Protein AF-A0A933KF31-F1 (afdb_monomer_lite)

Structure (mmCIF, N/CA/C/O backbone):
data_AF-A0A933KF31-F1
#
_entry.id   AF-A0A933KF31-F1
#
loop_
_atom_site.group_PDB
_atom_site.id
_atom_site.type_symbol
_atom_site.label_atom_id
_atom_site.label_alt_id
_atom_site.label_comp_id
_atom_site.label_asym_id
_atom_site.label_entity_id
_atom_site.label_seq_id
_atom_site.pdbx_PDB_ins_code
_atom_site.Cartn_x
_atom_site.Cartn_y
_atom_site.Cartn_z
_atom_site.occupancy
_atom_site.B_iso_or_equiv
_atom_site.auth_seq_id
_atom_site.auth_comp_id
_atom_site.auth_asym_id
_atom_site.auth_atom_id
_atom_site.pdbx_PDB_model_num
ATOM 1 N N . MET A 1 1 ? -56.344 -89.331 20.631 1.00 32.66 1 MET A N 1
ATOM 2 C CA . MET A 1 1 ? -55.084 -88.795 21.183 1.00 32.66 1 MET A CA 1
ATOM 3 C C . MET A 1 1 ? -54.847 -87.409 20.581 1.00 32.66 1 MET A C 1
ATOM 5 O O . MET A 1 1 ? -54.727 -87.327 19.370 1.00 32.66 1 MET A O 1
ATOM 9 N N . THR A 1 2 ? -54.914 -86.377 21.445 1.00 33.31 2 THR A N 1
ATOM 10 C CA . THR A 1 2 ? -54.300 -85.013 21.411 1.00 33.31 2 THR A CA 1
ATOM 11 C C . THR A 1 2 ? -54.434 -84.137 20.143 1.00 33.31 2 THR A C 1
ATOM 13 O O . THR A 1 2 ? -53.849 -84.466 19.122 1.00 33.31 2 THR A O 1
ATOM 16 N N . HIS A 1 3 ? -55.299 -83.097 20.154 1.00 34.50 3 HIS A N 1
ATOM 17 C CA . HIS A 1 3 ? -55.046 -81.639 20.419 1.00 34.50 3 HIS A CA 1
ATOM 18 C C . HIS A 1 3 ? -54.212 -80.931 19.322 1.00 34.50 3 HIS A C 1
ATOM 20 O O . HIS A 1 3 ? -53.233 -81.501 18.876 1.00 34.50 3 HIS A O 1
ATOM 26 N N . SER A 1 4 ? -54.412 -79.686 18.862 1.00 36.09 4 SER A N 1
ATOM 27 C CA . SER A 1 4 ? -55.329 -78.551 19.091 1.00 36.09 4 SER A CA 1
ATOM 28 C C . SER A 1 4 ? -55.032 -77.490 17.992 1.00 36.09 4 SER A C 1
ATOM 30 O O . SER A 1 4 ? -53.955 -77.496 17.404 1.00 36.09 4 SER A O 1
ATOM 32 N N . THR A 1 5 ? -55.971 -76.577 17.731 1.00 49.78 5 THR A N 1
ATOM 33 C CA . THR A 1 5 ? -56.002 -75.484 16.726 1.00 49.78 5 THR A CA 1
ATOM 34 C C . THR A 1 5 ? -55.217 -74.201 17.070 1.00 49.78 5 THR A C 1
ATOM 36 O O . THR A 1 5 ? -55.085 -73.905 18.254 1.00 49.78 5 THR A O 1
ATOM 39 N N . MET A 1 6 ? -54.873 -73.399 16.032 1.00 32.84 6 MET A N 1
ATOM 40 C CA . MET A 1 6 ? -54.702 -71.909 15.910 1.00 32.84 6 MET A CA 1
ATOM 41 C C . MET A 1 6 ? -53.454 -71.550 15.063 1.00 32.84 6 MET A C 1
ATOM 43 O O . MET A 1 6 ? -52.510 -72.322 15.056 1.00 32.84 6 MET A O 1
ATOM 47 N N . SER A 1 7 ? -53.276 -70.424 14.355 1.00 30.44 7 SER A N 1
ATOM 48 C CA . SER A 1 7 ? -54.041 -69.215 13.992 1.00 30.44 7 SER A CA 1
ATOM 49 C C . SER A 1 7 ? -53.245 -68.487 12.878 1.00 30.44 7 SER A C 1
ATOM 51 O O . SER A 1 7 ? -52.019 -68.546 12.849 1.00 30.44 7 SER A O 1
ATOM 53 N N . SER A 1 8 ? -53.938 -67.743 12.013 1.00 35.03 8 SER A N 1
ATOM 54 C CA . SER A 1 8 ? -53.440 -66.789 11.000 1.00 35.03 8 SER A CA 1
ATOM 55 C C . SER A 1 8 ? -52.528 -65.661 11.525 1.00 35.03 8 SER A C 1
ATOM 57 O O . SER A 1 8 ? -52.735 -65.231 12.662 1.00 35.03 8 SER A O 1
ATOM 59 N N . ARG A 1 9 ? -51.668 -65.077 10.657 1.00 34.66 9 ARG A N 1
ATOM 60 C CA . ARG A 1 9 ? -51.517 -63.610 10.422 1.00 34.66 9 ARG A CA 1
ATOM 61 C C . ARG A 1 9 ? -50.450 -63.269 9.360 1.00 34.66 9 ARG A C 1
ATOM 63 O O . ARG A 1 9 ? -49.297 -63.666 9.469 1.00 34.66 9 ARG A O 1
ATOM 70 N N . VAL A 1 10 ? -50.871 -62.481 8.368 1.00 34.31 10 VAL A N 1
ATOM 71 C CA . VAL A 1 10 ? -50.071 -61.817 7.323 1.00 34.31 10 VAL A CA 1
ATOM 72 C C . VAL A 1 10 ? -49.713 -60.408 7.814 1.00 34.31 10 VAL A C 1
ATOM 74 O O . VAL A 1 10 ? -50.577 -59.720 8.355 1.00 34.31 10 VAL A O 1
ATOM 77 N N . TRP A 1 11 ? -48.461 -59.982 7.640 1.00 30.84 11 TRP A N 1
ATOM 78 C CA . TRP A 1 11 ? -47.980 -58.645 8.006 1.00 30.84 11 TRP A CA 1
ATOM 79 C C . TRP A 1 11 ? -48.028 -57.686 6.804 1.00 30.84 11 TRP A C 1
ATOM 81 O O . TRP A 1 11 ? -47.382 -57.928 5.788 1.00 30.84 11 TRP A O 1
ATOM 91 N N . LEU A 1 12 ? -48.771 -56.585 6.954 1.00 28.06 12 LEU A N 1
ATOM 92 C CA . LEU A 1 12 ? -48.662 -55.351 6.165 1.00 28.06 12 LEU A CA 1
ATOM 93 C C . LEU A 1 12 ? -47.709 -54.380 6.895 1.00 28.06 12 LEU A C 1
ATOM 95 O O . LEU A 1 12 ? -47.795 -54.293 8.123 1.00 28.06 12 LEU A O 1
ATOM 99 N N . PRO A 1 13 ? -46.870 -53.591 6.199 1.00 38.72 13 PRO A N 1
ATOM 100 C CA . PRO A 1 13 ? -46.147 -52.493 6.824 1.00 38.72 13 PRO A CA 1
ATOM 101 C C . PRO A 1 13 ? -47.006 -51.219 6.879 1.00 38.72 13 PRO A C 1
ATOM 103 O O . PRO A 1 13 ? -47.621 -50.802 5.899 1.00 38.72 13 PRO A O 1
ATOM 106 N N . VAL A 1 14 ? -47.023 -50.611 8.064 1.00 32.97 14 VAL A N 1
ATOM 107 C CA . VAL A 1 14 ? -47.676 -49.343 8.405 1.00 32.97 14 VAL A CA 1
ATOM 108 C C . VAL A 1 14 ? -46.835 -48.167 7.897 1.00 32.97 14 VAL A C 1
ATOM 110 O O . VAL A 1 14 ? -45.657 -48.048 8.228 1.00 32.97 14 VAL A O 1
ATOM 113 N N . LEU A 1 15 ? -47.463 -47.275 7.125 1.00 33.25 15 LEU A N 1
ATOM 114 C CA . LEU A 1 15 ? -46.975 -45.930 6.812 1.00 33.25 15 LEU A CA 1
ATOM 115 C C . LEU A 1 15 ? -47.147 -45.032 8.044 1.00 33.25 15 LEU A C 1
ATOM 117 O O . LEU A 1 15 ? -48.270 -44.749 8.457 1.00 33.25 15 LEU A O 1
ATOM 121 N N . LEU A 1 16 ? -46.036 -44.567 8.613 1.00 30.77 16 LEU A N 1
ATOM 122 C CA . LEU A 1 16 ? -46.013 -43.562 9.673 1.00 30.77 16 LEU A CA 1
ATOM 123 C C . LEU A 1 16 ? -45.663 -42.201 9.061 1.00 30.77 16 LEU A C 1
ATOM 125 O O . LEU A 1 16 ? -44.527 -41.936 8.675 1.00 30.77 16 LEU A O 1
ATOM 129 N N . VAL A 1 17 ? -46.680 -41.347 8.964 1.00 36.91 17 VAL A N 1
ATOM 130 C CA . VAL A 1 17 ? -46.556 -39.915 8.686 1.00 36.91 17 VAL A CA 1
ATOM 131 C C . VAL A 1 17 ? -45.987 -39.255 9.940 1.00 36.91 17 VAL A C 1
ATOM 133 O O . VAL A 1 17 ? -46.606 -39.286 10.999 1.00 36.91 17 VAL A O 1
ATOM 136 N N . SER A 1 18 ? -44.797 -38.668 9.835 1.00 30.53 18 SER A N 1
ATOM 137 C CA . SER A 1 18 ? -44.238 -37.779 10.855 1.00 30.53 18 SER A CA 1
ATOM 138 C C . SER A 1 18 ? -43.860 -36.458 10.202 1.00 30.53 18 SER A C 1
ATOM 140 O O . SER A 1 18 ? -42.854 -36.322 9.512 1.00 30.53 18 SER A O 1
ATOM 142 N N . SER A 1 19 ? -44.737 -35.488 10.417 1.00 33.38 19 SER A N 1
ATOM 143 C CA . SER A 1 19 ? -44.567 -34.067 10.165 1.00 33.38 19 SER A CA 1
ATOM 144 C C . SER A 1 19 ? -43.459 -33.495 11.054 1.00 33.38 19 SER A C 1
ATOM 146 O O . SER A 1 19 ? -43.686 -33.220 12.231 1.00 33.38 19 SER A O 1
ATOM 148 N N . LEU A 1 20 ? -42.275 -33.277 10.480 1.00 29.83 20 LEU A N 1
ATOM 149 C CA . LEU A 1 20 ? -41.258 -32.381 11.026 1.00 29.83 20 LEU A CA 1
ATOM 150 C C . LEU A 1 20 ? -41.263 -31.088 10.209 1.00 29.83 20 LEU A C 1
ATOM 152 O O . LEU A 1 20 ? -40.699 -30.998 9.120 1.00 29.83 20 LEU A O 1
ATOM 156 N N . LEU A 1 21 ? -41.937 -30.089 10.774 1.00 30.41 21 LEU A N 1
ATOM 157 C CA . LEU A 1 21 ? -41.781 -28.679 10.448 1.00 30.41 21 LEU A CA 1
ATOM 158 C C . LEU A 1 21 ? -40.314 -28.295 10.676 1.00 30.41 21 LEU A C 1
ATOM 160 O O . LEU A 1 21 ? -39.899 -28.013 11.798 1.00 30.41 21 LEU A O 1
ATOM 164 N N . THR A 1 22 ? -39.517 -28.292 9.612 1.00 30.05 22 THR A N 1
ATOM 165 C CA . THR A 1 22 ? -38.278 -27.517 9.598 1.00 30.05 22 THR A CA 1
ATOM 166 C C . THR A 1 22 ? -38.647 -26.085 9.219 1.00 30.05 22 THR A C 1
ATOM 168 O O . THR A 1 22 ? -39.361 -25.886 8.233 1.00 30.05 22 THR A O 1
ATOM 171 N N . PRO A 1 23 ? -38.195 -25.058 9.957 1.00 31.05 23 PRO A N 1
ATOM 172 C CA . PRO A 1 23 ? -38.265 -23.706 9.448 1.00 31.05 23 PRO A CA 1
ATOM 173 C C . PRO A 1 23 ? -37.276 -23.642 8.284 1.00 31.05 23 PRO A C 1
ATOM 175 O O . PRO A 1 23 ? -36.069 -23.491 8.468 1.00 31.05 23 PRO A O 1
ATOM 178 N N . HIS A 1 24 ? -37.780 -23.793 7.062 1.00 29.30 24 HIS A N 1
ATOM 179 C CA . HIS A 1 24 ? -37.122 -23.252 5.883 1.00 29.30 24 HIS A CA 1
ATOM 180 C C . HIS A 1 24 ? -37.193 -21.731 5.997 1.00 29.30 24 HIS A C 1
ATOM 182 O O . HIS A 1 24 ? -38.010 -21.068 5.363 1.00 29.30 24 HIS A O 1
ATOM 188 N N . SER A 1 25 ? -36.331 -21.176 6.847 1.00 30.81 25 SER A N 1
ATOM 189 C CA . SER A 1 25 ? -35.887 -19.802 6.710 1.00 30.81 25 SER A CA 1
ATOM 190 C C . SER A 1 25 ? -35.207 -19.737 5.353 1.00 30.81 25 SER A C 1
ATOM 192 O O . SER A 1 25 ? -34.045 -20.111 5.200 1.00 30.81 25 SER A O 1
ATOM 194 N N . SER A 1 26 ? -35.972 -19.321 4.351 1.00 29.20 26 SER A N 1
ATOM 195 C CA . SER A 1 26 ? -35.491 -18.851 3.065 1.00 29.20 26 SER A CA 1
ATOM 196 C C . SER A 1 26 ? -34.571 -17.656 3.312 1.00 29.20 26 SER A C 1
ATOM 198 O O . SER A 1 26 ? -34.968 -16.496 3.216 1.00 29.20 26 SER A O 1
ATOM 200 N N . LEU A 1 27 ? -33.332 -17.961 3.689 1.00 32.53 27 LEU A N 1
ATOM 201 C CA . LEU A 1 27 ? -32.180 -17.086 3.622 1.00 32.53 27 LEU A CA 1
ATOM 202 C C . LEU A 1 27 ? -31.927 -16.853 2.131 1.00 32.53 27 LEU A C 1
ATOM 204 O O . LEU A 1 27 ? -31.138 -17.535 1.484 1.00 32.53 27 LEU A O 1
ATOM 208 N N . LEU A 1 28 ? -32.654 -15.893 1.569 1.00 31.38 28 LEU A N 1
ATOM 209 C CA . LEU A 1 28 ? -32.185 -15.151 0.413 1.00 31.38 28 LEU A CA 1
ATOM 210 C C . LEU A 1 28 ? -30.924 -14.419 0.887 1.00 31.38 28 LEU A C 1
ATOM 212 O O . LEU A 1 28 ? -31.014 -13.344 1.473 1.00 31.38 28 LEU A O 1
ATOM 216 N N . TRP A 1 29 ? -29.759 -15.052 0.733 1.00 33.44 29 TRP A N 1
ATOM 217 C CA . TRP A 1 29 ? -28.470 -14.411 0.980 1.00 33.44 29 TRP A CA 1
ATOM 218 C C . TRP A 1 29 ? -28.396 -13.183 0.070 1.00 33.44 29 TRP A C 1
ATOM 220 O O . TRP A 1 29 ? -28.375 -13.314 -1.157 1.00 33.44 29 TRP A O 1
ATOM 230 N N . SER A 1 30 ? -28.427 -11.986 0.659 1.00 41.25 30 SER A N 1
ATOM 231 C CA . SER A 1 30 ? -28.152 -10.768 -0.091 1.00 41.25 30 SER A CA 1
ATOM 232 C C . SER A 1 30 ? -26.686 -10.771 -0.511 1.00 41.25 30 SER A C 1
ATOM 234 O O . SER A 1 30 ? -25.821 -11.382 0.115 1.00 41.25 30 SER A O 1
ATOM 236 N N . ALA A 1 31 ? -26.433 -10.115 -1.636 1.00 59.66 31 ALA A N 1
ATOM 237 C CA . ALA A 1 31 ? -25.159 -10.073 -2.320 1.00 59.66 31 ALA A CA 1
ATOM 238 C C . ALA A 1 31 ? -24.103 -9.210 -1.601 1.00 59.66 31 ALA A C 1
ATOM 240 O O . ALA A 1 31 ? -23.653 -8.205 -2.140 1.00 59.66 31 ALA A O 1
ATOM 241 N N . GLU A 1 32 ? -23.766 -9.551 -0.363 1.00 75.00 32 GLU A N 1
ATOM 242 C CA . GLU A 1 32 ? -22.950 -8.732 0.531 1.00 75.00 32 GLU A CA 1
ATOM 243 C C . GLU A 1 32 ? -21.658 -9.457 0.915 1.00 75.00 32 GLU A C 1
ATOM 245 O O . GLU A 1 32 ? -21.665 -10.652 1.211 1.00 75.00 32 GLU A O 1
ATOM 250 N N . THR A 1 33 ? -20.540 -8.728 0.914 1.00 88.75 33 THR A N 1
ATOM 251 C CA . THR A 1 33 ? -19.266 -9.227 1.446 1.00 88.75 33 THR A CA 1
ATOM 252 C C . THR A 1 33 ? -19.403 -9.371 2.959 1.00 88.75 33 THR A C 1
ATOM 254 O O . THR A 1 33 ? -19.795 -8.414 3.622 1.00 88.75 33 THR A O 1
ATOM 257 N N . ALA A 1 34 ? -19.121 -10.548 3.516 1.00 94.12 34 ALA A N 1
ATOM 258 C CA . ALA A 1 34 ? -19.353 -10.846 4.928 1.00 94.12 34 ALA A CA 1
ATOM 259 C C . ALA A 1 34 ? -18.387 -11.910 5.459 1.00 94.12 34 ALA A C 1
ATOM 261 O O . ALA A 1 34 ? -17.824 -12.685 4.685 1.00 94.12 34 ALA A O 1
ATOM 262 N N . GLY A 1 35 ? -18.268 -11.973 6.783 1.00 95.38 35 GLY A N 1
ATOM 263 C CA . GLY A 1 35 ? -17.452 -12.949 7.501 1.00 95.38 35 GLY A CA 1
ATOM 264 C C . GLY A 1 35 ? -17.823 -13.022 8.982 1.00 95.38 35 GLY A C 1
ATOM 265 O O . GLY A 1 35 ? -18.758 -12.360 9.452 1.00 95.38 35 GLY A O 1
ATOM 266 N N . VAL A 1 36 ? -17.116 -13.863 9.733 1.00 98.06 36 VAL A N 1
ATOM 267 C CA . VAL A 1 36 ? -17.284 -14.019 11.182 1.00 98.06 36 VAL A CA 1
ATOM 268 C C . VAL A 1 36 ? -15.919 -14.098 11.849 1.00 98.06 36 VAL A C 1
ATOM 270 O O . VAL A 1 36 ? -15.309 -15.163 11.910 1.00 98.06 36 VAL A O 1
ATOM 273 N N . TYR A 1 37 ? -15.493 -12.988 12.447 1.00 98.50 37 TYR A N 1
ATOM 274 C CA . TYR A 1 37 ? -14.296 -12.975 13.277 1.00 98.50 37 TYR A CA 1
ATOM 275 C C . TYR A 1 37 ? -14.547 -13.747 14.577 1.00 98.50 37 TYR A C 1
ATOM 277 O O . TYR A 1 37 ? -15.594 -13.590 15.212 1.00 98.50 37 TYR A O 1
ATOM 285 N N . VAL A 1 38 ? -13.596 -14.594 14.962 1.00 98.19 38 VAL A N 1
ATOM 286 C CA . VAL A 1 38 ? -13.597 -15.314 16.236 1.00 98.19 38 VAL A CA 1
ATOM 287 C C . VAL A 1 38 ? -12.412 -14.810 17.043 1.00 98.19 38 VAL A C 1
ATOM 289 O O . VAL A 1 38 ? -11.277 -14.955 16.598 1.00 98.19 38 VAL A O 1
ATOM 292 N N . ASP A 1 39 ? -12.678 -14.184 18.188 1.00 97.12 39 ASP A N 1
ATOM 293 C CA . ASP A 1 39 ? -11.617 -13.628 19.030 1.00 97.12 39 ASP A CA 1
ATOM 294 C C . ASP A 1 39 ? -10.885 -14.715 19.838 1.00 97.12 39 ASP A C 1
ATOM 296 O O . ASP A 1 39 ? -11.289 -15.881 19.866 1.00 97.12 39 ASP A O 1
ATOM 300 N N . GLY A 1 40 ? -9.814 -14.333 20.538 1.00 91.94 40 GLY A N 1
ATOM 301 C CA . GLY A 1 40 ? -9.032 -15.245 21.378 1.00 91.94 40 GLY A CA 1
ATOM 302 C C . GLY A 1 40 ? -9.811 -15.915 22.522 1.00 91.94 40 GLY A C 1
ATOM 303 O O . GLY A 1 40 ? -9.318 -16.884 23.094 1.00 91.94 40 GLY A O 1
ATOM 304 N N . SER A 1 41 ? -11.021 -15.442 22.851 1.00 94.62 41 SER A N 1
ATOM 305 C CA . SER A 1 41 ? -11.926 -16.081 23.820 1.00 94.62 41 SER A CA 1
ATOM 306 C C . SER A 1 41 ? -12.921 -17.055 23.173 1.00 94.62 41 SER A C 1
ATOM 308 O O . SER A 1 41 ? -13.666 -17.738 23.877 1.00 94.62 41 SER A O 1
ATOM 310 N N . GLY A 1 42 ? -12.945 -17.134 21.840 1.00 96.62 42 GLY A N 1
ATOM 311 C CA . GLY A 1 42 ? -13.913 -17.906 21.063 1.00 96.62 42 GLY A CA 1
ATOM 312 C C . GLY A 1 42 ? -15.225 -17.164 20.788 1.00 96.62 42 GLY A C 1
ATOM 313 O O . GLY A 1 42 ? -16.144 -17.746 20.198 1.00 96.62 42 GLY A O 1
ATOM 314 N N . ALA A 1 43 ? -15.350 -15.894 21.190 1.00 97.69 43 ALA A N 1
ATOM 315 C CA . ALA A 1 43 ? -16.545 -15.110 20.913 1.00 97.69 43 ALA A CA 1
ATOM 316 C C . ALA A 1 43 ? -16.631 -14.789 19.418 1.00 97.69 43 ALA A C 1
ATOM 318 O O . ALA A 1 43 ? -15.630 -14.561 18.745 1.00 97.69 43 ALA A O 1
ATOM 319 N N . ARG A 1 44 ? -17.856 -14.771 18.885 1.00 98.38 44 ARG A N 1
ATOM 320 C CA . ARG A 1 44 ? -18.115 -14.601 17.449 1.00 98.38 44 ARG A CA 1
ATOM 321 C C . ARG A 1 44 ? -18.568 -13.178 17.138 1.00 98.38 44 ARG A C 1
ATOM 323 O O . ARG A 1 44 ? -19.441 -12.620 17.803 1.00 98.38 44 ARG A O 1
ATOM 330 N N . HIS A 1 45 ? -18.003 -12.607 16.086 1.00 98.25 45 HIS A N 1
ATOM 331 C CA . HIS A 1 45 ? -18.207 -11.235 15.641 1.00 98.25 45 HIS A CA 1
ATOM 332 C C . HIS A 1 45 ? -18.583 -11.250 14.155 1.00 98.25 45 HIS A C 1
ATOM 334 O O . HIS A 1 45 ? -17.716 -11.086 13.296 1.00 98.25 45 HIS A O 1
ATOM 340 N N . PRO A 1 46 ? -19.864 -11.490 13.821 1.00 98.06 46 PRO A N 1
ATOM 341 C CA . PRO A 1 46 ? -20.297 -11.425 12.435 1.00 98.06 46 PRO A CA 1
ATOM 342 C C . PRO A 1 46 ? -20.149 -9.998 11.908 1.00 98.06 46 PRO A C 1
ATOM 344 O O . PRO A 1 46 ? -20.532 -9.036 12.584 1.00 98.06 46 PRO A O 1
ATOM 347 N N . TRP A 1 47 ? -19.644 -9.869 10.690 1.00 97.62 47 TRP A N 1
ATOM 348 C CA . TRP A 1 47 ? -19.540 -8.602 9.983 1.00 97.62 47 TRP A CA 1
ATOM 349 C C . TRP A 1 47 ? -20.037 -8.749 8.548 1.00 97.62 47 TRP A C 1
ATOM 351 O O . TRP A 1 47 ? -20.030 -9.837 7.975 1.00 97.62 47 TRP A O 1
ATOM 361 N N . ARG A 1 48 ? -20.511 -7.646 7.974 1.00 95.50 48 ARG A N 1
ATOM 362 C CA . ARG A 1 48 ? -20.942 -7.577 6.573 1.00 95.50 48 ARG A CA 1
ATOM 363 C C . ARG A 1 48 ? -20.782 -6.170 6.035 1.00 95.50 48 ARG A C 1
ATOM 365 O O . ARG A 1 48 ? -20.887 -5.216 6.798 1.00 95.50 48 ARG A O 1
ATOM 372 N N . ILE A 1 49 ? -20.596 -6.032 4.737 1.00 92.75 49 ILE A N 1
ATOM 373 C CA . ILE A 1 49 ? -20.565 -4.751 4.049 1.00 92.75 49 ILE A CA 1
ATOM 374 C C . ILE A 1 49 ? -21.826 -4.655 3.200 1.00 92.75 49 ILE A C 1
ATOM 376 O O . ILE A 1 49 ? -22.078 -5.494 2.333 1.00 92.75 49 ILE A O 1
ATOM 380 N N . ASP A 1 50 ? -22.645 -3.643 3.462 1.00 89.00 50 ASP A N 1
ATOM 381 C CA . ASP A 1 50 ? -23.874 -3.457 2.699 1.00 89.00 50 ASP A CA 1
ATOM 382 C C . ASP A 1 50 ? -23.614 -2.757 1.364 1.00 89.00 50 ASP A C 1
ATOM 384 O O . ASP A 1 50 ? -22.519 -2.278 1.066 1.00 89.00 50 ASP A O 1
ATOM 388 N N . SER A 1 51 ? -24.656 -2.671 0.540 1.00 85.19 51 SER A N 1
ATOM 389 C CA . SER A 1 51 ? -24.536 -2.045 -0.775 1.00 85.19 51 SER A CA 1
ATOM 390 C C . SER A 1 51 ? -24.086 -0.578 -0.736 1.00 85.19 51 SER A C 1
ATOM 392 O O . SER A 1 51 ? -23.629 -0.098 -1.769 1.00 85.19 51 SER A O 1
ATOM 394 N N . ASN A 1 52 ? -24.227 0.136 0.390 1.00 84.88 52 ASN A N 1
ATOM 395 C CA . ASN A 1 52 ? -23.831 1.538 0.587 1.00 84.88 52 ASN A CA 1
ATOM 396 C C . ASN A 1 52 ? -22.372 1.693 1.030 1.00 84.88 52 ASN A C 1
ATOM 398 O O . ASN A 1 52 ? -22.012 2.757 1.546 1.00 84.88 52 ASN A O 1
ATOM 402 N N . ASP A 1 53 ? -21.566 0.653 0.825 1.00 89.75 53 ASP A N 1
ATOM 403 C CA . ASP A 1 53 ? -20.149 0.579 1.171 1.00 89.75 53 ASP A CA 1
ATOM 404 C C . ASP A 1 53 ? -19.908 0.658 2.689 1.00 89.75 53 ASP A C 1
ATOM 406 O O . ASP A 1 53 ? -18.814 0.992 3.139 1.00 89.75 53 ASP A O 1
ATOM 410 N N . MET A 1 54 ? -20.943 0.409 3.500 1.00 90.81 54 MET A N 1
ATOM 411 C CA . MET A 1 54 ? -20.889 0.530 4.955 1.00 90.81 54 MET A CA 1
ATOM 412 C C . MET A 1 54 ? -20.532 -0.812 5.583 1.00 90.81 54 MET A C 1
ATOM 414 O O . MET A 1 54 ? -21.239 -1.797 5.362 1.00 90.81 54 MET A O 1
ATOM 418 N N . LEU A 1 55 ? -19.501 -0.839 6.429 1.00 94.62 55 LEU A N 1
ATOM 419 C CA . LEU A 1 55 ? -19.229 -1.986 7.289 1.00 94.62 55 LEU A CA 1
ATOM 420 C C . LEU A 1 55 ? -20.274 -2.042 8.409 1.00 94.62 55 LEU A C 1
ATOM 422 O O . LEU A 1 55 ? -20.551 -1.049 9.076 1.00 94.62 55 LEU A O 1
ATOM 426 N N . HIS A 1 56 ? -20.849 -3.216 8.638 1.00 94.69 56 HIS A N 1
ATOM 427 C CA . HIS A 1 56 ? -21.674 -3.524 9.797 1.00 94.69 56 HIS A CA 1
ATOM 428 C C . HIS A 1 56 ? -20.937 -4.540 10.655 1.00 94.69 56 HIS A C 1
ATOM 430 O O . HIS A 1 56 ? -20.595 -5.621 10.179 1.00 94.69 56 HIS A O 1
ATOM 436 N N . TRP A 1 57 ? -20.747 -4.216 11.926 1.00 96.81 57 TRP A N 1
ATOM 437 C CA . TRP A 1 57 ? -20.131 -5.073 12.926 1.00 96.81 57 TRP A CA 1
ATOM 438 C C . TRP A 1 57 ? -21.190 -5.522 13.928 1.00 96.81 57 TRP A C 1
ATOM 440 O O . TRP A 1 57 ? -21.888 -4.696 14.519 1.00 96.81 57 TRP A O 1
ATOM 450 N N . ARG A 1 58 ? -21.372 -6.837 14.094 1.00 96.62 58 ARG A N 1
ATOM 451 C CA . ARG A 1 58 ? -22.430 -7.424 14.940 1.00 96.62 58 ARG A CA 1
ATOM 452 C C . ARG A 1 58 ? -23.827 -6.852 14.627 1.00 96.62 58 ARG A C 1
ATOM 454 O O . ARG A 1 58 ? -24.636 -6.604 15.516 1.00 96.62 58 ARG A O 1
ATOM 461 N N . GLY A 1 59 ? -24.095 -6.611 13.340 1.00 93.38 59 GLY A N 1
ATOM 462 C CA . GLY A 1 59 ? -25.362 -6.063 12.834 1.00 93.38 59 GLY A CA 1
ATOM 463 C C . GLY A 1 59 ? -25.526 -4.538 12.949 1.00 93.38 59 GLY A C 1
ATOM 464 O O . GLY A 1 59 ? -26.498 -3.990 12.414 1.00 93.38 59 GLY A O 1
ATOM 465 N N . GLN A 1 60 ? -24.586 -3.839 13.590 1.00 92.50 60 GLN A N 1
ATOM 466 C CA . GLN A 1 60 ? -24.608 -2.382 13.735 1.00 92.50 60 GLN A CA 1
ATOM 467 C C . GLN A 1 60 ? -23.676 -1.711 12.726 1.00 92.50 60 GLN A C 1
ATOM 469 O O . GLN A 1 60 ? -22.608 -2.256 12.471 1.00 92.50 60 GLN A O 1
ATOM 474 N N . PRO A 1 61 ? -24.024 -0.542 12.156 1.00 92.12 61 PRO A N 1
ATOM 475 C CA . PRO A 1 61 ? -23.108 0.204 11.303 1.00 92.12 61 PRO A CA 1
ATOM 476 C C . PRO A 1 61 ? -21.859 0.567 12.090 1.00 92.12 61 PRO A C 1
ATOM 478 O O . PRO A 1 61 ? -21.950 1.067 13.211 1.00 92.12 61 PRO A O 1
ATOM 481 N N . PHE A 1 62 ? -20.709 0.345 11.480 1.00 94.19 62 PHE A N 1
ATOM 482 C CA . PHE A 1 62 ? -19.418 0.719 12.013 1.00 94.19 62 PHE A CA 1
ATOM 483 C C . PHE A 1 62 ? -18.896 1.917 11.219 1.00 94.19 62 PHE A C 1
ATOM 485 O O . PHE A 1 62 ? -18.455 1.780 10.080 1.00 94.19 62 PHE A O 1
ATOM 492 N N . VAL A 1 63 ? -18.993 3.103 11.823 1.00 93.62 63 VAL A N 1
ATOM 493 C CA . VAL A 1 63 ? -18.507 4.372 11.259 1.00 93.62 63 VAL A CA 1
ATOM 494 C C . VAL A 1 63 ? -17.431 4.908 12.198 1.00 93.62 63 VAL A C 1
ATOM 496 O O . VAL A 1 63 ? -17.746 5.700 13.090 1.00 93.62 63 VAL A O 1
ATOM 499 N N . PRO A 1 64 ? -16.179 4.439 12.072 1.00 96.31 64 PRO A N 1
ATOM 500 C CA . PRO A 1 64 ? -15.126 4.865 12.974 1.00 96.31 64 PRO A CA 1
ATOM 501 C C . PRO A 1 64 ? -14.864 6.361 12.811 1.00 96.31 64 PRO A C 1
ATOM 503 O O . PRO A 1 64 ? -14.927 6.899 11.708 1.00 96.31 64 PRO A O 1
ATOM 506 N N . VAL A 1 65 ? -14.549 7.022 13.917 1.00 97.62 65 VAL A N 1
ATOM 507 C CA . VAL A 1 65 ? -13.988 8.375 13.944 1.00 97.62 65 VAL A CA 1
ATOM 508 C C . VAL A 1 65 ? -12.837 8.335 14.934 1.00 97.62 65 VAL A C 1
ATOM 510 O O . VAL A 1 65 ? -13.044 8.078 16.119 1.00 97.62 65 VAL A O 1
ATOM 513 N N . GLY A 1 66 ? -11.624 8.493 14.432 1.00 97.94 66 GLY A N 1
ATOM 514 C CA . GLY A 1 66 ? -10.407 8.229 15.182 1.00 97.94 66 GLY A CA 1
ATOM 515 C C . GLY A 1 66 ? -9.177 8.628 14.390 1.00 97.94 66 GLY A C 1
ATOM 516 O O . GLY A 1 66 ? -9.236 9.550 13.581 1.00 97.94 66 GLY A O 1
ATOM 517 N N . GLY A 1 67 ? -8.065 7.924 14.572 1.00 97.69 67 GLY A N 1
ATOM 518 C CA . GLY A 1 67 ? -6.882 8.176 13.754 1.00 97.69 67 GLY A CA 1
ATOM 519 C C . GLY A 1 67 ? -5.817 7.105 13.838 1.00 97.69 67 GLY A C 1
ATOM 520 O O . GLY A 1 67 ? -5.965 6.108 14.546 1.00 97.69 67 GLY A O 1
ATOM 521 N N . MET A 1 68 ? -4.747 7.333 13.087 1.00 98.12 68 MET A N 1
ATOM 522 C CA . MET A 1 68 ? -3.544 6.514 13.149 1.00 98.12 68 MET A CA 1
ATOM 523 C C . MET A 1 68 ? -2.852 6.695 14.500 1.00 98.12 68 MET A C 1
ATOM 525 O O . MET A 1 68 ? -2.677 7.829 14.959 1.00 98.12 68 MET A O 1
ATOM 529 N N . PHE A 1 69 ? -2.428 5.594 15.114 1.00 98.56 69 PHE A N 1
ATOM 530 C CA . PHE A 1 69 ? -1.624 5.610 16.330 1.00 98.56 69 PHE A CA 1
ATOM 531 C C . PHE A 1 69 ? -0.370 4.751 16.159 1.00 98.56 69 PHE A C 1
ATOM 533 O O . PHE A 1 69 ? -0.457 3.532 16.003 1.00 98.56 69 PHE A O 1
ATOM 540 N N . CYS A 1 70 ? 0.800 5.380 16.239 1.00 98.56 70 CYS A N 1
ATOM 541 C CA . CYS A 1 70 ? 2.080 4.686 16.265 1.00 98.56 70 CYS A CA 1
ATOM 542 C C . CYS A 1 70 ? 2.551 4.525 17.716 1.00 98.56 70 CYS A C 1
ATOM 544 O O . CYS A 1 70 ? 2.877 5.505 18.388 1.00 98.56 70 CYS A O 1
ATOM 546 N N . PHE A 1 71 ? 2.608 3.285 18.207 1.00 98.56 71 PHE A N 1
ATOM 547 C CA . PHE A 1 71 ? 3.277 2.988 19.477 1.00 98.56 71 PHE A CA 1
ATOM 548 C C . PHE A 1 71 ? 4.780 3.200 19.299 1.00 98.56 71 PHE A C 1
ATOM 550 O O . PHE A 1 71 ? 5.390 2.564 18.430 1.00 98.56 71 PHE A O 1
ATOM 557 N N . ARG A 1 72 ? 5.394 4.054 20.124 1.00 98.06 72 ARG A N 1
ATOM 558 C CA . ARG A 1 72 ? 6.851 4.223 20.100 1.00 98.06 72 ARG A CA 1
ATOM 559 C C . ARG A 1 72 ? 7.529 2.975 20.647 1.00 98.06 72 ARG A C 1
ATOM 561 O O . ARG A 1 72 ? 8.536 2.560 20.085 1.00 98.06 72 ARG A O 1
ATOM 568 N N . TYR A 1 73 ? 6.929 2.325 21.650 1.00 98.44 73 TYR A N 1
ATOM 569 C CA . TYR A 1 73 ? 7.380 1.024 22.145 1.00 98.44 73 TYR A CA 1
ATOM 570 C C . TYR A 1 73 ? 7.484 0.006 21.013 1.00 98.44 73 TYR A C 1
ATOM 572 O O . TYR A 1 73 ? 8.520 -0.623 20.873 1.00 98.44 73 TYR A O 1
ATOM 580 N N . LEU A 1 74 ? 6.445 -0.118 20.180 1.00 97.69 74 LEU A N 1
ATOM 581 C CA . LEU A 1 74 ? 6.448 -1.053 19.056 1.00 97.69 74 LEU A CA 1
ATOM 582 C C . LEU A 1 74 ? 7.459 -0.643 17.984 1.00 97.69 74 LEU A C 1
ATOM 584 O O . LEU A 1 74 ? 8.229 -1.478 17.537 1.00 97.69 74 LEU A O 1
ATOM 588 N N . SER A 1 75 ? 7.460 0.629 17.580 1.00 95.81 75 SER A N 1
ATOM 589 C CA . SER A 1 75 ? 8.228 1.114 16.423 1.00 95.81 75 SER A CA 1
ATOM 590 C C . SER A 1 75 ? 9.739 1.163 16.671 1.00 95.81 75 SER A C 1
ATOM 592 O O . SER A 1 75 ? 10.524 1.082 15.728 1.00 95.81 75 SER A O 1
ATOM 594 N N . GLU A 1 76 ? 10.151 1.303 17.928 1.00 96.19 76 GLU A N 1
ATOM 595 C CA . GLU A 1 76 ? 11.547 1.474 18.343 1.00 96.19 76 GLU A CA 1
ATOM 596 C C . GLU A 1 76 ? 11.962 0.432 19.395 1.00 96.19 76 GLU A C 1
ATOM 598 O O . GLU A 1 76 ? 12.878 0.676 20.180 1.00 96.19 76 GLU A O 1
ATOM 603 N N . PHE A 1 77 ? 11.276 -0.716 19.453 1.00 97.62 77 PHE A N 1
ATOM 604 C CA . PHE A 1 77 ? 11.619 -1.773 20.402 1.00 97.62 77 PHE A CA 1
ATOM 605 C C . PHE A 1 77 ? 13.044 -2.276 20.165 1.00 97.62 77 PHE A C 1
ATOM 607 O O . PHE A 1 77 ? 13.375 -2.720 19.062 1.00 97.62 77 PHE A O 1
ATOM 614 N N . GLU A 1 78 ? 13.851 -2.297 21.222 1.00 97.44 78 GLU A N 1
ATOM 615 C CA . GLU A 1 78 ? 15.210 -2.836 21.189 1.00 97.44 78 GLU A CA 1
ATOM 616 C C . GLU A 1 78 ? 15.425 -3.783 22.375 1.00 97.44 78 GLU A C 1
ATOM 618 O O . GLU A 1 78 ? 15.380 -3.365 23.529 1.00 97.44 78 GLU A O 1
ATOM 623 N N . GLU A 1 79 ? 15.670 -5.072 22.115 1.00 96.38 79 GLU A N 1
ATOM 624 C CA . GLU A 1 79 ? 15.685 -6.136 23.142 1.00 96.38 79 GLU A CA 1
ATOM 625 C C . GLU A 1 79 ? 16.668 -5.862 24.294 1.00 96.38 79 GLU A C 1
ATOM 627 O O . GLU A 1 79 ? 16.421 -6.227 25.441 1.00 96.38 79 GLU A O 1
ATOM 632 N N . ARG A 1 80 ? 17.780 -5.185 23.994 1.00 97.50 80 ARG A N 1
ATOM 633 C CA . ARG A 1 80 ? 18.843 -4.877 24.963 1.00 97.50 80 ARG A CA 1
ATOM 634 C C . ARG A 1 80 ? 18.619 -3.571 25.733 1.00 97.50 80 ARG A C 1
ATOM 636 O O . ARG A 1 80 ? 19.361 -3.303 26.673 1.00 97.50 80 ARG A O 1
ATOM 643 N N . ASP A 1 81 ? 17.627 -2.773 25.351 1.00 97.94 81 ASP A N 1
ATOM 644 C CA . ASP A 1 81 ? 17.327 -1.457 25.923 1.00 97.94 81 ASP A CA 1
ATOM 645 C C . ASP A 1 81 ? 16.065 -1.518 26.796 1.00 97.94 81 ASP A C 1
ATOM 647 O O . ASP A 1 81 ? 15.035 -0.913 26.499 1.00 97.94 81 ASP A O 1
ATOM 651 N N . VAL A 1 82 ? 16.123 -2.301 27.878 1.00 97.62 82 VAL A N 1
ATOM 652 C CA . VAL A 1 82 ? 14.981 -2.461 28.797 1.00 97.62 82 VAL A CA 1
ATOM 653 C C . VAL A 1 82 ? 14.500 -1.109 29.356 1.00 97.62 82 VAL A C 1
ATOM 655 O O . VAL A 1 82 ? 13.306 -0.833 29.224 1.00 97.62 82 VAL A O 1
ATOM 658 N N . PRO A 1 83 ? 15.370 -0.220 29.887 1.00 98.25 83 PRO A N 1
ATOM 659 C CA . PRO A 1 83 ? 14.920 1.071 30.412 1.00 98.25 83 PRO A CA 1
ATOM 660 C C . PRO A 1 83 ? 14.317 1.982 29.336 1.00 98.25 83 PRO A C 1
ATOM 662 O O . PRO A 1 83 ? 13.319 2.659 29.589 1.00 98.25 83 PRO A O 1
ATOM 665 N N . GLY A 1 84 ? 14.885 2.000 28.123 1.00 98.38 84 GLY A N 1
ATOM 666 C CA . GLY A 1 84 ? 14.328 2.777 27.019 1.00 98.38 84 GLY A CA 1
ATOM 667 C C . GLY A 1 84 ? 12.975 2.240 26.563 1.00 98.38 84 GLY A C 1
ATOM 668 O O . GLY A 1 84 ? 12.055 3.026 26.345 1.00 98.38 84 GLY A O 1
ATOM 669 N N . ASN A 1 85 ? 12.794 0.918 26.511 1.00 98.50 85 ASN A N 1
ATOM 670 C CA . ASN A 1 85 ? 11.498 0.307 26.213 1.00 98.50 85 ASN A CA 1
ATOM 671 C C . ASN A 1 85 ? 10.439 0.671 27.266 1.00 98.50 85 ASN A C 1
ATOM 673 O O . ASN A 1 85 ? 9.326 1.044 26.898 1.00 98.50 85 ASN A O 1
ATOM 677 N N . GLU A 1 86 ? 10.773 0.634 28.558 1.00 98.50 86 GLU A N 1
ATOM 678 C CA . GLU A 1 86 ? 9.859 1.060 29.630 1.00 98.50 86 GLU A CA 1
ATOM 679 C C . GLU A 1 86 ? 9.473 2.541 29.506 1.00 98.50 86 GLU A C 1
ATOM 681 O O . GLU A 1 86 ? 8.300 2.895 29.654 1.00 98.50 86 GLU A O 1
ATOM 686 N N . ALA A 1 87 ? 10.433 3.412 29.183 1.00 98.44 87 ALA A N 1
ATOM 687 C CA . ALA A 1 87 ? 10.175 4.834 28.972 1.00 98.44 87 ALA A CA 1
ATOM 688 C C . ALA A 1 87 ? 9.268 5.084 27.755 1.00 98.44 87 ALA A C 1
ATOM 690 O O . ALA A 1 87 ? 8.306 5.851 27.855 1.00 98.44 87 ALA A O 1
ATOM 691 N N . ARG A 1 88 ? 9.532 4.406 26.626 1.00 98.31 88 ARG A N 1
ATOM 692 C CA . ARG A 1 88 ? 8.675 4.453 25.428 1.00 98.31 88 ARG A CA 1
ATOM 693 C C . ARG A 1 88 ? 7.258 3.993 25.763 1.00 98.31 88 ARG A C 1
ATOM 695 O O . ARG A 1 88 ? 6.305 4.695 25.436 1.00 98.31 88 ARG A O 1
ATOM 702 N N . TRP A 1 89 ? 7.125 2.871 26.471 1.00 98.69 89 TRP A N 1
ATOM 703 C CA . TRP A 1 89 ? 5.831 2.331 26.883 1.00 98.69 89 TRP A CA 1
ATOM 704 C C . TRP A 1 89 ? 5.054 3.298 27.775 1.00 98.69 89 TRP A C 1
ATOM 706 O O . TRP A 1 89 ? 3.889 3.585 27.509 1.00 98.69 89 TRP A O 1
ATOM 716 N N . LYS A 1 90 ? 5.699 3.874 28.794 1.00 98.69 90 LYS A N 1
ATOM 717 C CA . LYS A 1 90 ? 5.067 4.875 29.660 1.00 98.69 90 LYS A CA 1
ATOM 718 C C . LYS A 1 90 ? 4.556 6.076 28.856 1.00 98.69 90 LYS A C 1
ATOM 720 O O . LYS A 1 90 ? 3.422 6.502 29.066 1.00 98.69 90 LYS A O 1
ATOM 725 N N . GLY A 1 91 ? 5.356 6.580 27.916 1.00 98.38 91 GLY A N 1
ATOM 726 C CA . GLY A 1 91 ? 4.938 7.655 27.014 1.00 98.38 91 GLY A CA 1
ATOM 727 C C . GLY A 1 91 ? 3.740 7.263 26.140 1.00 98.38 91 GLY A C 1
ATOM 728 O O . GLY A 1 91 ? 2.804 8.049 25.994 1.00 98.38 91 GLY A O 1
ATOM 729 N N . ASP A 1 92 ? 3.723 6.035 25.611 1.00 98.69 92 ASP A N 1
ATOM 730 C CA . ASP A 1 92 ? 2.584 5.500 24.853 1.00 98.69 92 ASP A CA 1
ATOM 731 C C . ASP A 1 92 ? 1.299 5.490 25.706 1.00 98.69 92 ASP A C 1
ATOM 733 O O . ASP A 1 92 ? 0.249 5.955 25.249 1.00 98.69 92 ASP A O 1
ATOM 737 N N . LEU A 1 93 ? 1.381 5.029 26.961 1.00 98.69 93 LEU A N 1
ATOM 738 C CA . LEU A 1 93 ? 0.246 4.981 27.890 1.00 98.69 93 LEU A CA 1
ATOM 739 C C . LEU A 1 93 ? -0.300 6.366 28.244 1.00 98.69 93 LEU A C 1
ATOM 741 O O . LEU A 1 93 ? -1.517 6.547 28.297 1.00 98.69 93 LEU A O 1
ATOM 745 N N . GLU A 1 94 ? 0.574 7.349 28.466 1.00 98.56 94 GLU A N 1
ATOM 746 C CA . GLU A 1 94 ? 0.171 8.728 28.766 1.00 98.56 94 GLU A CA 1
ATOM 747 C C . GLU A 1 94 ? -0.620 9.363 27.616 1.00 98.56 94 GLU A C 1
ATOM 749 O O . GLU A 1 94 ? -1.541 10.152 27.849 1.00 98.56 94 GLU A O 1
ATOM 754 N N . ILE A 1 95 ? -0.293 9.015 26.370 1.00 98.44 95 ILE A N 1
ATOM 755 C CA . ILE A 1 95 ? -1.010 9.507 25.193 1.00 98.44 95 ILE A CA 1
ATOM 756 C C . ILE A 1 95 ? -2.323 8.741 25.007 1.00 98.44 95 ILE A C 1
ATOM 758 O O . ILE A 1 95 ? -3.360 9.377 24.796 1.00 98.44 95 ILE A O 1
ATOM 762 N N . LEU A 1 96 ? -2.323 7.410 25.149 1.00 98.56 96 LEU A N 1
ATOM 763 C CA . LEU A 1 96 ? -3.557 6.613 25.112 1.00 98.56 96 LEU A CA 1
ATOM 764 C C . LEU A 1 96 ? -4.565 7.072 26.169 1.00 98.56 96 LEU A C 1
ATOM 766 O O . LEU A 1 96 ? -5.747 7.192 25.861 1.00 98.56 96 LEU A O 1
ATOM 770 N N . ASP A 1 97 ? -4.100 7.411 27.373 1.00 98.56 97 ASP A N 1
ATOM 771 C CA . ASP A 1 97 ? -4.903 8.020 28.436 1.00 98.56 97 ASP A CA 1
ATOM 772 C C . ASP A 1 97 ? -5.620 9.294 27.965 1.00 98.56 97 ASP A C 1
ATOM 774 O O . ASP A 1 97 ? -6.798 9.492 28.265 1.00 98.56 97 ASP A O 1
ATOM 778 N N . ARG A 1 98 ? -4.930 10.179 27.233 1.00 98.44 98 ARG A N 1
ATOM 779 C CA . ARG A 1 98 ? -5.524 11.426 26.713 1.00 98.44 98 ARG A CA 1
ATOM 780 C C . ARG A 1 98 ? -6.577 11.137 25.647 1.00 98.44 98 ARG A C 1
ATOM 782 O O . ARG A 1 98 ? -7.667 11.706 25.708 1.00 98.44 98 ARG A O 1
ATOM 789 N N . VAL A 1 99 ? -6.266 10.243 24.708 1.00 98.50 99 VAL A N 1
ATOM 790 C CA . VAL A 1 99 ? -7.179 9.817 23.632 1.00 98.50 99 VAL A CA 1
ATOM 791 C C . VAL A 1 99 ? -8.447 9.188 24.221 1.00 98.50 99 VAL A C 1
ATOM 793 O O . VAL A 1 99 ? -9.563 9.575 23.868 1.00 98.50 99 VAL A O 1
ATOM 796 N N . GLU A 1 100 ? -8.283 8.279 25.181 1.00 98.25 100 GLU A N 1
ATOM 797 C CA . GLU A 1 100 ? -9.377 7.623 25.895 1.00 98.25 100 GLU A CA 1
ATOM 798 C C . GLU A 1 100 ? -10.235 8.621 26.685 1.00 98.25 100 GLU A C 1
ATOM 800 O O . GLU A 1 100 ? -11.463 8.592 26.570 1.00 98.25 100 GLU A O 1
ATOM 805 N N . ARG A 1 101 ? -9.618 9.527 27.460 1.00 98.25 101 ARG A N 1
ATOM 806 C CA . ARG A 1 101 ? -10.344 10.545 28.247 1.00 98.25 101 ARG A CA 1
ATOM 807 C C . ARG A 1 101 ? -11.136 11.509 27.369 1.00 98.25 101 ARG A C 1
ATOM 809 O O . ARG A 1 101 ? -12.189 11.974 27.795 1.00 98.25 101 ARG A O 1
ATOM 816 N N . ALA A 1 102 ? -10.672 11.782 26.150 1.00 98.25 102 ALA A N 1
ATOM 817 C CA . ALA A 1 102 ? -11.433 12.564 25.179 1.00 98.25 102 ALA A CA 1
ATOM 818 C C . ALA A 1 102 ? -12.686 11.824 24.666 1.00 98.25 102 ALA A C 1
ATOM 820 O O . ALA A 1 102 ? -13.605 12.459 24.149 1.00 98.25 102 ALA A O 1
ATOM 821 N N . GLY A 1 103 ? -12.763 10.499 24.839 1.00 97.81 103 GLY A N 1
ATOM 822 C CA . GLY A 1 103 ? -13.870 9.654 24.385 1.00 97.81 103 GLY A CA 1
ATOM 823 C C . GLY A 1 103 ? -13.654 9.029 23.004 1.00 97.81 103 GLY A C 1
ATOM 824 O O . GLY A 1 103 ? -14.607 8.514 22.414 1.00 97.81 103 GLY A O 1
ATOM 825 N N . ILE A 1 104 ? -12.426 9.069 22.483 1.00 98.44 104 ILE A N 1
ATOM 826 C CA . ILE A 1 104 ? -12.059 8.441 21.212 1.00 98.44 104 ILE A CA 1
ATOM 827 C C . ILE A 1 104 ? -11.788 6.958 21.474 1.00 98.44 104 ILE A C 1
ATOM 829 O O . ILE A 1 104 ? -11.028 6.609 22.377 1.00 98.44 104 ILE A O 1
ATOM 833 N N . ARG A 1 105 ? -12.423 6.081 20.690 1.00 97.62 105 ARG A N 1
ATOM 834 C CA . ARG A 1 105 ? -12.300 4.615 20.826 1.00 97.62 105 ARG A CA 1
ATOM 835 C C . ARG A 1 105 ? -11.846 3.909 19.559 1.00 97.62 105 ARG A C 1
ATOM 837 O O . ARG A 1 105 ? -11.530 2.729 19.627 1.00 97.62 105 ARG A O 1
ATOM 844 N N . HIS A 1 106 ? -11.790 4.615 18.436 1.00 98.44 106 HIS A N 1
ATOM 845 C CA . HIS A 1 106 ? -11.384 4.044 17.161 1.00 98.44 106 HIS A CA 1
ATOM 846 C C . HIS A 1 106 ? -9.954 4.469 16.840 1.00 98.44 106 HIS A C 1
ATOM 848 O O . HIS A 1 106 ? -9.628 5.654 16.912 1.00 98.44 106 HIS A O 1
ATOM 854 N N . LEU A 1 107 ? -9.106 3.522 16.458 1.00 98.50 107 LEU A N 1
ATOM 855 C CA . LEU A 1 107 ? -7.781 3.812 15.909 1.00 98.50 107 LEU A CA 1
ATOM 856 C C . LEU A 1 107 ? -7.338 2.695 14.965 1.00 98.50 107 LEU A C 1
ATOM 858 O O . LEU A 1 107 ? -8.004 1.670 14.847 1.00 98.50 107 LEU A O 1
ATOM 862 N N . TYR A 1 108 ? -6.216 2.869 14.289 1.00 98.56 108 TYR A N 1
ATOM 863 C CA . TYR A 1 108 ? -5.452 1.723 13.809 1.00 98.56 108 TYR A CA 1
ATOM 864 C C . TYR A 1 108 ? -4.000 1.877 14.223 1.00 98.56 108 TYR A C 1
ATOM 866 O O . TYR A 1 108 ? -3.495 2.994 14.364 1.00 98.56 108 TYR A O 1
ATOM 874 N N . VAL A 1 109 ? -3.353 0.741 14.451 1.00 98.50 109 VAL A N 1
ATOM 875 C CA . VAL A 1 109 ? -1.943 0.694 14.821 1.00 98.50 109 VAL A CA 1
ATOM 876 C C . VAL A 1 109 ? -1.105 0.710 13.556 1.00 98.50 109 VAL A C 1
ATOM 878 O O . VAL A 1 109 ? -1.252 -0.188 12.730 1.00 98.50 109 VAL A O 1
ATOM 881 N N . ASN A 1 110 ? -0.222 1.699 13.432 1.00 97.69 110 ASN A N 1
ATOM 882 C CA . ASN A 1 110 ? 0.822 1.714 12.413 1.00 97.69 110 ASN A CA 1
ATOM 883 C C . ASN A 1 110 ? 2.181 1.439 13.089 1.00 97.69 110 ASN A C 1
ATOM 885 O O . ASN A 1 110 ? 2.564 2.175 14.003 1.00 97.69 110 ASN A O 1
ATOM 889 N N . PRO A 1 111 ? 2.901 0.371 12.700 1.00 95.69 111 PRO A N 1
ATOM 890 C CA . PRO A 1 111 ? 4.179 0.008 13.314 1.00 95.69 111 PRO A CA 1
ATOM 891 C C . PRO A 1 111 ? 5.370 0.853 12.833 1.00 95.69 111 PRO A C 1
ATOM 893 O O . PRO A 1 111 ? 6.470 0.681 13.362 1.00 95.69 111 PRO A O 1
ATOM 896 N N . VAL A 1 112 ? 5.178 1.713 11.821 1.00 93.00 112 VAL A N 1
ATOM 897 C CA . VAL A 1 112 ? 6.158 2.528 11.065 1.00 93.00 112 VAL A CA 1
ATOM 898 C C . VAL A 1 112 ? 7.206 1.714 10.308 1.00 93.00 112 VAL A C 1
ATOM 900 O O . VAL A 1 112 ? 7.554 2.008 9.168 1.00 93.00 112 VAL A O 1
ATOM 903 N N . ASN A 1 113 ? 7.698 0.662 10.939 1.00 91.88 113 ASN A N 1
ATOM 904 C CA . ASN A 1 113 ? 8.566 -0.350 10.387 1.00 91.88 113 ASN A CA 1
ATOM 905 C C . ASN A 1 113 ? 7.750 -1.563 9.921 1.00 91.88 113 ASN A C 1
ATOM 907 O O . ASN A 1 113 ? 6.640 -1.772 10.406 1.00 91.88 113 ASN A O 1
ATOM 911 N N . PRO A 1 114 ? 8.328 -2.425 9.066 1.00 92.75 114 PRO A N 1
ATOM 912 C CA . PRO A 1 114 ? 7.690 -3.676 8.668 1.00 92.75 114 PRO A CA 1
ATOM 913 C C . PRO A 1 114 ? 7.177 -4.476 9.873 1.00 92.75 114 PRO A C 1
ATOM 915 O O . PRO A 1 114 ? 7.958 -4.736 10.789 1.00 92.75 114 PRO A O 1
ATOM 918 N N . ALA A 1 115 ? 5.902 -4.883 9.885 1.00 94.88 115 ALA A N 1
ATOM 919 C CA . ALA A 1 115 ? 5.277 -5.518 11.053 1.00 94.88 115 ALA A CA 1
ATOM 920 C C . ALA A 1 115 ? 6.059 -6.716 11.613 1.00 94.88 115 ALA A C 1
ATOM 922 O O . ALA A 1 115 ? 6.133 -6.896 12.830 1.00 94.88 115 ALA A O 1
ATOM 923 N N . THR A 1 116 ? 6.682 -7.516 10.748 1.00 95.62 116 THR A N 1
ATOM 924 C CA . THR A 1 116 ? 7.470 -8.699 11.137 1.00 95.62 116 THR A CA 1
ATOM 925 C C . THR A 1 116 ? 8.898 -8.390 11.573 1.00 95.62 116 THR A C 1
ATOM 927 O O . THR A 1 116 ? 9.638 -9.315 11.903 1.00 95.62 116 THR A O 1
ATOM 930 N N . ARG A 1 117 ? 9.289 -7.109 11.636 1.00 94.81 117 ARG A N 1
ATOM 931 C CA . ARG A 1 117 ? 10.503 -6.682 12.348 1.00 94.81 117 ARG A CA 1
ATOM 932 C C . ARG A 1 117 ? 10.431 -7.069 13.827 1.00 94.81 117 ARG A C 1
ATOM 934 O O . ARG A 1 117 ? 11.459 -7.390 14.414 1.00 94.81 117 ARG A O 1
ATOM 941 N N . PHE A 1 118 ? 9.236 -7.042 14.415 1.00 93.81 118 PHE A N 1
ATOM 942 C CA . PHE A 1 118 ? 9.027 -7.274 15.840 1.00 93.81 118 PHE A CA 1
ATOM 943 C C . PHE A 1 118 ? 8.364 -8.628 16.090 1.00 93.81 118 PHE A C 1
ATOM 945 O O . PHE A 1 118 ? 7.535 -9.092 15.307 1.00 93.81 118 PHE A O 1
ATOM 952 N N . GLY A 1 119 ? 8.728 -9.271 17.200 1.00 96.56 119 GLY A N 1
ATOM 953 C CA . GLY A 1 119 ? 8.116 -10.527 17.623 1.00 96.56 119 GLY A CA 1
ATOM 954 C C . GLY A 1 119 ? 6.677 -10.346 18.114 1.00 96.56 119 GLY A C 1
ATOM 955 O O . GLY A 1 119 ? 6.270 -9.260 18.527 1.00 96.56 119 GLY A O 1
ATOM 956 N N . ALA A 1 120 ? 5.915 -11.444 18.136 1.00 98.19 120 ALA A N 1
ATOM 957 C CA . ALA A 1 120 ? 4.525 -11.438 18.594 1.00 98.19 120 ALA A CA 1
ATOM 958 C C . ALA A 1 120 ? 4.363 -10.945 20.044 1.00 98.19 120 ALA A C 1
ATOM 960 O O . ALA A 1 120 ? 3.345 -10.348 20.366 1.00 98.19 120 ALA A O 1
ATOM 961 N N . SER A 1 121 ? 5.358 -11.147 20.917 1.00 98.12 121 SER A N 1
ATOM 962 C CA . SER A 1 121 ? 5.330 -10.648 22.300 1.00 98.12 121 SER A CA 1
ATOM 963 C C . SER A 1 121 ? 5.267 -9.120 22.381 1.00 98.12 121 SER A C 1
ATOM 965 O O . SER A 1 121 ? 4.492 -8.596 23.176 1.00 98.12 121 SER A O 1
ATOM 967 N N . VAL A 1 122 ? 6.026 -8.416 21.535 1.00 98.44 122 VAL A N 1
ATOM 968 C CA . VAL A 1 122 ? 6.051 -6.944 21.474 1.00 98.44 122 VAL A CA 1
ATOM 969 C C . VAL A 1 122 ? 4.697 -6.419 20.999 1.00 98.44 122 VAL A C 1
ATOM 971 O O . VAL A 1 122 ? 4.114 -5.540 21.625 1.00 98.44 122 VAL A O 1
ATOM 974 N N . TRP A 1 123 ? 4.153 -7.020 19.937 1.00 98.56 123 TRP A N 1
ATOM 975 C CA . TRP A 1 123 ? 2.809 -6.707 19.450 1.00 98.56 123 TRP A CA 1
ATOM 976 C C . TRP A 1 123 ? 1.734 -6.970 20.505 1.00 98.56 123 TRP A C 1
ATOM 978 O O . TRP A 1 123 ? 0.909 -6.098 20.767 1.00 98.56 123 TRP A O 1
ATOM 988 N N . ASN A 1 124 ? 1.757 -8.146 21.136 1.00 98.56 124 ASN A N 1
ATOM 989 C CA . ASN A 1 124 ? 0.779 -8.529 22.152 1.00 98.56 124 ASN A CA 1
ATOM 990 C C . ASN A 1 124 ? 0.768 -7.553 23.327 1.00 98.56 124 ASN A C 1
ATOM 992 O O . ASN A 1 124 ? -0.310 -7.253 23.820 1.00 98.56 124 ASN A O 1
ATOM 996 N N . HIS A 1 125 ? 1.918 -7.001 23.722 1.00 98.38 125 HIS A N 1
ATOM 997 C CA . HIS A 1 125 ? 1.967 -5.992 24.778 1.00 98.38 125 HIS A CA 1
ATOM 998 C C . HIS A 1 125 ? 1.125 -4.748 24.438 1.00 98.38 125 HIS A C 1
ATOM 1000 O O . HIS A 1 125 ? 0.333 -4.285 25.257 1.00 98.38 125 HIS A O 1
ATOM 1006 N N . CYS A 1 126 ? 1.220 -4.257 23.198 1.00 98.62 126 CYS A N 1
ATOM 1007 C CA . CYS A 1 126 ? 0.412 -3.132 22.724 1.00 98.62 126 CYS A CA 1
ATOM 1008 C C . CYS A 1 126 ? -1.068 -3.507 22.549 1.00 98.62 126 CYS A C 1
ATOM 1010 O O . CYS A 1 126 ? -1.950 -2.752 22.957 1.00 98.62 126 CYS A O 1
ATOM 1012 N N . LEU A 1 127 ? -1.354 -4.663 21.940 1.00 98.62 127 LEU A N 1
ATOM 1013 C CA . LEU A 1 127 ? -2.728 -5.092 21.656 1.00 98.62 127 LEU A CA 1
ATOM 1014 C C . LEU A 1 127 ? -3.509 -5.395 22.941 1.00 98.62 127 LEU A C 1
ATOM 1016 O O . LEU A 1 127 ? -4.651 -4.963 23.066 1.00 98.62 127 LEU A O 1
ATOM 1020 N N . GLU A 1 128 ? -2.895 -6.064 23.920 1.00 98.50 128 GLU A N 1
ATOM 1021 C CA . GLU A 1 128 ? -3.508 -6.341 25.226 1.00 98.50 128 GLU A CA 1
ATOM 1022 C C . GLU A 1 128 ? -3.930 -5.042 25.931 1.00 98.50 128 GLU A C 1
ATOM 1024 O O . GLU A 1 128 ? -5.005 -4.981 26.529 1.00 98.50 128 GLU A O 1
ATOM 1029 N N . GLU A 1 129 ? -3.141 -3.973 25.807 1.00 98.69 129 GLU A N 1
ATOM 1030 C CA . GLU A 1 129 ? -3.483 -2.668 26.373 1.00 98.69 129 GLU A CA 1
ATOM 1031 C C . GLU A 1 129 ? -4.655 -1.993 25.646 1.00 98.69 129 GLU A C 1
ATOM 1033 O O . GLU A 1 129 ? -5.533 -1.410 26.292 1.00 98.69 129 GLU A O 1
ATOM 1038 N N . LEU A 1 130 ? -4.718 -2.104 24.314 1.00 98.75 130 LEU A N 1
ATOM 1039 C CA . LEU A 1 130 ? -5.871 -1.632 23.542 1.00 98.75 130 LEU A CA 1
ATOM 1040 C C . LEU A 1 130 ? -7.152 -2.371 23.948 1.00 98.75 130 LEU A C 1
ATOM 1042 O O . LEU A 1 130 ? -8.185 -1.731 24.163 1.00 98.75 130 LEU A O 1
ATOM 1046 N N . GLU A 1 131 ? -7.080 -3.692 24.120 1.00 98.31 131 GLU A N 1
ATOM 1047 C CA . GLU A 1 131 ? -8.202 -4.518 24.582 1.00 98.31 131 GLU A CA 1
ATOM 1048 C C . GLU A 1 131 ? -8.629 -4.150 26.007 1.00 98.31 131 GLU A C 1
ATOM 1050 O O . GLU A 1 131 ? -9.818 -3.941 26.272 1.00 98.31 131 GLU A O 1
ATOM 1055 N N . ARG A 1 132 ? -7.669 -3.983 26.928 1.00 98.31 132 ARG A N 1
ATOM 1056 C CA . ARG A 1 132 ? -7.924 -3.576 28.320 1.00 98.31 132 ARG A CA 1
ATOM 1057 C C . ARG A 1 132 ? -8.689 -2.253 28.391 1.00 98.31 132 ARG A C 1
ATOM 1059 O O . ARG A 1 132 ? -9.587 -2.096 29.221 1.00 98.31 132 ARG A O 1
ATOM 1066 N N . ARG A 1 133 ? -8.353 -1.315 27.505 1.00 98.31 133 ARG A N 1
ATOM 1067 C CA . ARG A 1 133 ? -8.992 0.005 27.375 1.00 98.31 133 ARG A CA 1
ATOM 1068 C C . ARG A 1 133 ? -10.207 0.015 26.447 1.00 98.31 133 ARG A C 1
ATOM 1070 O O . ARG A 1 133 ? -10.824 1.064 26.268 1.00 98.31 133 ARG A O 1
ATOM 1077 N N . ARG A 1 134 ? -10.588 -1.136 25.885 1.00 98.06 134 ARG A N 1
ATOM 1078 C CA . ARG A 1 134 ? -11.743 -1.303 24.987 1.00 98.06 134 ARG A CA 1
ATOM 1079 C C . ARG A 1 134 ? -11.675 -0.411 23.744 1.00 98.06 134 ARG A C 1
ATOM 1081 O O . ARG A 1 134 ? -12.690 0.154 23.331 1.00 98.06 134 ARG A O 1
ATOM 1088 N N . PHE A 1 135 ? -10.487 -0.252 23.170 1.00 98.69 135 PHE A N 1
ATOM 1089 C CA . PHE A 1 135 ? -10.358 0.331 21.839 1.00 98.69 135 PHE A CA 1
ATOM 1090 C C . PHE A 1 135 ? -10.883 -0.641 20.780 1.00 98.69 135 PHE A C 1
ATOM 1092 O O . PHE A 1 135 ? -10.731 -1.856 20.888 1.00 98.69 135 PHE A O 1
ATOM 1099 N N . GLU A 1 136 ? -11.474 -0.084 19.732 1.00 98.62 136 GLU A N 1
ATOM 1100 C CA . GLU A 1 136 ? -11.791 -0.791 18.501 1.00 98.62 136 GLU A CA 1
ATOM 1101 C C . GLU A 1 136 ? -10.735 -0.412 17.465 1.00 98.62 136 GLU A C 1
ATOM 1103 O O . GLU A 1 136 ? -10.603 0.763 17.109 1.00 98.62 136 GLU A O 1
ATOM 1108 N N . TYR A 1 137 ? -9.951 -1.385 17.009 1.00 98.75 137 TYR A N 1
ATOM 1109 C CA . TYR A 1 137 ? -8.726 -1.096 16.275 1.00 98.75 137 TYR A CA 1
ATOM 1110 C C . TYR A 1 137 ? -8.562 -1.889 14.983 1.00 98.75 137 TYR A C 1
ATOM 1112 O O . TYR A 1 137 ? -9.020 -3.024 14.848 1.00 98.75 137 TYR A O 1
ATOM 1120 N N . GLY A 1 138 ? -7.880 -1.270 14.023 1.00 98.56 138 GLY A N 1
ATOM 1121 C CA . GLY A 1 138 ? -7.239 -1.965 12.911 1.00 98.56 138 GLY A CA 1
ATOM 1122 C C . GLY A 1 138 ? -5.753 -2.205 13.173 1.00 98.56 138 GLY A C 1
ATOM 1123 O O . GLY A 1 138 ? -5.148 -1.537 14.016 1.00 98.56 138 GLY A O 1
ATOM 1124 N N . ILE A 1 139 ? -5.159 -3.133 12.428 1.00 98.25 139 ILE A N 1
ATOM 1125 C CA . ILE A 1 139 ? -3.706 -3.349 12.402 1.00 98.25 139 ILE A CA 1
ATOM 1126 C C . ILE A 1 139 ? -3.211 -3.061 10.989 1.00 98.25 139 ILE A C 1
ATOM 1128 O O . ILE A 1 139 ? -3.631 -3.732 10.046 1.00 98.25 139 ILE A O 1
ATOM 1132 N N . GLU A 1 140 ? -2.320 -2.086 10.844 1.00 97.69 140 GLU A N 1
ATOM 1133 C CA . GLU A 1 140 ? -1.559 -1.889 9.615 1.00 97.69 140 GLU A CA 1
ATOM 1134 C C . GLU A 1 140 ? -0.305 -2.765 9.637 1.00 97.69 140 GLU A C 1
ATOM 1136 O O . GLU A 1 140 ? 0.405 -2.813 10.645 1.00 97.69 140 GLU A O 1
ATOM 1141 N N . LEU A 1 141 ? -0.040 -3.485 8.544 1.00 95.19 141 LEU A N 1
ATOM 1142 C CA . LEU A 1 141 ? 1.118 -4.379 8.469 1.00 95.19 141 LEU A CA 1
ATOM 1143 C C . LEU A 1 141 ? 2.344 -3.692 7.860 1.00 95.19 141 LEU A C 1
ATOM 1145 O O . LEU A 1 141 ? 3.439 -3.848 8.401 1.00 95.19 141 LEU A O 1
ATOM 1149 N N . THR A 1 142 ? 2.167 -2.938 6.767 1.00 90.50 142 THR A N 1
ATOM 1150 C CA . THR A 1 142 ? 3.228 -2.155 6.094 1.00 90.50 142 THR A CA 1
ATOM 1151 C C . THR A 1 142 ? 4.572 -2.901 5.973 1.00 90.50 142 THR A C 1
ATOM 1153 O O . THR A 1 142 ? 5.660 -2.417 6.277 1.00 90.50 142 THR A O 1
ATOM 1156 N N . ASP A 1 143 ? 4.499 -4.155 5.544 1.00 91.56 143 ASP A N 1
ATOM 1157 C CA . ASP A 1 143 ? 5.621 -5.069 5.376 1.00 91.56 143 ASP A CA 1
ATOM 1158 C C . ASP A 1 143 ? 5.702 -5.536 3.910 1.00 91.56 143 ASP A C 1
ATOM 1160 O O . ASP A 1 143 ? 5.169 -4.935 2.979 1.00 91.56 143 ASP A O 1
ATOM 1164 N N . GLY A 1 144 ? 6.440 -6.595 3.647 1.00 91.56 144 GLY A N 1
ATOM 1165 C CA . GLY A 1 144 ? 6.555 -7.181 2.331 1.00 91.56 144 GLY A CA 1
ATOM 1166 C C . GLY A 1 144 ? 7.819 -8.013 2.224 1.00 91.56 144 GLY A C 1
ATOM 1167 O O . GLY A 1 144 ? 8.577 -8.145 3.191 1.00 91.56 144 GLY A O 1
ATOM 1168 N N . PRO A 1 145 ? 8.073 -8.564 1.032 1.00 91.75 145 PRO A N 1
ATOM 1169 C CA . PRO A 1 145 ? 9.353 -9.160 0.685 1.00 91.75 145 PRO A CA 1
ATOM 1170 C C . PRO A 1 145 ? 10.562 -8.379 1.223 1.00 91.75 145 PRO A C 1
ATOM 1172 O O . PRO A 1 145 ? 10.610 -7.149 1.167 1.00 91.75 145 PRO A O 1
ATOM 1175 N N . GLU A 1 146 ? 11.562 -9.092 1.747 1.00 86.00 146 GLU A N 1
ATOM 1176 C CA . GLU A 1 146 ? 12.783 -8.461 2.273 1.00 86.00 146 GLU A CA 1
ATOM 1177 C C . GLU A 1 146 ? 13.586 -7.729 1.196 1.00 86.00 146 GLU A C 1
ATOM 1179 O O . GLU A 1 146 ? 14.259 -6.735 1.472 1.00 86.00 146 GLU A O 1
ATOM 1184 N N . ARG A 1 147 ? 13.512 -8.226 -0.038 1.00 82.12 147 ARG A N 1
ATOM 1185 C CA . ARG A 1 147 ? 14.185 -7.632 -1.185 1.00 82.12 147 ARG A CA 1
ATOM 1186 C C . ARG A 1 147 ? 13.258 -6.627 -1.852 1.00 82.12 147 ARG A C 1
ATOM 1188 O O . ARG A 1 147 ? 12.087 -6.912 -2.098 1.00 82.12 147 ARG A O 1
ATOM 1195 N N . GLY A 1 148 ? 13.806 -5.455 -2.158 1.00 82.19 148 GLY A N 1
ATOM 1196 C CA . GLY A 1 148 ? 13.153 -4.540 -3.082 1.00 82.19 148 GLY A CA 1
ATOM 1197 C C . GLY A 1 148 ? 13.173 -5.091 -4.512 1.00 82.19 148 GLY A C 1
ATOM 1198 O O . GLY A 1 148 ? 13.728 -6.159 -4.778 1.00 82.19 148 GLY A O 1
ATOM 1199 N N . MET A 1 149 ? 12.527 -4.382 -5.432 1.00 86.94 149 MET A N 1
ATOM 1200 C CA . MET A 1 149 ? 12.300 -4.888 -6.783 1.00 86.94 149 MET A CA 1
ATOM 1201 C C . MET A 1 149 ? 13.537 -4.738 -7.679 1.00 86.94 149 MET A C 1
ATOM 1203 O O . MET A 1 149 ? 14.039 -3.634 -7.868 1.00 86.94 149 MET A O 1
ATOM 1207 N N . ASP A 1 150 ? 13.995 -5.846 -8.264 1.00 90.25 150 ASP A N 1
ATOM 1208 C CA . ASP A 1 150 ? 15.000 -5.880 -9.334 1.00 90.25 150 ASP A CA 1
ATOM 1209 C C . ASP A 1 150 ? 14.304 -5.892 -10.700 1.00 90.25 150 ASP A C 1
ATOM 1211 O O . ASP A 1 150 ? 13.403 -6.703 -10.943 1.00 90.25 150 ASP A O 1
ATOM 1215 N N . GLY A 1 151 ? 14.700 -5.003 -11.607 1.00 92.19 151 GLY A N 1
ATOM 1216 C CA . GLY A 1 151 ? 14.048 -4.905 -12.905 1.00 92.19 151 GLY A CA 1
ATOM 1217 C C . GLY A 1 151 ? 14.681 -3.943 -13.899 1.00 92.19 151 GLY A C 1
ATOM 1218 O O . GLY A 1 151 ? 15.587 -3.174 -13.589 1.00 92.19 151 GLY A O 1
ATOM 1219 N N . TYR A 1 152 ? 14.177 -3.998 -15.131 1.00 92.56 152 TYR A N 1
ATOM 1220 C CA . TYR A 1 152 ? 14.588 -3.150 -16.248 1.00 92.56 152 TYR A CA 1
ATOM 1221 C C . TYR A 1 152 ? 13.689 -1.918 -16.360 1.00 92.56 152 TYR A C 1
ATOM 1223 O O . TYR A 1 152 ? 12.464 -2.049 -16.397 1.00 92.56 152 TYR A O 1
ATOM 1231 N N . LEU A 1 153 ? 14.267 -0.722 -16.481 1.00 89.19 153 LEU A N 1
ATOM 1232 C CA . LEU A 1 153 ? 13.494 0.512 -16.661 1.00 89.19 153 LEU A CA 1
ATOM 1233 C C . LEU A 1 153 ? 13.225 0.773 -18.144 1.00 89.19 153 LEU A C 1
ATOM 1235 O O . LEU A 1 153 ? 14.123 1.124 -18.908 1.00 89.19 153 LEU A O 1
ATOM 1239 N N . LEU A 1 154 ? 11.963 0.642 -18.553 1.00 84.69 154 LEU A N 1
ATOM 1240 C CA . LEU A 1 154 ? 11.539 0.755 -19.956 1.00 84.69 154 LEU A CA 1
ATOM 1241 C C . LEU A 1 154 ? 11.281 2.207 -20.414 1.00 84.69 154 LEU A C 1
ATOM 1243 O O . LEU A 1 154 ? 10.796 2.443 -21.522 1.00 84.69 154 LEU A O 1
ATOM 1247 N N . GLY A 1 155 ? 11.580 3.187 -19.562 1.00 74.12 155 GLY A N 1
ATOM 1248 C CA . GLY A 1 155 ? 11.348 4.619 -19.769 1.00 74.12 155 GLY A CA 1
ATOM 1249 C C . GLY A 1 155 ? 10.975 5.309 -18.454 1.00 74.12 155 GLY A C 1
ATOM 1250 O O . GLY A 1 155 ? 11.194 4.736 -17.390 1.00 74.12 155 GLY A O 1
ATOM 1251 N N . GLY A 1 156 ? 10.406 6.515 -18.525 1.00 64.06 156 GLY A N 1
ATOM 1252 C CA . GLY A 1 156 ? 9.834 7.211 -17.363 1.00 64.06 156 GLY A CA 1
ATOM 1253 C C . GLY A 1 156 ? 10.436 8.582 -17.061 1.00 64.06 156 GLY A C 1
ATOM 1254 O O . GLY A 1 156 ? 11.388 9.016 -17.703 1.00 64.06 156 GLY A O 1
ATOM 1255 N N . VAL A 1 157 ? 9.823 9.268 -16.096 1.00 58.62 157 VAL A N 1
ATOM 1256 C CA . VAL A 1 157 ? 10.366 10.468 -15.437 1.00 58.62 157 VAL A CA 1
ATOM 1257 C C . VAL A 1 157 ? 11.407 10.056 -14.392 1.00 58.62 157 VAL A C 1
ATOM 1259 O O . VAL A 1 157 ? 11.370 8.929 -13.902 1.00 58.62 157 VAL A O 1
ATOM 1262 N N . GLY A 1 158 ? 12.343 10.947 -14.069 1.00 65.75 158 GLY A N 1
ATOM 1263 C CA . GLY A 1 158 ? 13.304 10.722 -12.989 1.00 65.75 158 GLY A CA 1
ATOM 1264 C C . GLY A 1 158 ? 14.586 9.980 -13.362 1.00 65.75 158 GLY A C 1
ATOM 1265 O O . GLY A 1 158 ? 15.391 9.706 -12.477 1.00 65.75 158 GLY A O 1
ATOM 1266 N N . TRP A 1 159 ? 14.830 9.672 -14.643 1.00 77.62 159 TRP A N 1
ATOM 1267 C CA . TRP A 1 159 ? 16.166 9.270 -15.088 1.00 77.62 159 TRP A CA 1
ATOM 1268 C C . TRP A 1 159 ? 16.473 9.661 -16.536 1.00 77.62 159 TRP A C 1
ATOM 1270 O O . TRP A 1 159 ? 15.580 9.876 -17.356 1.00 77.62 159 TRP A O 1
ATOM 1280 N N . GLY A 1 160 ? 17.760 9.759 -16.856 1.00 81.31 160 GLY A N 1
ATOM 1281 C CA . GLY A 1 160 ? 18.237 10.127 -18.185 1.00 81.31 160 GLY A CA 1
ATOM 1282 C C . GLY A 1 160 ? 19.639 9.609 -18.459 1.00 81.31 160 GLY A C 1
ATOM 1283 O O . GLY A 1 160 ? 20.329 9.123 -17.561 1.00 81.31 160 GLY A O 1
ATOM 1284 N N . TRP A 1 161 ? 20.059 9.702 -19.720 1.00 84.56 161 TRP A N 1
ATOM 1285 C CA . TRP A 1 161 ? 21.411 9.336 -20.117 1.00 84.56 161 TRP A CA 1
ATOM 1286 C C . TRP A 1 161 ? 21.982 10.274 -21.176 1.00 84.56 161 TRP A C 1
ATOM 1288 O O . TRP A 1 161 ? 21.265 10.819 -22.015 1.00 84.56 161 TRP A O 1
ATOM 1298 N N . SER A 1 162 ? 23.304 10.411 -21.169 1.00 85.12 162 SER A N 1
ATOM 1299 C CA . SER A 1 162 ? 24.060 11.114 -22.204 1.00 85.12 162 SER A CA 1
ATOM 1300 C C . SER A 1 162 ? 25.339 10.356 -22.525 1.00 85.12 162 SER A C 1
ATOM 1302 O O . SER A 1 162 ? 26.021 9.889 -21.612 1.00 85.12 162 SER A O 1
ATOM 1304 N N . VAL A 1 163 ? 25.687 10.266 -23.807 1.00 84.94 163 VAL A N 1
ATOM 1305 C CA . VAL A 1 163 ? 26.968 9.702 -24.245 1.00 84.94 163 VAL A CA 1
ATOM 1306 C C . VAL A 1 163 ? 27.971 10.837 -24.410 1.00 84.94 163 VAL A C 1
ATOM 1308 O O . VAL A 1 163 ? 27.682 11.819 -25.091 1.00 84.94 163 VAL A O 1
ATOM 1311 N N . ALA A 1 164 ? 29.146 10.697 -23.803 1.00 82.25 164 ALA A N 1
ATOM 1312 C CA . ALA A 1 164 ? 30.247 11.642 -23.926 1.00 82.25 164 ALA A CA 1
ATOM 1313 C C . ALA A 1 164 ? 31.490 10.949 -24.497 1.00 82.25 164 ALA A C 1
ATOM 1315 O O . ALA A 1 164 ? 31.712 9.756 -24.290 1.00 82.25 164 ALA A O 1
ATOM 1316 N N . ARG A 1 165 ? 32.323 11.717 -25.201 1.00 79.00 165 ARG A N 1
ATOM 1317 C CA . ARG A 1 165 ? 33.712 11.358 -25.507 1.00 79.00 165 ARG A CA 1
ATOM 1318 C C . ARG A 1 165 ? 34.595 12.405 -24.851 1.00 79.00 165 ARG A C 1
ATOM 1320 O O . ARG A 1 165 ? 34.352 13.596 -25.037 1.00 79.00 165 ARG A O 1
ATOM 1327 N N . ALA A 1 166 ? 35.574 11.979 -24.058 1.00 65.88 166 ALA A N 1
ATOM 1328 C CA . ALA A 1 166 ? 36.560 12.916 -23.532 1.00 65.88 166 ALA A CA 1
ATOM 1329 C C . ALA A 1 166 ? 37.370 13.487 -24.708 1.00 65.88 166 ALA A C 1
ATOM 1331 O O . ALA A 1 166 ? 37.732 12.742 -25.620 1.00 65.88 166 ALA A O 1
ATOM 1332 N N . GLY A 1 167 ? 37.620 14.800 -24.713 1.00 51.69 167 GLY A N 1
ATOM 1333 C CA . GLY A 1 167 ? 38.402 15.448 -25.769 1.00 51.69 167 GLY A CA 1
ATOM 1334 C C . GLY A 1 167 ? 39.760 14.759 -25.932 1.00 51.69 167 GLY A C 1
ATOM 1335 O O . GLY A 1 167 ? 40.501 14.635 -24.964 1.00 51.69 167 GLY A O 1
ATOM 1336 N N . GLY A 1 168 ? 40.046 14.254 -27.136 1.00 58.66 168 GLY A N 1
ATOM 1337 C CA . GLY A 1 168 ? 41.277 13.514 -27.445 1.00 58.66 168 GLY A CA 1
ATOM 1338 C C . GLY A 1 168 ? 41.263 12.008 -27.133 1.00 58.66 168 GLY A C 1
ATOM 1339 O O . GLY A 1 168 ? 42.228 11.330 -27.467 1.00 58.66 168 GLY A O 1
ATOM 1340 N N . SER A 1 169 ? 40.190 11.455 -26.551 1.00 65.38 169 SER A N 1
ATOM 1341 C CA . SER A 1 169 ? 40.067 10.016 -26.264 1.00 65.38 169 SER A CA 1
ATOM 1342 C C . SER A 1 169 ? 39.130 9.300 -27.242 1.00 65.38 169 SER A C 1
ATOM 1344 O O . SER A 1 169 ? 38.046 9.789 -27.567 1.00 65.38 169 SER A O 1
ATOM 1346 N N . THR A 1 170 ? 39.514 8.096 -27.675 1.00 66.19 170 THR A N 1
ATOM 1347 C CA . THR A 1 170 ? 38.638 7.173 -28.420 1.00 66.19 170 THR A CA 1
ATOM 1348 C C . THR A 1 170 ? 37.624 6.466 -27.514 1.00 66.19 170 THR A C 1
ATOM 1350 O O . THR A 1 170 ? 36.652 5.894 -28.013 1.00 66.19 170 THR A O 1
ATOM 1353 N N . ALA A 1 171 ? 37.809 6.522 -26.191 1.00 77.50 171 ALA A N 1
ATOM 1354 C CA . ALA A 1 171 ? 36.904 5.914 -25.227 1.00 77.50 171 ALA A CA 1
ATOM 1355 C C . ALA A 1 171 ? 35.659 6.791 -25.028 1.00 77.50 171 ALA A C 1
ATOM 1357 O O . ALA A 1 171 ? 35.734 7.936 -24.572 1.00 77.50 171 ALA A O 1
ATOM 1358 N N . ALA A 1 172 ? 34.493 6.239 -25.364 1.00 86.25 172 ALA A N 1
ATOM 1359 C CA . ALA A 1 172 ? 33.214 6.849 -25.030 1.00 86.25 172 ALA A CA 1
ATOM 1360 C C . ALA A 1 172 ? 32.762 6.408 -23.634 1.00 86.25 172 ALA A C 1
ATOM 1362 O O . ALA A 1 172 ? 33.103 5.320 -23.172 1.00 86.25 172 ALA A O 1
ATOM 1363 N N . SER A 1 173 ? 31.952 7.230 -22.981 1.00 88.69 173 SER A N 1
ATOM 1364 C CA . SER A 1 173 ? 31.279 6.892 -21.732 1.00 88.69 173 SER A CA 1
ATOM 1365 C C . SER A 1 173 ? 29.800 7.239 -21.807 1.00 88.69 173 SER A C 1
ATOM 1367 O O . SER A 1 173 ? 29.377 8.105 -22.576 1.00 88.69 173 SER A O 1
ATOM 1369 N N . VAL A 1 174 ? 29.000 6.544 -21.008 1.00 89.06 174 VAL A N 1
ATOM 1370 C CA . VAL A 1 174 ? 27.606 6.895 -20.752 1.00 89.06 174 VAL A CA 1
ATOM 1371 C C . VAL A 1 174 ? 27.506 7.447 -19.343 1.00 89.06 174 VAL A C 1
ATOM 1373 O O . VAL A 1 174 ? 28.010 6.851 -18.392 1.00 89.06 174 VAL A O 1
ATOM 1376 N N . ARG A 1 175 ? 26.860 8.601 -19.222 1.00 89.12 175 ARG A N 1
ATOM 1377 C CA . ARG A 1 175 ? 26.430 9.168 -17.951 1.00 89.12 175 ARG A CA 1
ATOM 1378 C C . ARG A 1 175 ? 24.954 8.852 -17.771 1.00 89.12 175 ARG A C 1
ATOM 1380 O O . ARG A 1 175 ? 24.174 9.194 -18.653 1.00 89.12 175 ARG A O 1
ATOM 1387 N N . LEU A 1 176 ? 24.598 8.235 -16.653 1.00 87.44 176 LEU A N 1
ATOM 1388 C CA . LEU A 1 176 ? 23.228 8.042 -16.186 1.00 87.44 176 LEU A CA 1
ATOM 1389 C C . LEU A 1 176 ? 22.954 9.042 -15.069 1.00 87.44 176 LEU A C 1
ATOM 1391 O O . LEU A 1 176 ? 23.821 9.246 -14.218 1.00 87.44 176 LEU A O 1
ATOM 1395 N N . THR A 1 177 ? 21.768 9.632 -15.050 1.00 85.75 177 THR A N 1
ATOM 1396 C CA . THR A 1 177 ? 21.324 10.554 -13.996 1.00 85.75 177 THR A CA 1
ATOM 1397 C C . THR A 1 177 ? 19.977 10.117 -13.451 1.00 85.75 177 THR A C 1
ATOM 1399 O O . THR A 1 177 ? 19.127 9.714 -14.241 1.00 85.75 177 THR A O 1
ATOM 1402 N N . TRP A 1 178 ? 19.785 10.245 -12.139 1.00 83.94 178 TRP A N 1
ATOM 1403 C CA . TRP A 1 178 ? 18.579 9.849 -11.413 1.00 83.94 178 TRP A CA 1
ATOM 1404 C C . TRP A 1 178 ? 18.064 11.009 -10.565 1.00 83.94 178 TRP A C 1
ATOM 1406 O O . TRP A 1 178 ? 18.853 11.746 -9.971 1.00 83.94 178 TRP A O 1
ATOM 1416 N N . GLU A 1 179 ? 16.749 11.126 -10.462 1.00 79.38 179 GLU A N 1
ATOM 1417 C CA . GLU A 1 179 ? 16.094 11.921 -9.429 1.00 79.38 179 GLU A CA 1
ATOM 1418 C C . GLU A 1 179 ? 15.918 11.049 -8.179 1.00 79.38 179 GLU A C 1
ATOM 1420 O O . GLU A 1 179 ? 15.633 9.854 -8.275 1.00 79.38 179 GLU A O 1
ATOM 1425 N N . MET A 1 180 ? 16.140 11.631 -6.998 1.00 72.50 180 MET A N 1
ATOM 1426 C CA . MET A 1 180 ? 15.875 10.934 -5.740 1.00 72.50 180 MET A CA 1
ATOM 1427 C C . MET A 1 180 ? 14.367 10.793 -5.545 1.00 72.50 180 MET A C 1
ATOM 1429 O O . MET A 1 180 ? 13.634 11.771 -5.683 1.00 72.50 180 MET A O 1
ATOM 1433 N N . GLU A 1 181 ? 13.923 9.601 -5.163 1.00 67.38 181 GLU A N 1
ATOM 1434 C CA . GLU A 1 181 ? 12.526 9.324 -4.833 1.00 67.38 181 GLU A CA 1
ATOM 1435 C C . GLU A 1 181 ? 12.465 8.921 -3.356 1.00 67.38 181 GLU A C 1
ATOM 1437 O O . GLU A 1 181 ? 13.209 8.039 -2.928 1.00 67.38 181 GLU A O 1
ATOM 1442 N N . PHE A 1 182 ? 11.653 9.622 -2.556 1.00 66.31 182 PHE A N 1
ATOM 1443 C CA . PHE A 1 182 ? 11.529 9.401 -1.104 1.00 66.31 182 PHE A CA 1
ATOM 1444 C C . PHE A 1 182 ? 12.878 9.341 -0.356 1.00 66.31 182 PHE A C 1
ATOM 1446 O O . PHE A 1 182 ? 13.093 8.514 0.526 1.00 66.31 182 PHE A O 1
ATOM 1453 N N . GLY A 1 183 ? 13.826 10.203 -0.742 1.00 67.94 183 GLY A N 1
ATOM 1454 C CA . GLY A 1 183 ? 15.157 10.267 -0.124 1.00 67.94 183 GLY A CA 1
ATOM 1455 C C . GLY A 1 183 ? 16.061 9.068 -0.430 1.00 67.94 183 GLY A C 1
ATOM 1456 O O . GLY A 1 183 ? 17.108 8.9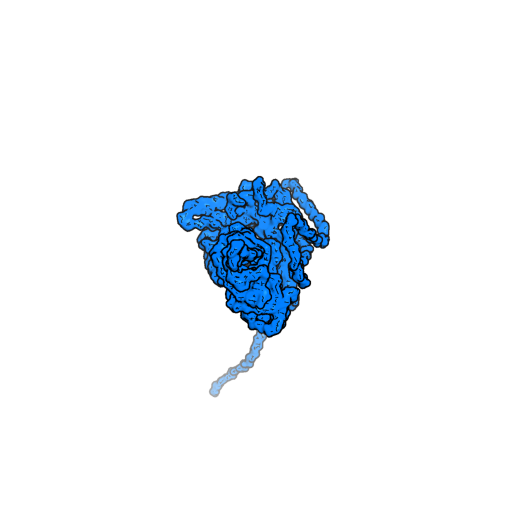10 0.197 1.00 67.94 183 GLY A O 1
ATOM 1457 N N . GLN A 1 184 ? 15.689 8.220 -1.388 1.00 75.06 184 GLN A N 1
ATOM 1458 C CA . GLN A 1 184 ? 16.433 7.021 -1.736 1.00 75.06 184 GLN A CA 1
ATOM 1459 C C . GLN A 1 184 ? 16.761 6.973 -3.238 1.00 75.06 184 GLN A C 1
ATOM 1461 O O . GLN A 1 184 ? 16.082 7.552 -4.085 1.00 75.06 184 GLN A O 1
ATOM 1466 N N . LEU A 1 185 ? 17.851 6.274 -3.566 1.00 82.81 185 LEU A N 1
ATOM 1467 C CA . LEU A 1 185 ? 18.333 6.074 -4.933 1.00 82.81 185 LEU A CA 1
ATOM 1468 C C . LEU A 1 185 ? 18.323 4.584 -5.288 1.00 82.81 185 LEU A C 1
ATOM 1470 O O . LEU A 1 185 ? 18.697 3.758 -4.442 1.00 82.81 185 LEU A O 1
ATOM 1474 N N . PRO A 1 186 ? 17.972 4.228 -6.538 1.00 85.50 186 PRO A N 1
ATOM 1475 C CA . PRO A 1 186 ? 18.128 2.864 -7.012 1.00 85.50 186 PRO A CA 1
ATOM 1476 C C . PRO A 1 186 ? 19.611 2.480 -7.070 1.00 85.50 186 PRO A C 1
ATOM 1478 O O . PRO A 1 186 ? 20.496 3.323 -7.248 1.00 85.50 186 PRO A O 1
ATOM 1481 N N . ARG A 1 187 ? 19.891 1.180 -6.958 1.00 88.50 187 ARG A N 1
ATOM 1482 C CA . ARG A 1 187 ? 21.212 0.627 -7.276 1.00 88.50 187 ARG A CA 1
ATOM 1483 C C . ARG A 1 187 ? 21.201 0.153 -8.722 1.00 88.50 187 ARG A C 1
ATOM 1485 O O . ARG A 1 187 ? 20.512 -0.811 -9.033 1.00 88.50 187 ARG A O 1
ATOM 1492 N N . ALA A 1 188 ? 21.952 0.807 -9.602 1.00 88.69 188 ALA A N 1
ATOM 1493 C CA . ALA A 1 188 ? 22.067 0.354 -10.985 1.00 88.69 188 ALA A CA 1
ATOM 1494 C C . ALA A 1 188 ? 23.112 -0.766 -11.091 1.00 88.69 188 ALA A C 1
ATOM 1496 O O . ALA A 1 188 ? 24.218 -0.633 -10.571 1.00 88.69 188 ALA A O 1
ATOM 1497 N N . ILE A 1 189 ? 22.752 -1.866 -11.751 1.00 90.25 189 ILE A N 1
ATOM 1498 C CA . ILE A 1 189 ? 23.576 -3.085 -11.811 1.00 90.25 189 ILE A CA 1
ATOM 1499 C C . ILE A 1 189 ? 24.220 -3.232 -13.190 1.00 90.25 189 ILE A C 1
ATOM 1501 O O . ILE A 1 189 ? 25.418 -3.483 -13.323 1.00 90.25 189 ILE A O 1
ATOM 1505 N N . GLU A 1 190 ? 23.415 -3.068 -14.237 1.00 92.94 190 GLU A N 1
ATOM 1506 C CA . GLU A 1 190 ? 23.829 -3.254 -15.625 1.00 92.94 190 GLU A CA 1
ATOM 1507 C C . GLU A 1 190 ? 23.081 -2.294 -16.554 1.00 92.94 190 GLU A C 1
ATOM 1509 O O . GLU A 1 190 ? 21.981 -1.823 -16.254 1.00 92.94 190 GLU A O 1
ATOM 1514 N N . LEU A 1 191 ? 23.675 -2.032 -17.717 1.00 93.00 191 LEU A N 1
ATOM 1515 C CA . LEU A 1 191 ? 23.015 -1.410 -18.857 1.00 93.00 191 LEU A CA 1
ATOM 1516 C C . LEU A 1 191 ? 22.905 -2.408 -19.996 1.00 93.00 191 LEU A C 1
ATOM 1518 O O . LEU A 1 191 ? 23.914 -2.924 -20.477 1.00 93.00 191 LEU A O 1
ATOM 1522 N N . LEU A 1 192 ? 21.694 -2.600 -20.502 1.00 95.31 192 LEU A N 1
ATOM 1523 C CA . LEU A 1 192 ? 21.489 -3.230 -21.795 1.00 95.31 192 LEU A CA 1
ATOM 1524 C C . LEU A 1 192 ? 21.568 -2.156 -22.882 1.00 95.31 192 LEU A C 1
ATOM 1526 O O . LEU A 1 192 ? 20.721 -1.264 -22.942 1.00 95.31 192 LEU A O 1
ATOM 1530 N N . ALA A 1 193 ? 22.597 -2.227 -23.723 1.00 95.31 193 ALA A N 1
ATOM 1531 C CA . ALA A 1 193 ? 22.792 -1.322 -24.847 1.00 95.31 193 ALA A CA 1
ATOM 1532 C C . ALA A 1 193 ? 22.283 -1.965 -26.140 1.00 95.31 193 ALA A C 1
ATOM 1534 O O . ALA A 1 193 ? 22.590 -3.124 -26.412 1.00 95.31 193 ALA A O 1
ATOM 1535 N N . VAL A 1 194 ? 21.539 -1.201 -26.943 1.00 95.00 194 VAL A N 1
ATOM 1536 C CA . VAL A 1 194 ? 21.027 -1.611 -28.258 1.00 95.00 194 VAL A CA 1
ATOM 1537 C C . VAL A 1 194 ? 21.385 -0.551 -29.294 1.00 95.00 194 VAL A C 1
ATOM 1539 O O . VAL A 1 194 ? 21.006 0.618 -29.164 1.00 95.00 194 VAL A O 1
ATOM 1542 N N . THR A 1 195 ? 22.132 -0.947 -30.316 1.00 93.88 195 THR A N 1
ATOM 1543 C CA . THR A 1 195 ? 22.592 -0.075 -31.398 1.00 93.88 195 THR A CA 1
ATOM 1544 C C . THR A 1 195 ? 21.563 -0.009 -32.538 1.00 93.88 195 THR A C 1
ATOM 1546 O O . THR A 1 195 ? 20.668 -0.854 -32.631 1.00 93.88 195 THR A O 1
ATOM 1549 N N . PRO A 1 196 ? 21.646 0.992 -33.436 1.00 90.50 196 PRO A N 1
ATOM 1550 C CA . PRO A 1 196 ? 20.671 1.161 -34.520 1.00 90.50 196 PRO A CA 1
ATOM 1551 C C . PRO A 1 196 ? 20.653 0.010 -35.529 1.00 90.50 196 PRO A C 1
ATOM 1553 O O . PRO A 1 196 ? 19.602 -0.287 -36.090 1.00 90.50 196 PRO A O 1
ATOM 1556 N N . ASP A 1 197 ? 21.804 -0.623 -35.746 1.00 90.69 197 ASP A N 1
ATOM 1557 C CA . ASP A 1 197 ? 22.009 -1.791 -36.608 1.00 90.69 197 ASP A CA 1
ATOM 1558 C C . ASP A 1 197 ? 21.532 -3.104 -35.965 1.00 90.69 197 ASP A C 1
ATOM 1560 O O . ASP A 1 197 ? 21.569 -4.150 -36.605 1.00 90.69 197 ASP A O 1
ATOM 1564 N N . GLY A 1 198 ? 21.023 -3.060 -34.728 1.00 91.62 198 GLY A N 1
ATOM 1565 C CA . GLY A 1 198 ? 20.437 -4.221 -34.058 1.00 91.62 198 GLY A CA 1
ATOM 1566 C C . GLY A 1 198 ? 21.446 -5.095 -33.316 1.00 91.62 198 GLY A C 1
ATOM 1567 O O . GLY A 1 198 ? 21.117 -6.224 -32.960 1.00 91.62 198 GLY A O 1
ATOM 1568 N N . ARG A 1 199 ? 22.649 -4.586 -33.035 1.00 95.12 199 ARG A N 1
ATOM 1569 C CA . ARG A 1 199 ? 23.560 -5.216 -32.078 1.00 95.12 199 ARG A CA 1
ATOM 1570 C C . ARG A 1 199 ? 23.123 -4.855 -30.660 1.00 95.12 199 ARG A C 1
ATOM 1572 O O . ARG A 1 199 ? 22.829 -3.698 -30.366 1.00 95.12 199 ARG A O 1
ATOM 1579 N N . ALA A 1 200 ? 23.114 -5.836 -29.766 1.00 96.62 200 ALA A N 1
ATOM 1580 C CA . ALA A 1 200 ? 22.861 -5.608 -28.352 1.00 96.62 200 ALA A CA 1
ATOM 1581 C C . ALA A 1 200 ? 23.921 -6.272 -27.473 1.00 96.62 200 ALA A C 1
ATOM 1583 O O . ALA A 1 200 ? 24.633 -7.181 -27.900 1.00 96.62 200 ALA A O 1
ATOM 1584 N N . GLY A 1 201 ? 24.034 -5.798 -26.238 1.00 95.88 201 GLY A N 1
ATOM 1585 C CA . GLY A 1 201 ? 24.944 -6.363 -25.252 1.00 95.88 201 GLY A CA 1
ATOM 1586 C C . GLY A 1 201 ? 24.820 -5.678 -23.900 1.00 95.88 201 GLY A C 1
ATOM 1587 O O . GLY A 1 201 ? 24.266 -4.582 -23.789 1.00 95.88 201 GLY A O 1
ATOM 1588 N N . ARG A 1 202 ? 25.336 -6.342 -22.868 1.00 95.25 202 ARG A N 1
ATOM 1589 C CA . ARG A 1 202 ? 25.299 -5.850 -21.489 1.00 95.25 202 ARG A CA 1
ATOM 1590 C C . ARG A 1 202 ? 26.593 -5.119 -21.151 1.00 95.25 202 ARG A C 1
ATOM 1592 O O . ARG A 1 202 ? 27.669 -5.503 -21.605 1.00 95.25 202 ARG A O 1
ATOM 1599 N N . ILE A 1 203 ? 26.471 -4.069 -20.355 1.00 92.88 203 ILE A N 1
ATOM 1600 C CA . ILE A 1 203 ? 27.576 -3.269 -19.835 1.00 92.88 203 ILE A CA 1
ATOM 1601 C C . ILE A 1 203 ? 27.421 -3.256 -18.319 1.00 92.88 203 ILE A C 1
ATOM 1603 O O . ILE A 1 203 ? 26.426 -2.746 -17.803 1.00 92.88 203 ILE A O 1
ATOM 1607 N N . SER A 1 204 ? 28.387 -3.835 -17.611 1.00 90.00 204 SER A N 1
ATOM 1608 C CA . SER A 1 204 ? 28.388 -3.847 -16.149 1.00 90.00 204 SER A CA 1
ATOM 1609 C C . SER A 1 204 ? 28.567 -2.432 -15.611 1.00 90.00 204 SER A C 1
ATOM 1611 O O . SER A 1 204 ? 29.421 -1.681 -16.089 1.00 90.00 204 SER A O 1
ATOM 1613 N N . LEU A 1 205 ? 27.775 -2.076 -14.605 1.00 87.62 205 LEU A N 1
ATOM 1614 C CA . LEU A 1 205 ? 27.931 -0.824 -13.880 1.00 87.62 205 LEU A CA 1
ATOM 1615 C C . LEU A 1 205 ? 28.664 -1.071 -12.558 1.00 87.62 205 LEU A C 1
ATOM 1617 O O . LEU A 1 205 ? 28.582 -2.168 -11.999 1.00 87.62 205 LEU A O 1
ATOM 1621 N N . PRO A 1 206 ? 29.362 -0.058 -12.016 1.00 76.69 206 PRO A N 1
ATOM 1622 C CA . PRO A 1 206 ? 29.723 -0.082 -10.609 1.00 76.69 206 PRO A CA 1
ATOM 1623 C C . PRO A 1 206 ? 28.413 -0.165 -9.818 1.00 76.69 206 PRO A C 1
ATOM 1625 O O . PRO A 1 206 ? 27.572 0.721 -9.934 1.00 76.69 206 PRO A O 1
ATOM 1628 N N . SER A 1 207 ? 28.216 -1.260 -9.080 1.00 75.88 207 SER A N 1
ATOM 1629 C CA . SER A 1 207 ? 26.983 -1.579 -8.345 1.00 75.88 207 SER A CA 1
ATOM 1630 C C . SER A 1 207 ? 26.792 -0.652 -7.130 1.00 75.88 207 SER A C 1
ATOM 1632 O O . SER A 1 207 ? 26.789 -1.090 -5.976 1.00 75.88 207 SER A O 1
ATOM 1634 N N . THR A 1 208 ? 26.662 0.649 -7.382 1.00 78.00 208 THR A N 1
ATOM 1635 C CA . THR A 1 208 ? 26.601 1.727 -6.394 1.00 78.00 208 THR A CA 1
ATOM 1636 C C . THR A 1 208 ? 25.275 2.482 -6.487 1.00 78.00 208 THR A C 1
ATOM 1638 O O . THR A 1 208 ? 24.582 2.466 -7.508 1.00 78.00 208 THR A O 1
ATOM 1641 N N . ARG A 1 209 ? 24.893 3.138 -5.385 1.00 81.94 209 ARG A N 1
ATOM 1642 C CA . ARG A 1 209 ? 23.765 4.075 -5.345 1.00 81.94 209 ARG A CA 1
ATOM 1643 C C . ARG A 1 209 ? 24.317 5.483 -5.504 1.00 81.94 209 ARG A C 1
ATOM 1645 O O . ARG A 1 209 ? 24.960 5.993 -4.592 1.00 81.94 209 ARG A O 1
ATOM 1652 N N . ALA A 1 210 ? 24.097 6.093 -6.660 1.00 80.31 210 ALA A N 1
ATOM 1653 C CA . ALA A 1 210 ? 24.531 7.458 -6.923 1.00 80.31 210 ALA A CA 1
ATOM 1654 C C . ALA A 1 210 ? 23.542 8.148 -7.855 1.00 80.31 210 ALA A C 1
ATOM 1656 O O . ALA A 1 210 ? 23.085 7.541 -8.819 1.00 80.31 210 ALA A O 1
ATOM 1657 N N . ALA A 1 211 ? 23.263 9.429 -7.601 1.00 81.19 211 ALA A N 1
ATOM 1658 C CA . ALA A 1 211 ? 22.403 10.243 -8.459 1.00 81.19 211 ALA A CA 1
ATOM 1659 C C . ALA A 1 211 ? 22.994 10.420 -9.866 1.00 81.19 211 ALA A C 1
ATOM 1661 O O . ALA A 1 211 ? 22.275 10.703 -10.818 1.00 81.19 211 ALA A O 1
ATOM 1662 N N . THR A 1 212 ? 24.307 10.240 -10.020 1.00 84.94 212 THR A N 1
ATOM 1663 C CA . THR A 1 212 ? 24.981 10.204 -11.317 1.00 84.94 212 THR A CA 1
ATOM 1664 C C . THR A 1 212 ? 25.960 9.040 -11.367 1.00 84.94 212 THR A C 1
ATOM 1666 O O . THR A 1 212 ? 26.795 8.892 -10.478 1.00 84.94 212 THR A O 1
ATOM 1669 N N . LEU A 1 213 ? 25.882 8.240 -12.428 1.00 85.19 213 LEU A N 1
ATOM 1670 C CA . LEU A 1 213 ? 26.806 7.140 -12.706 1.00 85.19 213 LEU A CA 1
ATOM 1671 C C . LEU A 1 213 ? 27.470 7.361 -14.058 1.00 85.19 213 LEU A C 1
ATOM 1673 O O . LEU A 1 213 ? 26.817 7.789 -15.006 1.00 85.19 213 LEU A O 1
ATOM 1677 N N . VAL A 1 214 ? 28.761 7.053 -14.156 1.00 87.19 214 VAL A N 1
ATOM 1678 C CA . VAL A 1 214 ? 29.506 7.099 -15.417 1.00 87.19 214 VAL A CA 1
ATOM 1679 C C . VAL A 1 214 ? 30.118 5.730 -15.663 1.00 87.19 214 VAL A C 1
ATOM 1681 O O . VAL A 1 214 ? 30.814 5.201 -14.800 1.00 87.19 214 VAL A O 1
ATOM 1684 N N . ALA A 1 215 ? 29.867 5.167 -16.840 1.00 88.00 215 ALA A N 1
ATOM 1685 C CA . ALA A 1 215 ? 30.435 3.892 -17.259 1.00 88.00 215 ALA A CA 1
ATOM 1686 C C . ALA A 1 215 ? 31.111 4.024 -18.623 1.00 88.00 215 ALA A C 1
ATOM 1688 O O . ALA A 1 215 ? 30.604 4.708 -19.516 1.00 88.00 215 ALA A O 1
ATOM 1689 N N . GLY A 1 216 ? 32.259 3.366 -18.784 1.00 89.19 216 GLY A N 1
ATOM 1690 C CA . GLY A 1 216 ? 32.927 3.253 -20.078 1.00 89.19 216 GLY A CA 1
ATOM 1691 C C . GLY A 1 216 ? 32.074 2.445 -21.054 1.00 89.19 216 GLY A C 1
ATOM 1692 O O . GLY A 1 216 ? 31.497 1.421 -20.689 1.00 89.19 216 GLY A O 1
ATOM 1693 N N . LEU A 1 217 ? 31.985 2.909 -22.298 1.00 91.25 217 LEU A N 1
ATOM 1694 C CA . LEU A 1 217 ? 31.287 2.208 -23.365 1.00 91.25 217 LEU A CA 1
ATOM 1695 C C . LEU A 1 217 ? 32.287 1.427 -24.219 1.00 91.25 217 LEU A C 1
ATOM 1697 O O . LEU A 1 217 ? 33.288 1.998 -24.663 1.00 91.25 217 LEU A O 1
ATOM 1701 N N . PRO A 1 218 ? 32.002 0.156 -24.541 1.00 91.38 218 PRO A N 1
ATOM 1702 C CA . PRO A 1 218 ? 32.748 -0.532 -25.580 1.00 91.38 218 PRO A CA 1
ATOM 1703 C C . PRO A 1 218 ? 32.519 0.156 -26.934 1.00 91.38 218 PRO A C 1
ATOM 1705 O O . PRO A 1 218 ? 31.464 0.751 -27.173 1.00 91.38 218 PRO A O 1
ATOM 1708 N N . ALA A 1 219 ? 33.484 0.030 -27.850 1.00 89.94 219 ALA A N 1
ATOM 1709 C CA . ALA A 1 219 ? 33.462 0.719 -29.145 1.00 89.94 219 ALA A CA 1
ATOM 1710 C C . ALA A 1 219 ? 32.157 0.499 -29.933 1.00 89.94 219 ALA A C 1
ATOM 1712 O O . ALA A 1 219 ? 31.637 1.425 -30.548 1.00 89.94 219 ALA A O 1
ATOM 1713 N N . TRP A 1 220 ? 31.581 -0.705 -29.854 1.00 90.44 220 TRP A N 1
ATOM 1714 C CA . TRP A 1 220 ? 30.326 -1.036 -30.528 1.00 90.44 220 TRP A CA 1
ATOM 1715 C C . TRP A 1 220 ? 29.103 -0.311 -29.945 1.00 90.44 220 TRP A C 1
ATOM 1717 O O . TRP A 1 220 ? 28.158 -0.040 -30.674 1.00 90.44 220 TRP A O 1
ATOM 1727 N N . ALA A 1 221 ? 29.112 0.029 -28.652 1.00 90.69 221 ALA A N 1
ATOM 1728 C CA . ALA A 1 221 ? 28.010 0.725 -27.985 1.00 90.69 221 ALA A CA 1
ATOM 1729 C C . ALA A 1 221 ? 28.156 2.255 -28.043 1.00 90.69 221 ALA A C 1
ATOM 1731 O O . ALA A 1 221 ? 27.193 2.975 -27.775 1.00 90.69 221 ALA A O 1
ATOM 1732 N N . ALA A 1 222 ? 29.331 2.760 -28.435 1.00 89.06 222 ALA A N 1
ATOM 1733 C CA . ALA A 1 222 ? 29.687 4.180 -28.503 1.00 89.06 222 ALA A CA 1
ATOM 1734 C C . ALA A 1 222 ? 29.002 4.967 -29.643 1.00 89.06 222 ALA A C 1
ATOM 1736 O O . ALA A 1 222 ? 29.461 6.052 -30.018 1.00 89.06 222 ALA A O 1
ATOM 1737 N N . HIS A 1 223 ? 27.927 4.426 -30.220 1.00 87.75 223 HIS A N 1
ATOM 1738 C CA . HIS A 1 223 ? 27.149 5.077 -31.264 1.00 87.75 223 HIS A CA 1
ATOM 1739 C C . HIS A 1 223 ? 26.189 6.126 -30.653 1.00 87.75 223 HIS A C 1
ATOM 1741 O O . HIS A 1 223 ? 25.473 5.812 -29.701 1.00 87.75 223 HIS A O 1
ATOM 1747 N N . PRO A 1 224 ? 26.080 7.354 -31.205 1.00 85.81 224 PRO A N 1
ATOM 1748 C CA . PRO A 1 224 ? 25.227 8.415 -30.638 1.00 85.81 224 PRO A CA 1
ATOM 1749 C C . PRO A 1 224 ? 23.745 8.043 -30.529 1.00 85.81 224 PRO A C 1
ATOM 1751 O O . PRO A 1 224 ? 22.999 8.576 -29.712 1.00 85.81 224 PRO A O 1
ATOM 1754 N N . GLN A 1 225 ? 23.304 7.123 -31.384 1.00 88.12 225 GLN A N 1
ATOM 1755 C CA . GLN A 1 225 ? 21.925 6.655 -31.407 1.00 88.12 225 GLN A CA 1
ATOM 1756 C C . GLN A 1 225 ? 21.695 5.317 -30.678 1.00 88.12 225 GLN A C 1
ATOM 1758 O O . GLN A 1 225 ? 20.599 4.757 -30.811 1.00 88.12 225 GLN A O 1
ATOM 1763 N N . THR A 1 226 ? 22.691 4.805 -29.943 1.00 91.19 226 THR A N 1
ATOM 1764 C CA . THR A 1 226 ? 22.506 3.673 -29.022 1.00 91.19 226 THR A CA 1
ATOM 1765 C C . THR A 1 226 ? 21.415 4.015 -28.006 1.00 91.19 226 THR A C 1
ATOM 1767 O O . THR A 1 226 ? 21.245 5.171 -27.592 1.00 91.19 226 THR A O 1
ATOM 1770 N N . ARG A 1 227 ? 20.619 3.016 -27.639 1.00 92.12 227 ARG A N 1
ATOM 1771 C CA . ARG A 1 227 ? 19.631 3.101 -26.562 1.00 92.12 227 ARG A CA 1
ATOM 1772 C C . ARG A 1 227 ? 20.078 2.230 -25.408 1.00 92.12 227 ARG A C 1
ATOM 1774 O O . ARG A 1 227 ? 20.654 1.171 -25.630 1.00 92.12 227 ARG A O 1
ATOM 1781 N N . PHE A 1 228 ? 19.809 2.703 -24.201 1.00 92.19 228 PHE A N 1
ATOM 1782 C CA . PHE A 1 228 ? 20.196 2.031 -22.974 1.00 92.19 228 PHE A CA 1
ATOM 1783 C C . PHE A 1 228 ? 18.945 1.730 -22.161 1.00 92.19 228 PHE A C 1
ATOM 1785 O O . PHE A 1 228 ? 18.062 2.579 -22.045 1.00 92.19 228 PHE A O 1
ATOM 1792 N N . ILE A 1 229 ? 18.881 0.519 -21.625 1.00 93.31 229 ILE A N 1
ATOM 1793 C CA . ILE A 1 229 ? 17.848 0.070 -20.698 1.00 93.31 229 ILE A CA 1
ATOM 1794 C C . ILE A 1 229 ? 18.588 -0.346 -19.424 1.00 93.31 229 ILE A C 1
ATOM 1796 O O . ILE A 1 229 ? 19.273 -1.374 -19.437 1.00 93.31 229 ILE A O 1
ATOM 1800 N N . PRO A 1 230 ? 18.542 0.457 -18.351 1.00 92.56 230 PRO A N 1
ATOM 1801 C CA . PRO A 1 230 ? 19.200 0.097 -17.109 1.00 92.56 230 PRO A CA 1
ATOM 1802 C C . PRO A 1 230 ? 18.414 -1.001 -16.394 1.00 92.56 230 PRO A C 1
ATOM 1804 O O . PRO A 1 230 ? 17.182 -0.958 -16.343 1.00 92.56 230 PRO A O 1
ATOM 1807 N N . ARG A 1 231 ? 19.139 -1.954 -15.807 1.00 93.19 231 ARG A N 1
ATOM 1808 C CA . ARG A 1 231 ? 18.615 -2.827 -14.758 1.00 93.19 231 ARG A CA 1
ATOM 1809 C C . ARG A 1 231 ? 19.011 -2.263 -13.409 1.00 93.19 231 ARG A C 1
ATOM 1811 O O . ARG A 1 231 ? 20.187 -1.955 -13.177 1.00 93.19 231 ARG A O 1
ATOM 1818 N N . VAL A 1 232 ? 18.031 -2.130 -12.537 1.00 90.50 232 VAL A N 1
ATOM 1819 C CA . VAL A 1 232 ? 18.199 -1.525 -11.226 1.00 90.50 232 VAL A CA 1
ATOM 1820 C C . VAL A 1 232 ? 17.568 -2.393 -10.153 1.00 90.50 232 VAL A C 1
ATOM 1822 O O . VAL A 1 232 ? 16.574 -3.070 -10.395 1.00 90.50 232 VAL A O 1
ATOM 1825 N N . GLU A 1 233 ? 18.111 -2.294 -8.948 1.00 89.62 233 GLU A N 1
ATOM 1826 C CA . GLU A 1 233 ? 17.438 -2.706 -7.725 1.00 89.62 233 GLU A CA 1
ATOM 1827 C C . GLU A 1 233 ? 16.859 -1.474 -7.034 1.00 89.62 233 GLU A C 1
ATOM 1829 O O . GLU A 1 233 ? 17.595 -0.600 -6.551 1.00 89.62 233 GLU A O 1
ATOM 1834 N N . ALA A 1 234 ? 15.531 -1.414 -6.979 1.00 84.44 234 ALA A N 1
ATOM 1835 C CA . ALA A 1 234 ? 14.814 -0.505 -6.105 1.00 84.44 234 ALA A CA 1
ATOM 1836 C C . ALA A 1 234 ? 14.990 -0.970 -4.643 1.00 84.44 234 ALA A C 1
ATOM 1838 O O . ALA A 1 234 ? 14.879 -2.165 -4.367 1.00 84.44 234 ALA A O 1
ATOM 1839 N N . P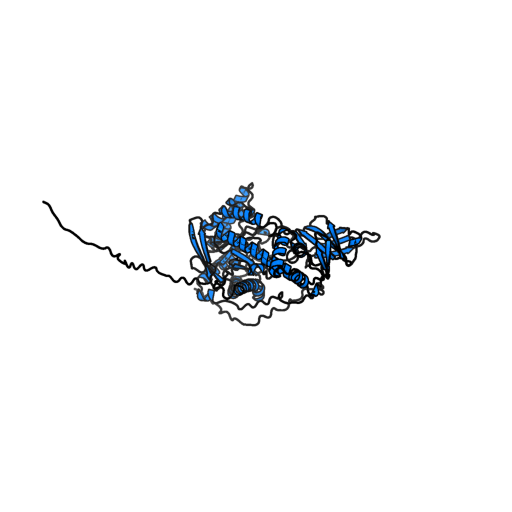RO A 1 235 ? 15.296 -0.070 -3.695 1.00 77.31 235 PRO A N 1
ATOM 1840 C CA . PRO A 1 235 ? 15.375 -0.402 -2.272 1.00 77.31 235 PRO A CA 1
ATOM 1841 C C . PRO A 1 235 ? 14.075 -0.994 -1.702 1.00 77.31 235 PRO A C 1
ATOM 1843 O O . PRO A 1 235 ? 12.985 -0.762 -2.219 1.00 77.31 235 PRO A O 1
ATOM 1846 N N . LYS A 1 236 ? 14.181 -1.724 -0.582 1.00 74.94 236 LYS A N 1
ATOM 1847 C CA . LYS A 1 236 ? 13.011 -2.116 0.221 1.00 74.94 236 LYS A CA 1
ATOM 1848 C C . LYS A 1 236 ? 12.289 -0.853 0.708 1.00 74.94 236 LYS A C 1
ATOM 1850 O O . LYS A 1 236 ? 12.948 0.087 1.143 1.00 74.94 236 LYS A O 1
ATOM 1855 N N . GLY A 1 237 ? 10.959 -0.849 0.643 1.00 66.25 237 GLY A N 1
ATOM 1856 C CA . GLY A 1 237 ? 10.138 0.320 0.974 1.00 66.25 237 GLY A CA 1
ATOM 1857 C C . GLY A 1 237 ? 9.848 1.233 -0.220 1.00 66.25 237 GLY A C 1
ATOM 1858 O O . GLY A 1 237 ? 9.015 2.123 -0.100 1.00 66.25 237 GLY A O 1
ATOM 1859 N N . PHE A 1 238 ? 10.448 0.986 -1.393 1.00 60.50 238 PHE A N 1
ATOM 1860 C CA . PHE A 1 238 ? 9.913 1.538 -2.636 1.00 60.50 238 PHE A CA 1
ATOM 1861 C C . PHE A 1 238 ? 8.617 0.816 -2.987 1.00 60.50 238 PHE A C 1
ATOM 1863 O O . PHE A 1 238 ? 8.678 -0.278 -3.550 1.00 60.50 238 PHE A O 1
ATOM 1870 N N . ASN A 1 239 ? 7.475 1.472 -2.767 1.00 74.88 239 ASN A N 1
ATOM 1871 C CA . ASN A 1 239 ? 6.241 1.189 -3.501 1.00 74.88 239 ASN A CA 1
ATOM 1872 C C . ASN A 1 239 ? 5.892 -0.325 -3.533 1.00 74.88 239 ASN A C 1
ATOM 1874 O O . ASN A 1 239 ? 5.932 -0.996 -2.505 1.00 74.88 239 ASN A O 1
ATOM 1878 N N . VAL A 1 240 ? 5.527 -0.877 -4.699 1.00 78.56 240 VAL A N 1
ATOM 1879 C CA . VAL A 1 240 ? 5.245 -2.312 -4.876 1.00 78.56 240 VAL A CA 1
ATOM 1880 C C . VAL A 1 240 ? 6.542 -3.137 -4.752 1.00 78.56 240 VAL A C 1
ATOM 1882 O O . VAL A 1 240 ? 7.445 -2.957 -5.576 1.00 78.56 240 VAL A O 1
ATOM 1885 N N . PRO A 1 241 ? 6.636 -4.074 -3.786 1.00 84.12 241 PRO A N 1
ATOM 1886 C CA . PRO A 1 241 ? 7.820 -4.914 -3.595 1.00 84.12 241 PRO A CA 1
ATOM 1887 C C . PRO A 1 241 ? 7.924 -6.023 -4.659 1.00 84.12 241 PRO A C 1
ATOM 1889 O O . PRO A 1 241 ? 7.006 -6.230 -5.455 1.00 84.12 241 PRO A O 1
ATOM 1892 N N . ASP A 1 242 ? 9.026 -6.786 -4.662 1.00 87.75 242 ASP A N 1
ATOM 1893 C CA . ASP A 1 242 ? 9.155 -7.967 -5.530 1.00 87.75 242 ASP A CA 1
ATOM 1894 C C . ASP A 1 242 ? 8.263 -9.120 -5.050 1.00 87.75 242 ASP A C 1
ATOM 1896 O O . ASP A 1 242 ? 8.687 -10.040 -4.343 1.00 87.75 242 ASP A O 1
ATOM 1900 N N . LEU A 1 243 ? 6.995 -9.069 -5.446 1.00 91.50 243 LEU A N 1
ATOM 1901 C CA . LEU A 1 243 ? 6.021 -10.107 -5.130 1.00 91.50 243 LEU A CA 1
ATOM 1902 C C . LEU A 1 243 ? 6.297 -11.419 -5.876 1.00 91.50 243 LEU A C 1
ATOM 1904 O O . LEU A 1 243 ? 5.867 -12.470 -5.419 1.00 91.50 243 LEU A O 1
ATOM 1908 N N . TRP A 1 244 ? 7.031 -11.407 -6.986 1.00 93.12 244 TRP A N 1
ATOM 1909 C CA . TRP A 1 244 ? 7.273 -12.628 -7.758 1.00 93.12 244 TRP A CA 1
ATOM 1910 C C . TRP A 1 244 ? 8.394 -13.464 -7.148 1.00 93.12 244 TRP A C 1
ATOM 1912 O O . TRP A 1 244 ? 8.210 -14.663 -6.951 1.00 93.12 244 TRP A O 1
ATOM 1922 N N . GLY A 1 245 ? 9.517 -12.836 -6.790 1.00 89.94 245 GLY A N 1
ATOM 1923 C CA . GLY A 1 245 ? 10.633 -13.526 -6.139 1.00 89.94 245 GLY A CA 1
ATOM 1924 C C . GLY A 1 245 ? 10.462 -13.704 -4.626 1.00 89.94 245 GLY A C 1
ATOM 1925 O O . GLY A 1 245 ? 11.015 -14.635 -4.041 1.00 89.94 245 GLY A O 1
ATOM 1926 N N . GLY A 1 246 ? 9.704 -12.822 -3.963 1.00 91.56 246 GLY A N 1
ATOM 1927 C CA . GLY A 1 246 ? 9.701 -12.725 -2.500 1.00 91.56 246 GLY A CA 1
ATOM 1928 C C . GLY A 1 246 ? 8.416 -13.135 -1.780 1.00 91.56 246 GLY A C 1
ATOM 1929 O O . GLY A 1 246 ? 8.437 -13.295 -0.560 1.00 91.56 246 GLY A O 1
ATOM 1930 N N . TYR A 1 247 ? 7.296 -13.334 -2.485 1.00 94.12 247 TYR A N 1
ATOM 1931 C CA . TYR A 1 247 ? 5.994 -13.556 -1.837 1.00 94.12 247 TYR A CA 1
ATOM 1932 C C . TYR A 1 247 ? 5.976 -14.770 -0.904 1.00 94.12 247 TYR A C 1
ATOM 1934 O O . TYR A 1 247 ? 5.443 -14.688 0.197 1.00 94.12 247 TYR A O 1
ATOM 1942 N N . GLY A 1 248 ? 6.547 -15.904 -1.322 1.00 94.88 248 GLY A N 1
ATOM 1943 C CA . GLY A 1 248 ? 6.467 -17.140 -0.537 1.00 94.88 248 GLY A CA 1
ATOM 1944 C C . GLY A 1 248 ? 7.213 -17.064 0.799 1.00 94.88 248 GLY A C 1
ATOM 1945 O O . GLY A 1 248 ? 6.761 -17.639 1.787 1.00 94.88 248 GLY A O 1
ATOM 1946 N N . GLU A 1 249 ? 8.350 -16.366 0.838 1.00 94.94 249 GLU A N 1
ATOM 1947 C CA . GLU A 1 249 ? 9.063 -16.064 2.086 1.00 94.94 249 GLU A CA 1
ATOM 1948 C C . GLU A 1 249 ? 8.219 -15.146 2.965 1.00 94.94 249 GLU A C 1
ATOM 1950 O O . GLU A 1 249 ? 7.918 -15.509 4.105 1.00 94.94 249 GLU A O 1
ATOM 1955 N N . TYR A 1 250 ? 7.767 -14.029 2.394 1.00 95.56 250 TYR A N 1
ATOM 1956 C CA . TYR A 1 250 ? 6.986 -13.029 3.101 1.00 95.56 250 TYR A CA 1
ATOM 1957 C C . TYR A 1 250 ? 5.708 -13.610 3.720 1.00 95.56 250 TYR A C 1
ATOM 1959 O O . TYR A 1 250 ? 5.467 -13.429 4.910 1.00 95.56 250 TYR A O 1
ATOM 1967 N N . GLU A 1 251 ? 4.932 -14.382 2.952 1.00 96.50 251 GLU A N 1
ATOM 1968 C CA . GLU A 1 251 ? 3.712 -15.056 3.415 1.00 96.50 251 GLU A CA 1
ATOM 1969 C C . GLU A 1 251 ? 3.997 -15.916 4.656 1.00 96.50 251 GLU A C 1
ATOM 1971 O O . GLU A 1 251 ? 3.254 -15.860 5.635 1.00 96.50 251 GLU A O 1
ATOM 1976 N N . ARG A 1 252 ? 5.097 -16.681 4.669 1.00 96.69 252 ARG A N 1
ATOM 1977 C CA . ARG A 1 252 ? 5.466 -17.511 5.829 1.00 96.69 252 ARG A CA 1
ATOM 1978 C C . ARG A 1 252 ? 5.920 -16.680 7.025 1.00 96.69 252 ARG A C 1
ATOM 1980 O O . ARG A 1 252 ? 5.559 -17.022 8.151 1.00 96.69 252 ARG A O 1
ATOM 1987 N N . ARG A 1 253 ? 6.728 -15.638 6.808 1.00 96.75 253 ARG A N 1
ATOM 1988 C CA . ARG A 1 253 ? 7.218 -14.750 7.875 1.00 96.75 253 ARG A CA 1
ATOM 1989 C C . ARG A 1 253 ? 6.056 -14.003 8.530 1.00 96.75 253 ARG A C 1
ATOM 1991 O O . ARG A 1 253 ? 5.940 -14.027 9.754 1.00 96.75 253 ARG A O 1
ATOM 1998 N N . LEU A 1 254 ? 5.154 -13.446 7.723 1.00 97.56 254 LEU A N 1
ATOM 1999 C CA . LEU A 1 254 ? 3.963 -12.753 8.201 1.00 97.56 254 LEU A CA 1
ATOM 2000 C C . LEU A 1 254 ? 3.031 -13.690 8.968 1.00 97.56 254 LEU A C 1
ATOM 2002 O O . LEU A 1 254 ? 2.662 -13.389 10.097 1.00 97.56 254 LEU A O 1
ATOM 2006 N N . LEU A 1 255 ? 2.680 -14.849 8.405 1.00 97.00 255 LEU A N 1
ATOM 2007 C CA . LEU A 1 255 ? 1.770 -15.773 9.088 1.00 97.00 255 LEU A CA 1
ATOM 2008 C C . LEU A 1 255 ? 2.364 -16.325 10.385 1.00 97.00 255 LEU A C 1
ATOM 2010 O O . LEU A 1 255 ? 1.624 -16.530 11.341 1.00 97.00 255 LEU A O 1
ATOM 2014 N N . ARG A 1 256 ? 3.689 -16.505 10.458 1.00 97.25 256 ARG A N 1
ATOM 2015 C CA . ARG A 1 256 ? 4.365 -16.862 11.711 1.00 97.25 256 ARG A CA 1
ATOM 2016 C C . ARG A 1 256 ? 4.148 -15.795 12.781 1.00 97.25 256 ARG A C 1
ATOM 2018 O O . ARG A 1 256 ? 3.765 -16.156 13.889 1.00 97.25 256 ARG A O 1
ATOM 2025 N N . LEU A 1 257 ? 4.362 -14.517 12.456 1.00 97.75 257 LEU A N 1
ATOM 2026 C CA . LEU A 1 257 ? 4.070 -13.417 13.380 1.00 97.75 257 LEU A CA 1
ATOM 2027 C C . LEU A 1 257 ? 2.600 -13.456 13.810 1.00 97.75 257 LEU A C 1
ATOM 2029 O O . LEU A 1 257 ? 2.307 -13.522 15.001 1.00 97.75 257 LEU A O 1
ATOM 2033 N N . LEU A 1 258 ? 1.693 -13.429 12.832 1.00 97.00 258 LEU A N 1
ATOM 2034 C CA . LEU A 1 258 ? 0.266 -13.244 13.073 1.00 97.00 258 LEU A CA 1
ATOM 2035 C C . LEU A 1 258 ? -0.361 -14.409 13.846 1.00 97.00 258 LEU A C 1
ATOM 2037 O O . LEU A 1 258 ? -1.217 -14.179 14.692 1.00 97.00 258 LEU A O 1
ATOM 2041 N N . SER A 1 259 ? 0.116 -15.638 13.630 1.00 94.69 259 SER A N 1
ATOM 2042 C CA . SER A 1 259 ? -0.318 -16.812 14.403 1.00 94.69 259 SER A CA 1
ATOM 2043 C C . SER A 1 259 ? 0.042 -16.744 15.893 1.00 94.69 259 SER A C 1
ATOM 2045 O O . SER A 1 259 ? -0.560 -17.448 16.697 1.00 94.69 259 SER A O 1
ATOM 2047 N N . GLY A 1 260 ? 1.016 -15.909 16.271 1.00 96.56 260 GLY A N 1
ATOM 2048 C CA . GLY A 1 260 ? 1.391 -15.672 17.665 1.00 96.56 260 GLY A CA 1
ATOM 2049 C C . GLY A 1 260 ? 0.646 -14.509 18.325 1.00 96.56 260 GLY A C 1
ATOM 2050 O O . GLY A 1 260 ? 0.867 -14.252 19.514 1.00 96.56 260 GLY A O 1
ATOM 2051 N N . LEU A 1 261 ? -0.192 -13.777 17.582 1.00 97.69 261 LEU A N 1
ATOM 2052 C CA . LEU A 1 261 ? -0.919 -12.634 18.124 1.00 97.69 261 LEU A CA 1
ATOM 2053 C C . LEU A 1 261 ? -2.152 -13.078 18.914 1.00 97.69 261 LEU A C 1
ATOM 2055 O O . LEU A 1 261 ? -2.932 -13.923 18.480 1.00 97.69 261 LEU A O 1
ATOM 2059 N N . LYS A 1 262 ? -2.359 -12.451 20.069 1.00 97.00 262 LYS A N 1
ATOM 2060 C CA . LYS A 1 262 ? -3.539 -12.619 20.916 1.00 97.00 262 LYS A CA 1
ATOM 2061 C C . LYS A 1 262 ? -4.577 -11.570 20.534 1.00 97.00 262 LYS A C 1
ATOM 2063 O O . LYS A 1 262 ? -4.717 -10.539 21.186 1.00 97.00 262 LYS A O 1
ATOM 2068 N N . LEU A 1 263 ? -5.268 -11.824 19.431 1.00 97.50 263 LEU A N 1
ATOM 2069 C CA . LEU A 1 263 ? -6.272 -10.909 18.898 1.00 97.50 263 LEU A CA 1
ATOM 2070 C C . LEU A 1 263 ? -7.548 -10.987 19.749 1.00 97.50 263 LEU A C 1
ATOM 2072 O O . LEU A 1 263 ? -8.132 -12.058 19.925 1.00 97.50 263 LEU A O 1
ATOM 2076 N N . GLY A 1 264 ? -7.959 -9.855 20.315 1.00 97.81 264 GLY A N 1
ATOM 2077 C CA . GLY A 1 264 ? -9.134 -9.762 21.175 1.00 97.81 264 GLY A CA 1
ATOM 2078 C C . GLY A 1 264 ? -10.370 -9.208 20.455 1.00 97.81 264 GLY A C 1
ATOM 2079 O O . GLY A 1 264 ? -10.376 -9.046 19.228 1.00 97.81 264 GLY A O 1
ATOM 2080 N N . PRO A 1 265 ? -11.454 -8.936 21.201 1.00 98.00 265 PRO A N 1
ATOM 2081 C CA . PRO A 1 265 ? -12.718 -8.463 20.644 1.00 98.00 265 PRO A CA 1
ATOM 2082 C C . PRO A 1 265 ? -12.649 -7.064 20.015 1.00 98.00 265 PRO A C 1
ATOM 2084 O O . PRO A 1 265 ? -13.606 -6.673 19.335 1.00 98.00 265 PRO A O 1
ATOM 2087 N N . GLY A 1 266 ? -11.585 -6.294 20.254 1.00 98.31 266 GLY A N 1
ATOM 2088 C CA . GLY A 1 266 ? -11.367 -4.951 19.720 1.00 98.31 266 GLY A CA 1
ATOM 2089 C C . GLY A 1 266 ? -10.942 -4.913 18.252 1.00 98.31 266 GLY A C 1
ATOM 2090 O O . GLY A 1 266 ? -11.203 -3.911 17.588 1.00 98.31 266 GLY A O 1
ATOM 2091 N N . LEU A 1 267 ? -10.381 -5.993 17.699 1.00 98.69 267 LEU A N 1
ATOM 2092 C CA . LEU A 1 267 ? -9.942 -6.027 16.298 1.00 98.69 267 LEU A CA 1
ATOM 2093 C C . LEU A 1 267 ? -11.116 -5.827 15.320 1.00 98.69 267 LEU A C 1
ATOM 2095 O O . LEU A 1 267 ? -12.181 -6.433 15.470 1.00 98.69 267 LEU A O 1
ATOM 2099 N N . ARG A 1 268 ? -10.928 -4.980 14.303 1.00 98.44 268 ARG A N 1
ATOM 2100 C CA . ARG A 1 268 ? -11.947 -4.653 13.288 1.00 98.44 268 ARG A CA 1
ATOM 2101 C C . ARG A 1 268 ? -11.510 -4.923 11.855 1.00 98.44 268 ARG A C 1
ATOM 2103 O O . ARG A 1 268 ? -12.374 -5.242 11.050 1.00 98.44 268 ARG A O 1
ATOM 2110 N N . PHE A 1 269 ? -10.231 -4.765 11.518 1.00 98.62 269 PHE A N 1
ATOM 2111 C CA . PHE A 1 269 ? -9.722 -4.942 10.152 1.00 98.62 269 PHE A CA 1
ATOM 2112 C C . PHE A 1 269 ? -8.194 -5.055 10.128 1.00 98.62 269 PHE A C 1
ATOM 2114 O O . PHE A 1 269 ? -7.512 -4.682 11.086 1.00 98.62 269 PHE A O 1
ATOM 2121 N N . ILE A 1 270 ? -7.667 -5.532 9.003 1.00 98.44 270 ILE A N 1
ATOM 2122 C CA . ILE A 1 270 ? -6.241 -5.474 8.664 1.00 98.44 270 ILE A CA 1
ATOM 2123 C C . ILE A 1 270 ? -6.067 -4.490 7.507 1.00 98.44 270 ILE A C 1
ATOM 2125 O O . ILE A 1 270 ? -6.833 -4.513 6.541 1.00 98.44 270 ILE A O 1
ATOM 2129 N N . LEU A 1 271 ? -5.063 -3.628 7.611 1.00 97.50 271 LEU A N 1
ATOM 2130 C CA . LEU A 1 271 ? -4.746 -2.579 6.651 1.00 97.50 271 LEU A CA 1
ATOM 2131 C C . LEU A 1 271 ? -3.389 -2.851 6.000 1.00 97.50 271 LEU A C 1
ATOM 2133 O O . LEU A 1 271 ? -2.452 -3.256 6.686 1.00 97.50 271 LEU A O 1
ATOM 2137 N N . ASP A 1 272 ? -3.302 -2.638 4.687 1.00 94.31 272 ASP A N 1
ATOM 2138 C CA . ASP A 1 272 ? -2.073 -2.732 3.889 1.00 94.31 272 ASP A CA 1
ATOM 2139 C C . ASP A 1 272 ? -1.227 -3.970 4.223 1.00 94.31 272 ASP A C 1
ATOM 2141 O O . ASP A 1 272 ? -0.172 -3.873 4.849 1.00 94.31 272 ASP A O 1
ATOM 2145 N N . PRO A 1 273 ? -1.663 -5.171 3.791 1.00 93.56 273 PRO A N 1
ATOM 2146 C CA . PRO A 1 273 ? -0.981 -6.424 4.085 1.00 93.56 273 PRO A CA 1
ATOM 2147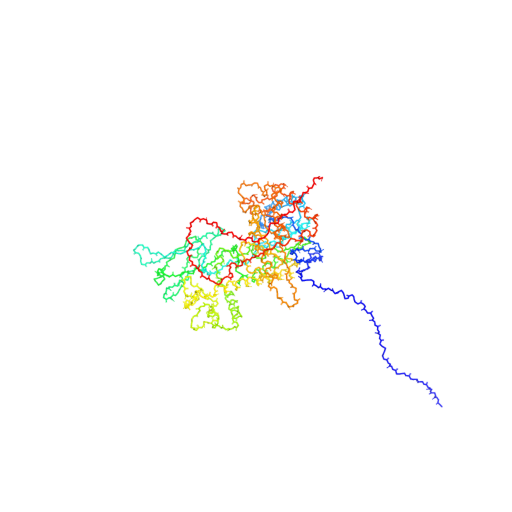 C C . PRO A 1 273 ? 0.329 -6.605 3.315 1.00 93.56 273 PRO A C 1
ATOM 2149 O O . PRO A 1 273 ? 0.949 -7.655 3.425 1.00 93.56 273 PRO A O 1
ATOM 2152 N N . PHE A 1 274 ? 0.735 -5.628 2.511 1.00 91.38 274 PHE A N 1
ATOM 2153 C CA . PHE A 1 274 ? 2.087 -5.495 1.983 1.00 91.38 274 PHE A CA 1
ATOM 2154 C C . PHE A 1 274 ? 2.580 -4.135 2.448 1.00 91.38 274 PHE A C 1
ATOM 2156 O O . PHE A 1 274 ? 2.594 -3.894 3.642 1.00 91.38 274 PHE A O 1
ATOM 2163 N N . THR A 1 275 ? 2.968 -3.252 1.540 1.00 87.62 275 THR A N 1
ATOM 2164 C CA . THR A 1 275 ? 3.557 -1.955 1.868 1.00 87.62 275 THR A CA 1
ATOM 2165 C C . THR A 1 275 ? 2.460 -0.917 2.105 1.00 87.62 275 THR A C 1
ATOM 2167 O O . THR A 1 275 ? 1.445 -0.956 1.402 1.00 87.62 275 THR A O 1
ATOM 2170 N N . ASN A 1 276 ? 2.663 -0.002 3.066 1.00 88.31 276 ASN A N 1
ATOM 2171 C CA . ASN A 1 276 ? 1.803 1.176 3.220 1.00 88.31 276 ASN A CA 1
ATOM 2172 C C . ASN A 1 276 ? 1.656 1.859 1.860 1.00 88.31 276 ASN A C 1
ATOM 2174 O O . ASN A 1 276 ? 2.656 2.052 1.161 1.00 88.31 276 ASN A O 1
ATOM 2178 N N . GLU A 1 277 ? 0.421 2.179 1.479 1.00 86.31 277 GLU A N 1
ATOM 2179 C CA . GLU A 1 277 ? 0.143 2.950 0.261 1.00 86.31 277 GLU A CA 1
ATOM 2180 C C . GLU A 1 277 ? 0.676 2.303 -1.025 1.00 86.31 277 GLU A C 1
ATOM 2182 O O . GLU A 1 277 ? 1.036 2.987 -1.988 1.00 86.31 277 GLU A O 1
ATOM 2187 N N . MET A 1 278 ? 0.743 0.968 -1.050 1.00 86.19 278 MET A N 1
ATOM 2188 C CA . MET A 1 278 ? 1.306 0.213 -2.164 1.00 86.19 278 MET A CA 1
ATOM 2189 C C . MET A 1 278 ? 0.761 0.729 -3.506 1.00 86.19 278 MET A C 1
ATOM 2191 O O . MET A 1 278 ? -0.426 0.630 -3.797 1.00 86.19 278 MET A O 1
ATOM 2195 N N . ASN A 1 279 ? 1.610 1.261 -4.381 1.00 79.69 279 ASN A N 1
ATOM 2196 C CA . ASN A 1 279 ? 1.191 1.646 -5.727 1.00 79.69 279 ASN A CA 1
ATOM 2197 C C . ASN A 1 279 ? 2.390 1.766 -6.675 1.00 79.69 279 ASN A C 1
ATOM 2199 O O . ASN A 1 279 ? 3.541 1.733 -6.263 1.00 79.69 279 ASN A O 1
ATOM 2203 N N . TYR A 1 280 ? 2.127 1.884 -7.971 1.00 77.06 280 TYR A N 1
ATOM 2204 C CA . TYR A 1 280 ? 3.128 2.084 -9.007 1.00 77.06 280 TYR A CA 1
ATOM 2205 C C . TYR A 1 280 ? 3.394 3.573 -9.226 1.00 77.06 280 TYR A C 1
ATOM 2207 O O . TYR A 1 280 ? 2.793 4.192 -10.112 1.00 77.06 280 TYR A O 1
ATOM 2215 N N . HIS A 1 281 ? 4.343 4.121 -8.468 1.00 73.94 281 HIS A N 1
ATOM 2216 C CA . HIS A 1 281 ? 4.839 5.490 -8.636 1.00 73.94 281 HIS A CA 1
ATOM 2217 C C . HIS A 1 281 ? 6.331 5.524 -8.980 1.00 73.94 281 HIS A C 1
ATOM 2219 O O . HIS A 1 281 ? 7.024 4.499 -8.929 1.00 73.94 281 HIS A O 1
ATOM 2225 N N . GLY A 1 282 ? 6.764 6.697 -9.451 1.00 76.19 282 GLY A N 1
ATOM 2226 C CA . GLY A 1 282 ? 8.136 6.997 -9.857 1.00 76.19 282 GLY A CA 1
ATOM 2227 C C . GLY A 1 282 ? 8.802 5.888 -10.667 1.00 76.19 282 GLY A C 1
ATOM 2228 O O . GLY A 1 282 ? 8.295 5.500 -11.726 1.00 76.19 282 GLY A O 1
ATOM 2229 N N . LEU A 1 283 ? 9.931 5.368 -10.178 1.00 77.25 283 LEU A N 1
ATOM 2230 C CA . LEU A 1 283 ? 10.727 4.355 -10.886 1.00 77.25 283 LEU A CA 1
ATOM 2231 C C . LEU A 1 283 ? 9.956 3.045 -11.099 1.00 77.25 283 LEU A C 1
ATOM 2233 O O . LEU A 1 283 ? 9.963 2.479 -12.196 1.00 77.25 283 LEU A O 1
ATOM 2237 N N . THR A 1 284 ? 9.239 2.578 -10.074 1.00 80.31 284 THR A N 1
ATOM 2238 C CA . THR A 1 284 ? 8.523 1.288 -10.110 1.00 80.31 284 THR A CA 1
ATOM 2239 C C . THR A 1 284 ? 7.375 1.267 -11.123 1.00 80.31 284 THR A C 1
ATOM 2241 O O . THR A 1 284 ? 7.038 0.210 -11.658 1.00 80.31 284 THR A O 1
ATOM 2244 N N . ALA A 1 285 ? 6.821 2.432 -11.478 1.00 80.50 285 ALA A N 1
ATOM 2245 C CA . ALA A 1 285 ? 5.778 2.542 -12.496 1.00 80.50 285 ALA A CA 1
ATOM 2246 C C . ALA A 1 285 ? 6.245 2.120 -13.896 1.00 80.50 285 ALA A C 1
ATOM 2248 O O . ALA A 1 285 ? 5.435 1.633 -14.696 1.00 80.50 285 ALA A O 1
ATOM 2249 N N . HIS A 1 286 ? 7.540 2.281 -14.173 1.00 82.25 286 HIS A N 1
ATOM 2250 C CA . HIS A 1 286 ? 8.168 2.028 -15.468 1.00 82.25 286 HIS A CA 1
ATOM 2251 C C . HIS A 1 286 ? 9.123 0.832 -15.465 1.00 82.25 286 HIS A C 1
ATOM 2253 O O . HIS A 1 286 ? 9.765 0.552 -16.483 1.00 82.25 286 HIS A O 1
ATOM 2259 N N . MET A 1 287 ? 9.209 0.130 -14.338 1.00 87.31 287 MET A N 1
ATOM 2260 C CA . MET A 1 287 ? 10.070 -1.026 -14.183 1.00 87.31 287 MET A CA 1
ATOM 2261 C C . MET A 1 287 ? 9.359 -2.308 -14.613 1.00 87.31 287 MET A C 1
ATOM 2263 O O . MET A 1 287 ? 8.196 -2.538 -14.274 1.00 87.31 287 MET A O 1
ATOM 2267 N N . LEU A 1 288 ? 10.079 -3.149 -15.351 1.00 90.44 288 LEU A N 1
ATOM 2268 C CA . LEU A 1 288 ? 9.697 -4.526 -15.621 1.00 90.44 288 LEU A CA 1
ATOM 2269 C C . LEU A 1 288 ? 10.537 -5.460 -14.738 1.00 90.44 288 LEU A C 1
ATOM 2271 O O . LEU A 1 288 ? 11.761 -5.457 -14.897 1.00 90.44 288 LEU A O 1
ATOM 2275 N N . PRO A 1 289 ? 9.924 -6.250 -13.840 1.00 92.06 289 PRO A N 1
ATOM 2276 C CA . PRO A 1 289 ? 10.661 -7.150 -12.958 1.00 92.06 289 PRO A CA 1
ATOM 2277 C C . PRO A 1 289 ? 11.577 -8.112 -13.723 1.00 92.06 289 PRO A C 1
ATOM 2279 O O . PRO A 1 289 ? 11.201 -8.676 -14.754 1.00 92.06 289 PRO A O 1
ATOM 2282 N N . ALA A 1 290 ? 12.792 -8.301 -13.213 1.00 91.75 290 ALA A N 1
ATOM 2283 C CA . ALA A 1 290 ? 13.785 -9.192 -13.805 1.00 91.75 290 ALA A CA 1
ATOM 2284 C C . ALA A 1 290 ? 13.670 -10.642 -13.306 1.00 91.75 290 ALA A C 1
ATOM 2286 O O . ALA A 1 290 ? 14.269 -11.516 -13.936 1.00 91.75 290 ALA A O 1
ATOM 2287 N N . ALA A 1 291 ? 12.906 -10.892 -12.235 1.00 91.25 291 ALA A N 1
ATOM 2288 C CA . ALA A 1 291 ? 12.708 -12.210 -11.631 1.00 91.25 291 ALA A CA 1
ATOM 2289 C C . ALA A 1 291 ? 12.247 -13.269 -12.653 1.00 91.25 291 ALA A C 1
ATOM 2291 O O . ALA A 1 291 ? 11.418 -12.999 -13.530 1.00 91.25 291 ALA A O 1
ATOM 2292 N N . SER A 1 292 ? 12.765 -14.492 -12.526 1.00 92.81 292 SER A N 1
ATOM 2293 C CA . SER A 1 292 ? 12.376 -15.647 -13.352 1.00 92.81 292 SER A CA 1
ATOM 2294 C C . SER A 1 292 ? 10.883 -15.945 -13.244 1.00 92.81 292 SER A C 1
ATOM 2296 O O . SER A 1 292 ? 10.203 -16.132 -14.250 1.00 92.81 292 SER A O 1
ATOM 2298 N N . GLU A 1 293 ? 10.360 -15.880 -12.028 1.00 93.81 293 GLU A N 1
ATOM 2299 C CA . GLU A 1 293 ? 8.984 -16.166 -11.649 1.00 93.81 293 GLU A CA 1
ATOM 2300 C C . GLU A 1 293 ? 8.009 -15.202 -12.342 1.00 93.81 293 GLU A C 1
ATOM 2302 O O . GLU A 1 293 ? 6.955 -15.617 -12.827 1.00 93.81 293 GLU A O 1
ATOM 2307 N N . PHE A 1 294 ? 8.392 -13.925 -12.492 1.00 94.44 294 PHE A N 1
ATOM 2308 C CA . PHE A 1 294 ? 7.622 -12.949 -13.270 1.00 94.44 294 PHE A CA 1
ATOM 2309 C C . PHE A 1 294 ? 7.485 -13.388 -14.732 1.00 94.44 294 PHE A C 1
ATOM 2311 O O . PHE A 1 294 ? 6.394 -13.333 -15.303 1.00 94.44 294 PHE A O 1
ATOM 2318 N N . ARG A 1 295 ? 8.586 -13.834 -15.345 1.00 94.81 295 ARG A N 1
ATOM 2319 C CA . ARG A 1 295 ? 8.629 -14.235 -16.761 1.00 94.81 295 ARG A CA 1
ATOM 2320 C C . ARG A 1 295 ? 7.822 -15.506 -16.994 1.00 94.81 295 ARG A C 1
ATOM 2322 O O . ARG A 1 295 ? 7.072 -15.576 -17.962 1.00 94.81 295 ARG A O 1
ATOM 2329 N N . GLU A 1 296 ? 7.920 -16.476 -16.091 1.00 95.50 296 GLU A N 1
ATOM 2330 C CA . GLU A 1 296 ? 7.127 -17.706 -16.149 1.00 95.50 296 GLU A CA 1
ATOM 2331 C C . GLU A 1 296 ? 5.622 -17.429 -16.049 1.00 95.50 296 GLU A C 1
ATOM 2333 O O . GLU A 1 296 ? 4.820 -18.011 -16.788 1.00 95.50 296 GLU A O 1
ATOM 2338 N N . GLU A 1 297 ? 5.209 -16.531 -15.152 1.00 96.44 297 GLU A N 1
ATOM 2339 C CA . GLU A 1 297 ? 3.806 -16.129 -15.047 1.00 96.44 297 GLU A CA 1
ATOM 2340 C C . GLU A 1 297 ? 3.339 -15.313 -16.261 1.00 96.44 297 GLU A C 1
ATOM 2342 O O . GLU A 1 297 ? 2.224 -15.534 -16.751 1.00 96.44 297 GLU A O 1
ATOM 2347 N N . LEU A 1 298 ? 4.183 -14.422 -16.790 1.00 97.06 298 LEU A N 1
ATOM 2348 C CA . LEU A 1 298 ? 3.885 -13.653 -17.999 1.00 97.06 298 LEU A CA 1
ATOM 2349 C C . LEU A 1 298 ? 3.721 -14.576 -19.210 1.00 97.06 298 LEU A C 1
ATOM 2351 O O . LEU A 1 298 ? 2.794 -14.394 -19.999 1.00 97.06 298 LEU A O 1
ATOM 2355 N N . GLU A 1 299 ? 4.570 -15.596 -19.341 1.00 97.62 299 GLU A N 1
ATOM 2356 C CA . GLU A 1 299 ? 4.466 -16.606 -20.392 1.00 97.62 299 GLU A CA 1
ATOM 2357 C C . GLU A 1 299 ? 3.093 -17.291 -20.364 1.00 97.62 299 GLU A C 1
ATOM 2359 O O . GLU A 1 299 ? 2.371 -17.315 -21.370 1.00 97.62 299 GLU A O 1
ATOM 2364 N N . LYS A 1 300 ? 2.703 -17.799 -19.187 1.00 97.75 300 LYS A N 1
ATOM 2365 C CA . LYS A 1 300 ? 1.403 -18.450 -18.967 1.00 97.75 300 LYS A CA 1
ATOM 2366 C C . LYS A 1 300 ? 0.255 -17.501 -19.307 1.00 97.75 300 LYS A C 1
ATOM 2368 O O . LYS A 1 300 ? -0.694 -17.900 -19.989 1.00 97.75 300 LYS A O 1
ATOM 2373 N N . TRP A 1 301 ? 0.353 -16.240 -18.887 1.00 97.44 301 TRP A N 1
ATOM 2374 C CA . TRP A 1 301 ? -0.668 -15.229 -19.145 1.00 97.44 301 TRP A CA 1
ATOM 2375 C C . TRP A 1 301 ? -0.800 -14.884 -20.632 1.00 97.44 301 TRP A C 1
ATOM 2377 O O . TRP A 1 301 ? -1.917 -14.867 -21.150 1.00 97.44 301 TRP A O 1
ATOM 2387 N N . LEU A 1 302 ? 0.309 -14.676 -21.349 1.00 97.50 302 LEU A N 1
ATOM 2388 C CA . LEU A 1 302 ? 0.295 -14.404 -22.791 1.00 97.50 302 LEU A CA 1
ATOM 2389 C C . LEU A 1 302 ? -0.303 -15.582 -23.560 1.00 97.50 302 LEU A C 1
ATOM 2391 O O . LEU A 1 302 ? -1.165 -15.395 -24.428 1.00 97.50 302 LEU A O 1
ATOM 2395 N N . ARG A 1 303 ? 0.091 -16.808 -23.199 1.00 97.69 303 ARG A N 1
ATOM 2396 C CA . ARG A 1 303 ? -0.453 -18.029 -23.797 1.00 97.69 303 ARG A CA 1
ATOM 2397 C C . ARG A 1 303 ? -1.964 -18.121 -23.581 1.00 97.69 303 ARG A C 1
ATOM 2399 O O . ARG A 1 303 ? -2.681 -18.453 -24.524 1.00 97.69 303 ARG A O 1
ATOM 2406 N N . ALA A 1 304 ? -2.459 -17.787 -22.390 1.00 97.06 304 ALA A N 1
ATOM 2407 C CA . ALA A 1 304 ? -3.891 -17.762 -22.096 1.00 97.06 304 ALA A CA 1
ATOM 2408 C C . ALA A 1 304 ? -4.626 -16.651 -22.870 1.00 97.06 304 ALA A C 1
ATOM 2410 O O . ALA A 1 304 ? -5.575 -16.942 -23.604 1.00 97.06 304 ALA A O 1
ATOM 2411 N N . LYS A 1 305 ? -4.155 -15.398 -22.787 1.00 96.44 305 LYS A N 1
ATOM 2412 C CA . LYS A 1 305 ? -4.763 -14.225 -23.442 1.00 96.44 305 LYS A CA 1
ATOM 2413 C C . LYS A 1 305 ? -4.926 -14.421 -24.947 1.00 96.44 305 LYS A C 1
ATOM 2415 O O . LYS A 1 305 ? -5.976 -14.114 -25.510 1.00 96.44 305 LYS A O 1
ATOM 2420 N N . TYR A 1 306 ? -3.911 -14.983 -25.597 1.00 97.06 306 TYR A N 1
ATOM 2421 C CA . TYR A 1 306 ? -3.907 -15.208 -27.042 1.00 97.06 306 TYR A CA 1
ATOM 2422 C C . TYR A 1 306 ? -4.390 -16.605 -27.458 1.00 97.06 306 TYR A C 1
ATOM 2424 O O . TYR A 1 306 ? -4.287 -16.966 -28.636 1.00 97.06 306 TYR A O 1
ATOM 2432 N N . LYS A 1 307 ? -4.979 -17.380 -26.535 1.00 97.50 307 LYS A N 1
ATOM 2433 C CA . LYS A 1 307 ? -5.531 -18.726 -26.784 1.00 97.50 307 LYS A CA 1
ATOM 2434 C C . LYS A 1 307 ? -4.509 -19.679 -27.423 1.00 97.50 307 LYS A C 1
ATOM 2436 O O . LYS A 1 307 ? -4.813 -20.379 -28.382 1.00 97.50 307 LYS A O 1
ATOM 2441 N N . GLY A 1 308 ? -3.261 -19.624 -26.966 1.00 95.94 308 GLY A N 1
ATOM 2442 C CA . GLY A 1 308 ? -2.146 -20.426 -27.476 1.00 95.94 308 GLY A CA 1
ATOM 2443 C C . GLY A 1 308 ? -1.619 -20.013 -28.856 1.00 95.94 308 GLY A C 1
ATOM 2444 O O . GLY A 1 308 ? -0.640 -20.590 -29.327 1.00 95.94 308 GLY A O 1
ATOM 2445 N N . ARG A 1 309 ? -2.197 -18.993 -29.507 1.00 97.62 309 ARG A N 1
ATOM 2446 C CA . ARG A 1 309 ? -1.809 -18.564 -30.861 1.00 97.62 309 ARG A CA 1
ATOM 2447 C C . ARG A 1 309 ? -0.649 -17.573 -30.822 1.00 97.62 309 ARG A C 1
ATOM 2449 O O . ARG A 1 309 ? -0.837 -16.357 -30.796 1.00 97.62 309 ARG A O 1
ATOM 2456 N N . ARG A 1 310 ? 0.569 -18.108 -30.871 1.00 96.50 310 ARG A N 1
ATOM 2457 C CA . ARG A 1 310 ? 1.815 -17.335 -30.748 1.00 96.50 310 ARG A CA 1
ATOM 2458 C C . ARG A 1 310 ? 2.009 -16.284 -31.834 1.00 96.50 310 ARG A C 1
ATOM 2460 O O . ARG A 1 310 ? 2.406 -15.163 -31.543 1.00 96.50 310 ARG A O 1
ATOM 2467 N N . LEU A 1 311 ? 1.663 -16.612 -33.080 1.00 96.94 311 LEU A N 1
ATOM 2468 C CA . LEU A 1 311 ? 1.728 -15.644 -34.176 1.00 96.94 311 LEU A CA 1
ATOM 2469 C C . LEU A 1 311 ? 0.778 -14.464 -33.948 1.00 96.94 311 LEU A C 1
ATOM 2471 O O . LEU A 1 311 ? 1.151 -13.329 -34.221 1.00 96.94 311 LEU A O 1
ATOM 2475 N N . THR A 1 312 ? -0.417 -14.707 -33.404 1.00 96.56 312 THR A N 1
ATOM 2476 C CA . THR A 1 312 ? -1.366 -13.640 -33.060 1.00 96.56 312 THR A CA 1
ATOM 2477 C C . THR A 1 312 ? -0.800 -12.722 -31.980 1.00 96.56 312 THR A C 1
ATOM 2479 O O . THR A 1 312 ? -0.861 -11.507 -32.146 1.00 96.56 312 THR A O 1
ATOM 2482 N N . ALA A 1 313 ? -0.202 -13.284 -30.925 1.00 96.12 313 ALA A N 1
ATOM 2483 C CA . ALA A 1 313 ? 0.466 -12.503 -29.883 1.00 96.12 313 ALA A CA 1
ATOM 2484 C C . ALA A 1 313 ? 1.605 -11.652 -30.464 1.00 96.12 313 ALA A C 1
ATOM 2486 O O . ALA A 1 313 ? 1.637 -10.438 -30.279 1.00 96.12 313 ALA A O 1
ATOM 2487 N N . TRP A 1 314 ? 2.491 -12.267 -31.257 1.00 96.38 314 TRP A N 1
ATOM 2488 C CA . TRP A 1 314 ? 3.617 -11.562 -31.869 1.00 96.38 314 TRP A CA 1
ATOM 2489 C C . TRP A 1 314 ? 3.158 -10.426 -32.788 1.00 96.38 314 TRP A C 1
ATOM 2491 O O . TRP A 1 314 ? 3.687 -9.321 -32.717 1.00 96.38 314 TRP A O 1
ATOM 2501 N N . ARG A 1 315 ? 2.118 -10.651 -33.600 1.00 95.25 315 ARG A N 1
ATOM 2502 C CA . ARG A 1 315 ? 1.525 -9.608 -34.450 1.00 95.25 315 ARG A CA 1
ATOM 2503 C C . ARG A 1 315 ? 0.882 -8.483 -33.641 1.00 95.25 315 ARG A C 1
ATOM 2505 O O . ARG A 1 315 ? 1.042 -7.329 -34.024 1.00 95.25 315 ARG A O 1
ATOM 2512 N N . ALA A 1 316 ? 0.214 -8.791 -32.529 1.00 94.62 316 ALA A N 1
ATOM 2513 C CA . ALA A 1 316 ? -0.338 -7.778 -31.625 1.00 94.62 316 ALA A CA 1
ATOM 2514 C C . ALA A 1 316 ? 0.760 -6.916 -30.980 1.00 94.62 316 ALA A C 1
ATOM 2516 O O . ALA A 1 316 ? 0.542 -5.746 -30.682 1.00 94.62 316 ALA A O 1
ATOM 2517 N N . TRP A 1 317 ? 1.964 -7.463 -30.819 1.00 94.19 317 TRP A N 1
ATOM 2518 C CA . TRP A 1 317 ? 3.141 -6.729 -30.354 1.00 94.19 317 TRP A CA 1
ATOM 2519 C C . TRP A 1 317 ? 3.864 -5.970 -31.482 1.00 94.19 317 TRP A C 1
ATOM 2521 O O . TRP A 1 317 ? 4.929 -5.401 -31.251 1.00 94.19 317 TRP A O 1
ATOM 2531 N N . GLY A 1 318 ? 3.296 -5.922 -32.693 1.00 93.75 318 GLY A N 1
ATOM 2532 C CA . GLY A 1 318 ? 3.891 -5.272 -33.868 1.00 93.75 318 GLY A CA 1
ATOM 2533 C C . GLY A 1 318 ? 4.941 -6.128 -34.582 1.00 93.75 318 GLY A C 1
ATOM 2534 O O . GLY A 1 318 ? 5.580 -5.679 -35.534 1.00 93.75 318 GLY A O 1
ATOM 2535 N N . GLY A 1 319 ? 5.123 -7.367 -34.144 1.00 93.12 319 GLY A N 1
ATOM 2536 C CA . GLY A 1 319 ? 6.117 -8.289 -34.649 1.00 93.12 319 GLY A CA 1
ATOM 2537 C C . GLY A 1 319 ? 6.013 -8.603 -36.140 1.00 93.12 319 GLY A C 1
ATOM 2538 O O . GLY A 1 319 ? 4.926 -8.679 -36.728 1.00 93.12 319 GLY A O 1
ATOM 2539 N N . ARG A 1 320 ? 7.170 -8.830 -36.767 1.00 87.00 320 ARG A N 1
ATOM 2540 C CA . ARG A 1 320 ? 7.281 -9.267 -38.168 1.00 87.00 320 ARG A CA 1
ATOM 2541 C C . ARG A 1 320 ? 7.882 -10.672 -38.248 1.00 87.00 320 ARG A C 1
ATOM 2543 O O . ARG A 1 320 ? 8.626 -11.085 -37.365 1.00 87.00 320 ARG A O 1
ATOM 2550 N N . GLY A 1 321 ? 7.546 -11.407 -39.308 1.00 88.88 321 GLY A N 1
ATOM 2551 C CA . GLY A 1 321 ? 8.105 -12.736 -39.574 1.00 88.88 321 GLY A CA 1
ATOM 2552 C C . GLY A 1 321 ? 7.661 -13.826 -38.592 1.00 88.88 321 GLY A C 1
ATOM 2553 O O . GLY A 1 321 ? 6.520 -13.835 -38.122 1.00 88.88 321 GLY A O 1
ATOM 2554 N N . ARG A 1 322 ? 8.569 -14.775 -38.332 1.00 92.81 322 ARG A N 1
ATOM 2555 C CA . ARG A 1 322 ? 8.343 -15.920 -37.442 1.00 92.81 322 ARG A CA 1
ATOM 2556 C C . ARG A 1 322 ? 8.178 -15.438 -36.002 1.00 92.81 322 ARG A C 1
ATOM 2558 O O . ARG A 1 322 ? 8.999 -14.679 -35.501 1.00 92.81 322 ARG A O 1
ATOM 2565 N N . ALA A 1 323 ? 7.135 -15.918 -35.331 1.00 95.75 323 ALA A N 1
ATOM 2566 C CA . ALA A 1 323 ? 6.927 -15.619 -33.922 1.00 95.75 323 ALA A CA 1
ATOM 2567 C C . ALA A 1 323 ? 7.957 -16.364 -33.051 1.00 95.75 323 ALA A C 1
ATOM 2569 O O . ALA A 1 323 ? 8.067 -17.595 -33.192 1.00 95.75 323 ALA A O 1
ATOM 2570 N N . PRO A 1 324 ? 8.671 -15.661 -32.151 1.00 96.31 324 PRO A N 1
ATOM 2571 C CA . PRO A 1 324 ? 9.590 -16.294 -31.209 1.00 96.31 324 PRO A CA 1
ATOM 2572 C C . PRO A 1 324 ? 8.824 -17.207 -30.243 1.00 96.31 324 PRO A C 1
ATOM 2574 O O . PRO A 1 324 ? 7.603 -17.112 -30.148 1.00 96.31 324 PRO A O 1
ATOM 2577 N N . GLU A 1 325 ? 9.525 -18.114 -29.561 1.00 97.06 325 GLU A N 1
ATOM 2578 C CA . GLU A 1 325 ? 8.937 -18.988 -28.535 1.00 97.06 325 GLU A CA 1
ATOM 2579 C C . GLU A 1 325 ? 8.327 -18.178 -27.378 1.00 97.06 325 GLU A C 1
ATOM 2581 O O . GLU A 1 325 ? 8.731 -17.043 -27.126 1.00 97.06 325 GLU A O 1
ATOM 2586 N N . TRP A 1 326 ? 7.356 -18.755 -26.662 1.00 97.50 326 TRP A N 1
ATOM 2587 C CA . TRP A 1 326 ? 6.652 -18.055 -25.577 1.00 97.50 326 TRP A CA 1
ATOM 2588 C C . TRP A 1 326 ? 7.602 -17.576 -24.474 1.00 97.50 326 TRP A C 1
ATOM 2590 O O . TRP A 1 326 ? 7.543 -16.407 -24.097 1.00 97.50 326 TRP A O 1
ATOM 2600 N N . ALA A 1 327 ? 8.533 -18.434 -24.053 1.00 96.38 327 ALA A N 1
ATOM 2601 C CA . ALA A 1 327 ? 9.574 -18.085 -23.091 1.00 96.38 327 ALA A CA 1
ATOM 2602 C C . ALA A 1 327 ? 10.427 -16.890 -23.549 1.00 96.38 327 ALA A C 1
ATOM 2604 O O . ALA A 1 327 ? 10.777 -16.034 -22.745 1.00 96.38 327 ALA A O 1
ATOM 2605 N N . VAL A 1 328 ? 10.724 -16.788 -24.852 1.00 96.69 328 VAL A N 1
ATOM 2606 C CA . VAL A 1 328 ? 11.447 -15.631 -25.406 1.00 96.69 328 VAL A CA 1
ATOM 2607 C C . VAL A 1 328 ? 10.559 -14.390 -25.343 1.00 96.69 328 VAL A C 1
ATOM 2609 O O . VAL A 1 328 ? 11.010 -13.364 -24.847 1.00 96.69 328 VAL A O 1
ATOM 2612 N N . MET A 1 329 ? 9.291 -14.477 -25.772 1.00 96.25 329 MET A N 1
ATOM 2613 C CA . MET A 1 329 ? 8.344 -13.351 -25.708 1.00 96.25 329 MET A CA 1
ATOM 2614 C C . MET A 1 329 ? 8.216 -12.769 -24.297 1.00 96.25 329 MET A C 1
ATOM 2616 O O . MET A 1 329 ? 8.192 -11.550 -24.153 1.00 96.25 329 MET A O 1
ATOM 2620 N N . ALA A 1 330 ? 8.181 -13.619 -23.268 1.00 96.38 330 ALA A N 1
ATOM 2621 C CA . ALA A 1 330 ? 8.063 -13.205 -21.870 1.00 96.38 330 ALA A CA 1
ATOM 2622 C C . ALA A 1 330 ? 9.311 -12.491 -21.310 1.00 96.38 330 ALA A C 1
ATOM 2624 O O . ALA A 1 330 ? 9.248 -11.909 -20.230 1.00 96.38 330 ALA A O 1
ATOM 2625 N N . ARG A 1 331 ? 10.436 -12.506 -22.034 1.00 95.25 331 ARG A N 1
ATOM 2626 C CA . ARG A 1 331 ? 11.666 -11.784 -21.667 1.00 95.25 331 ARG A CA 1
ATOM 2627 C C . ARG A 1 331 ? 11.903 -10.515 -22.473 1.00 95.25 331 ARG A C 1
ATOM 2629 O O . ARG A 1 331 ? 12.772 -9.728 -22.110 1.00 95.25 331 ARG A O 1
ATOM 2636 N N . LEU A 1 332 ? 11.185 -10.332 -23.580 1.00 95.06 332 LEU A N 1
ATOM 2637 C CA . LEU A 1 332 ? 11.440 -9.231 -24.501 1.00 95.06 332 LEU A CA 1
ATOM 2638 C C . LEU A 1 332 ? 11.182 -7.875 -23.840 1.00 95.06 332 LEU A C 1
ATOM 2640 O O . LEU A 1 332 ? 10.097 -7.604 -23.328 1.00 95.06 332 LEU A O 1
ATOM 2644 N N . LEU A 1 333 ? 12.169 -6.990 -23.951 1.00 93.69 333 LEU A N 1
ATOM 2645 C CA . LEU A 1 333 ? 12.084 -5.603 -23.516 1.00 93.69 333 LEU A CA 1
ATOM 2646 C C . LEU A 1 333 ? 11.868 -4.705 -24.739 1.00 93.69 333 LEU A C 1
ATOM 2648 O O . LEU A 1 333 ? 12.641 -4.800 -25.700 1.00 93.69 333 LEU A O 1
ATOM 2652 N N . PRO A 1 334 ? 10.845 -3.832 -24.755 1.00 91.56 334 PRO A N 1
ATOM 2653 C CA . PRO A 1 334 ? 10.708 -2.841 -25.814 1.00 91.56 334 PRO A CA 1
ATOM 2654 C C . PRO A 1 334 ? 11.865 -1.843 -25.742 1.00 91.56 334 PRO A C 1
ATOM 2656 O O . PRO A 1 334 ? 12.165 -1.297 -24.680 1.00 91.56 334 PRO A O 1
ATOM 2659 N N . VAL A 1 335 ? 12.506 -1.578 -26.881 1.00 89.62 335 VAL A N 1
ATOM 2660 C CA . VAL A 1 335 ? 13.615 -0.621 -26.951 1.00 89.62 335 VAL A CA 1
ATOM 2661 C C . VAL A 1 335 ? 13.053 0.808 -27.025 1.00 89.62 335 VAL A C 1
ATOM 2663 O O . VAL A 1 335 ? 12.285 1.113 -27.946 1.00 89.62 335 VAL A O 1
ATOM 2666 N N . PRO A 1 336 ? 13.429 1.723 -26.108 1.00 82.38 336 PRO A N 1
ATOM 2667 C CA . PRO A 1 336 ? 12.868 3.072 -26.069 1.00 82.38 336 PRO A CA 1
ATOM 2668 C C . PRO A 1 336 ? 13.014 3.834 -27.393 1.00 82.38 336 PRO A C 1
ATOM 2670 O O . PRO A 1 336 ? 14.115 3.982 -27.933 1.00 82.38 336 PRO A O 1
ATOM 2673 N N . ALA A 1 337 ? 11.889 4.354 -27.897 1.00 81.94 337 ALA A N 1
ATOM 2674 C CA . ALA A 1 337 ? 11.796 5.114 -29.148 1.00 81.94 337 ALA A CA 1
ATOM 2675 C C . ALA A 1 337 ? 12.374 4.387 -30.385 1.00 81.94 337 ALA A C 1
ATOM 2677 O O . ALA A 1 337 ? 12.855 5.032 -31.321 1.00 81.94 337 ALA A O 1
ATOM 2678 N N . ARG A 1 338 ? 12.348 3.048 -30.398 1.00 84.50 338 ARG A N 1
ATOM 2679 C CA . ARG A 1 338 ? 12.819 2.213 -31.512 1.00 84.50 338 ARG A CA 1
ATOM 2680 C C . ARG A 1 338 ? 11.789 1.143 -31.880 1.00 84.50 338 ARG A C 1
ATOM 2682 O O . ARG A 1 338 ? 11.091 0.657 -30.996 1.00 84.50 338 ARG A O 1
ATOM 2689 N N . PRO A 1 339 ? 11.709 0.736 -33.160 1.00 89.00 339 PRO A N 1
ATOM 2690 C CA . PRO A 1 339 ? 10.831 -0.335 -33.630 1.00 89.00 339 PRO A CA 1
ATOM 2691 C C . PRO A 1 339 ? 11.445 -1.729 -33.380 1.00 89.00 339 PRO A C 1
ATOM 2693 O O . PRO A 1 339 ? 11.619 -2.524 -34.307 1.00 89.00 339 PRO A O 1
ATOM 2696 N N . GLN A 1 340 ? 11.879 -1.998 -32.147 1.00 92.25 340 GLN A N 1
ATOM 2697 C CA . GLN A 1 340 ? 12.644 -3.195 -31.792 1.00 92.25 340 GLN A CA 1
ATOM 2698 C C . GLN A 1 340 ? 12.305 -3.681 -30.380 1.00 92.25 340 GLN A C 1
ATOM 2700 O O . GLN A 1 340 ? 12.042 -2.881 -29.480 1.00 92.25 340 GLN A O 1
ATOM 2705 N N . PHE A 1 341 ? 12.393 -4.995 -30.192 1.00 94.38 341 PHE A N 1
ATOM 2706 C CA . PHE A 1 341 ? 12.518 -5.642 -28.890 1.00 94.38 341 PHE A CA 1
ATOM 2707 C C . PHE A 1 341 ? 13.922 -6.208 -28.724 1.00 94.38 341 PHE A C 1
ATOM 2709 O O . PHE A 1 341 ? 14.569 -6.555 -29.713 1.00 94.38 341 PHE A O 1
ATOM 2716 N N . VAL A 1 342 ? 14.361 -6.353 -27.480 1.00 95.50 342 VAL A N 1
ATOM 2717 C CA . VAL A 1 342 ? 15.613 -7.024 -27.133 1.00 95.50 342 VAL A CA 1
ATOM 2718 C C . VAL A 1 342 ? 15.363 -8.086 -26.064 1.00 95.50 342 VAL A C 1
ATOM 2720 O O . VAL A 1 342 ? 14.650 -7.833 -25.094 1.00 95.50 342 VAL A O 1
ATOM 2723 N N . ASP A 1 343 ? 15.929 -9.277 -26.245 1.00 96.12 343 ASP A N 1
ATOM 2724 C CA . ASP A 1 343 ? 16.015 -10.298 -25.198 1.00 96.12 343 ASP A CA 1
ATOM 2725 C C . ASP A 1 343 ? 17.266 -10.018 -24.345 1.00 96.12 343 ASP A C 1
ATOM 2727 O O . ASP A 1 343 ? 18.385 -10.135 -24.858 1.00 96.12 343 ASP A O 1
ATOM 2731 N N . PRO A 1 344 ? 17.122 -9.641 -23.062 1.00 94.94 344 PRO A N 1
ATOM 2732 C CA . PRO A 1 344 ? 18.262 -9.330 -22.209 1.00 94.94 344 PRO A CA 1
ATOM 2733 C C . PRO A 1 344 ? 19.164 -10.550 -21.978 1.00 94.94 344 PRO A C 1
ATOM 2735 O O . PRO A 1 344 ? 20.356 -10.381 -21.720 1.00 94.94 344 PRO A O 1
ATOM 2738 N N . GLU A 1 345 ? 18.643 -11.776 -22.098 1.00 93.75 345 GLU A N 1
ATOM 2739 C CA . GLU A 1 345 ? 19.427 -12.993 -21.877 1.00 93.75 345 GLU A CA 1
ATOM 2740 C C . GLU A 1 345 ? 20.351 -13.302 -23.046 1.00 93.75 345 GLU A C 1
ATOM 2742 O O . GLU A 1 345 ? 21.543 -13.526 -22.847 1.00 93.75 345 GLU A O 1
ATOM 2747 N N . THR A 1 346 ? 19.817 -13.273 -24.262 1.00 95.25 346 THR A N 1
ATOM 2748 C CA . THR A 1 346 ? 20.522 -13.734 -25.464 1.00 95.25 346 THR A CA 1
ATOM 2749 C C . THR A 1 346 ? 21.082 -12.595 -26.316 1.00 95.25 346 THR A C 1
ATOM 2751 O O . THR A 1 346 ? 21.760 -12.855 -27.305 1.00 95.25 346 THR A O 1
ATOM 2754 N N . ALA A 1 347 ? 20.780 -11.340 -25.962 1.00 95.25 347 ALA A N 1
ATOM 2755 C CA . ALA A 1 347 ? 21.040 -10.151 -26.773 1.00 95.25 347 ALA A CA 1
ATOM 2756 C C . ALA A 1 347 ? 20.396 -10.196 -28.176 1.00 95.25 347 ALA A C 1
ATOM 2758 O O . ALA A 1 347 ? 20.774 -9.436 -29.069 1.00 95.25 347 ALA A O 1
ATOM 2759 N N . LEU A 1 348 ? 19.397 -11.063 -28.373 1.00 95.38 348 LEU A N 1
ATOM 2760 C CA . LEU A 1 348 ? 18.627 -11.138 -29.606 1.00 95.38 348 LEU A CA 1
ATOM 2761 C C . LEU A 1 348 ? 17.783 -9.871 -29.770 1.00 95.38 348 LEU A C 1
ATOM 2763 O O . LEU A 1 348 ? 16.959 -9.555 -28.912 1.00 95.38 348 LEU A O 1
ATOM 2767 N N . VAL A 1 349 ? 17.944 -9.183 -30.901 1.00 95.50 349 VAL A N 1
ATOM 2768 C CA . VAL A 1 349 ? 17.123 -8.026 -31.275 1.00 95.50 349 VAL A CA 1
ATOM 2769 C C . VAL A 1 349 ? 16.102 -8.441 -32.328 1.00 95.50 349 VAL A C 1
ATOM 2771 O O . VAL A 1 349 ? 16.453 -8.981 -33.377 1.00 95.50 349 VAL A O 1
ATOM 2774 N N . LEU A 1 350 ? 14.826 -8.174 -32.057 1.00 94.94 350 LEU A N 1
ATOM 2775 C CA . LEU A 1 350 ? 13.714 -8.524 -32.936 1.00 94.94 350 LEU A CA 1
ATOM 2776 C C . LEU A 1 350 ? 13.018 -7.264 -33.464 1.00 94.94 350 LEU A C 1
ATOM 2778 O O . LEU A 1 350 ? 12.623 -6.411 -32.667 1.00 94.94 350 LEU A O 1
ATOM 2782 N N . PRO A 1 351 ? 12.813 -7.132 -34.787 1.00 92.69 351 PRO A N 1
ATOM 2783 C CA . PRO A 1 351 ? 12.114 -5.985 -35.355 1.00 92.69 351 PRO A CA 1
ATOM 2784 C C . PRO A 1 351 ? 10.607 -6.043 -35.062 1.00 92.69 351 PRO A C 1
ATOM 2786 O O . PRO A 1 351 ? 9.958 -7.075 -35.266 1.00 92.69 351 PRO A O 1
ATOM 2789 N N . ALA A 1 352 ? 10.031 -4.909 -34.656 1.00 91.19 352 ALA A N 1
ATOM 2790 C CA . ALA A 1 352 ? 8.602 -4.764 -34.391 1.00 91.19 352 ALA A CA 1
ATOM 2791 C C . ALA A 1 352 ? 8.087 -3.348 -34.693 1.00 91.19 352 ALA A C 1
ATOM 2793 O O . ALA A 1 352 ? 8.759 -2.351 -34.465 1.00 91.19 352 ALA A O 1
ATOM 2794 N N . ASP A 1 353 ? 6.858 -3.233 -35.184 1.00 86.50 353 ASP A N 1
ATOM 2795 C CA . ASP A 1 353 ? 6.177 -1.950 -35.353 1.00 86.50 353 ASP A CA 1
ATOM 2796 C C . ASP A 1 353 ? 5.663 -1.430 -34.001 1.00 86.50 353 ASP A C 1
ATOM 2798 O O . ASP A 1 353 ? 4.523 -1.678 -33.600 1.00 86.50 353 ASP A O 1
ATOM 2802 N N . CYS A 1 354 ? 6.523 -0.706 -33.283 1.00 72.81 354 CYS A N 1
ATOM 2803 C CA . CYS A 1 354 ? 6.204 -0.167 -31.962 1.00 72.81 354 CYS A CA 1
ATOM 2804 C C . CYS A 1 354 ? 5.047 0.844 -31.964 1.00 72.81 354 CYS A C 1
ATOM 2806 O O . CYS A 1 354 ? 4.415 1.016 -30.925 1.00 72.81 354 CYS A O 1
ATOM 2808 N N . ALA A 1 355 ? 4.708 1.464 -33.104 1.00 74.69 355 ALA A N 1
ATOM 2809 C CA . ALA A 1 355 ? 3.547 2.356 -33.193 1.00 74.69 355 ALA A CA 1
ATOM 2810 C C . ALA A 1 355 ? 2.214 1.597 -33.062 1.00 74.69 355 ALA A C 1
ATOM 2812 O O . ALA A 1 355 ? 1.206 2.178 -32.665 1.00 74.69 355 ALA A O 1
ATOM 2813 N N . LYS A 1 356 ? 2.215 0.297 -33.376 1.00 77.69 356 LYS A N 1
ATOM 2814 C CA . LYS A 1 356 ? 1.054 -0.599 -33.279 1.00 77.69 356 LYS A CA 1
ATOM 2815 C C . LYS A 1 356 ? 1.205 -1.646 -32.176 1.00 77.69 356 LYS A C 1
ATOM 2817 O O . LYS A 1 356 ? 0.382 -2.553 -32.089 1.00 77.69 356 LYS A O 1
ATOM 2822 N N . SER A 1 357 ? 2.262 -1.562 -31.369 1.00 86.31 357 SER A N 1
ATOM 2823 C CA . SER A 1 357 ? 2.565 -2.588 -30.379 1.00 86.31 357 SER A CA 1
ATOM 2824 C C . SER A 1 357 ? 1.660 -2.470 -29.158 1.00 86.31 357 SER A C 1
ATOM 2826 O O . SER A 1 357 ? 1.666 -1.460 -28.458 1.00 86.31 357 SER A O 1
ATOM 2828 N N . GLY A 1 358 ? 0.925 -3.542 -28.868 1.00 89.69 358 GLY A N 1
ATOM 2829 C CA . GLY A 1 358 ? 0.194 -3.721 -27.614 1.00 89.69 358 GLY A CA 1
ATOM 2830 C C . GLY A 1 358 ? 1.061 -4.210 -26.449 1.00 89.69 358 GLY A C 1
ATOM 2831 O O . GLY A 1 358 ? 0.529 -4.421 -25.366 1.00 89.69 358 GLY A O 1
ATOM 2832 N N . ALA A 1 359 ? 2.375 -4.394 -26.635 1.00 89.88 359 ALA A N 1
ATOM 2833 C CA . ALA A 1 359 ? 3.227 -5.056 -25.645 1.00 89.88 359 ALA A CA 1
ATOM 2834 C C . ALA A 1 359 ? 3.274 -4.324 -24.298 1.00 89.88 359 ALA A C 1
ATOM 2836 O O . ALA A 1 359 ? 3.139 -4.948 -23.255 1.00 89.88 359 ALA A O 1
ATOM 2837 N N . LEU A 1 360 ? 3.421 -2.995 -24.299 1.00 86.56 360 LEU A N 1
ATOM 2838 C CA . LEU A 1 360 ? 3.454 -2.225 -23.050 1.00 86.56 360 LEU A CA 1
ATOM 2839 C C . LEU A 1 360 ? 2.129 -2.301 -22.283 1.00 86.56 360 LEU A C 1
ATOM 2841 O O . LEU A 1 360 ? 2.145 -2.352 -21.055 1.00 86.56 360 LEU A O 1
ATOM 2845 N N . GLU A 1 361 ? 0.998 -2.326 -22.991 1.00 87.81 361 GLU A N 1
ATOM 2846 C CA . GLU A 1 361 ? -0.311 -2.505 -22.360 1.00 87.81 361 GLU A CA 1
ATOM 2847 C C . GLU A 1 361 ? -0.449 -3.921 -21.801 1.00 87.81 361 GLU A C 1
ATOM 2849 O O . GLU A 1 361 ? -0.861 -4.087 -20.659 1.00 87.81 361 GLU A O 1
ATOM 2854 N N . ASP A 1 362 ? -0.025 -4.940 -22.550 1.00 92.56 362 ASP A N 1
ATOM 2855 C CA . ASP A 1 362 ? -0.000 -6.324 -22.079 1.00 92.56 362 ASP A CA 1
ATOM 2856 C C . ASP A 1 362 ? 0.830 -6.491 -20.807 1.00 92.56 362 ASP A C 1
ATOM 2858 O O . ASP A 1 362 ? 0.359 -7.106 -19.853 1.00 92.56 362 ASP A O 1
ATOM 2862 N N . LEU A 1 363 ? 2.031 -5.909 -20.768 1.00 90.38 363 LEU A N 1
ATOM 2863 C CA . LEU A 1 363 ? 2.911 -5.950 -19.601 1.00 90.38 363 LEU A CA 1
ATOM 2864 C C . LEU A 1 363 ? 2.262 -5.274 -18.385 1.00 90.38 363 LEU A C 1
ATOM 2866 O O . LEU A 1 363 ? 2.300 -5.833 -17.290 1.00 90.38 363 LEU A O 1
ATOM 2870 N N . ARG A 1 364 ? 1.615 -4.114 -18.565 1.00 86.88 364 ARG A N 1
ATOM 2871 C CA . ARG A 1 364 ? 0.884 -3.418 -17.488 1.00 86.88 364 ARG A CA 1
ATOM 2872 C C . ARG A 1 364 ? -0.328 -4.214 -17.011 1.00 86.88 364 ARG A C 1
ATOM 2874 O O . ARG A 1 364 ? -0.487 -4.414 -15.811 1.00 86.88 364 ARG A O 1
ATOM 2881 N N . MET A 1 365 ? -1.149 -4.711 -17.938 1.00 88.50 365 MET A N 1
ATOM 2882 C CA . MET A 1 365 ? -2.317 -5.540 -17.629 1.00 88.50 365 MET A CA 1
ATOM 2883 C C . MET A 1 365 ? -1.921 -6.811 -16.878 1.00 88.50 365 MET A C 1
ATOM 2885 O O . MET A 1 365 ? -2.577 -7.172 -15.902 1.00 88.50 365 MET A O 1
ATOM 2889 N N . PHE A 1 366 ? -0.865 -7.494 -17.328 1.00 92.56 366 PHE A N 1
ATOM 2890 C CA . PHE A 1 366 ? -0.343 -8.675 -16.654 1.00 92.56 366 PHE A CA 1
ATOM 2891 C C . PHE A 1 366 ? 0.138 -8.331 -15.247 1.00 92.56 366 PHE A C 1
ATOM 2893 O O . PHE A 1 366 ? -0.283 -8.988 -14.298 1.00 92.56 366 PHE A O 1
ATOM 2900 N N . ARG A 1 367 ? 0.976 -7.296 -15.110 1.00 90.31 367 ARG A N 1
ATOM 2901 C CA . ARG A 1 367 ? 1.523 -6.854 -13.824 1.00 90.31 367 ARG A CA 1
ATOM 2902 C C . ARG A 1 367 ? 0.405 -6.579 -12.820 1.00 90.31 367 ARG A C 1
ATOM 2904 O O . ARG A 1 367 ? 0.416 -7.142 -11.728 1.00 90.31 367 ARG A O 1
ATOM 2911 N N . ASP A 1 368 ? -0.593 -5.791 -13.209 1.00 87.69 368 ASP A N 1
ATOM 2912 C CA . ASP A 1 368 ? -1.712 -5.444 -12.334 1.00 87.69 368 ASP A CA 1
ATOM 2913 C C . ASP A 1 368 ? -2.561 -6.679 -11.983 1.00 87.69 368 ASP A C 1
ATOM 2915 O O . ASP A 1 368 ? -2.898 -6.888 -10.818 1.00 87.69 368 ASP A O 1
ATOM 2919 N N . ALA A 1 369 ? -2.843 -7.556 -12.953 1.00 89.88 369 ALA A N 1
ATOM 2920 C CA . ALA A 1 369 ? -3.552 -8.808 -12.691 1.00 89.88 369 ALA A CA 1
ATOM 2921 C C . ALA A 1 369 ? -2.759 -9.751 -11.769 1.00 89.88 369 ALA A C 1
ATOM 2923 O O . ALA A 1 369 ? -3.348 -10.465 -10.961 1.00 89.88 369 ALA A O 1
ATOM 2924 N N . SER A 1 370 ? -1.431 -9.782 -11.894 1.00 93.25 370 SER A N 1
ATOM 2925 C CA . SER A 1 370 ? -0.543 -10.606 -11.072 1.00 93.25 370 SER A CA 1
ATOM 2926 C C . SER A 1 370 ? -0.495 -10.115 -9.633 1.00 93.25 370 SER A C 1
ATOM 2928 O O . SER A 1 370 ? -0.696 -10.904 -8.714 1.00 93.25 370 SER A O 1
ATOM 2930 N N . VAL A 1 371 ? -0.319 -8.810 -9.428 1.00 91.88 371 VAL A N 1
ATOM 2931 C CA . VAL A 1 371 ? -0.362 -8.212 -8.088 1.00 91.88 371 VAL A CA 1
ATOM 2932 C C . VAL A 1 371 ? -1.738 -8.369 -7.455 1.00 91.88 371 VAL A C 1
ATOM 2934 O O . VAL A 1 371 ? -1.824 -8.747 -6.290 1.00 91.88 371 VAL A O 1
ATOM 2937 N N . GLY A 1 372 ? -2.816 -8.222 -8.230 1.00 90.88 372 GLY A N 1
ATOM 2938 C CA . GLY A 1 372 ? -4.170 -8.512 -7.760 1.00 90.88 372 GLY A CA 1
ATOM 2939 C C . GLY A 1 372 ? -4.322 -9.944 -7.231 1.00 90.88 372 GLY A C 1
ATOM 2940 O O . GLY A 1 372 ? -4.956 -10.144 -6.194 1.00 90.88 372 GLY A O 1
ATOM 2941 N N . ARG A 1 373 ? -3.688 -10.939 -7.875 1.00 92.94 373 ARG A N 1
ATOM 2942 C CA . ARG A 1 373 ? -3.667 -12.333 -7.388 1.00 92.94 373 ARG A CA 1
ATOM 2943 C C . ARG A 1 373 ? -2.887 -12.489 -6.085 1.00 92.94 373 ARG A C 1
ATOM 2945 O O . ARG A 1 373 ? -3.394 -13.151 -5.185 1.00 92.94 373 ARG A O 1
ATOM 2952 N N . PHE A 1 374 ? -1.702 -11.887 -5.960 1.00 94.38 374 PHE A N 1
ATOM 2953 C CA . PHE A 1 374 ? -0.923 -11.938 -4.714 1.00 94.38 374 PHE A CA 1
ATOM 2954 C C . PHE A 1 374 ? -1.682 -11.311 -3.543 1.00 94.38 374 PHE A C 1
ATOM 2956 O O . PHE A 1 374 ? -1.782 -11.918 -2.479 1.00 94.38 374 PHE A O 1
ATOM 2963 N N . VAL A 1 375 ? -2.288 -10.143 -3.768 1.00 93.00 375 VAL A N 1
ATOM 2964 C CA . VAL A 1 375 ? -3.150 -9.473 -2.787 1.00 93.00 375 VAL A CA 1
ATOM 2965 C C . VAL A 1 375 ? -4.326 -10.352 -2.390 1.00 93.00 375 VAL A C 1
ATOM 2967 O O . VAL A 1 375 ? -4.600 -10.502 -1.200 1.00 93.00 375 VAL A O 1
ATOM 2970 N N . SER A 1 376 ? -5.008 -10.952 -3.364 1.00 93.44 376 SER A N 1
ATOM 2971 C CA . SER A 1 376 ? -6.169 -11.807 -3.099 1.00 93.44 376 SER A CA 1
ATOM 2972 C C . SER A 1 376 ? -5.790 -13.031 -2.279 1.00 93.44 376 SER A C 1
ATOM 2974 O O . SER A 1 376 ? -6.380 -13.279 -1.231 1.00 93.44 376 SER A O 1
ATOM 2976 N N . ARG A 1 377 ? -4.736 -13.737 -2.706 1.00 95.44 377 ARG A N 1
ATOM 2977 C CA . ARG A 1 377 ? -4.226 -14.925 -2.020 1.00 95.44 377 ARG A CA 1
ATOM 2978 C C . ARG A 1 377 ? -3.844 -14.611 -0.578 1.00 95.44 377 ARG A C 1
ATOM 2980 O O . ARG A 1 377 ? -4.232 -15.357 0.318 1.00 95.44 377 ARG A O 1
ATOM 2987 N N . LEU A 1 378 ? -3.119 -13.517 -0.342 1.00 95.75 378 LEU A N 1
ATOM 2988 C CA . LEU A 1 378 ? -2.742 -13.148 1.017 1.00 95.75 378 LEU A CA 1
ATOM 2989 C C . LEU A 1 378 ? -3.969 -12.754 1.846 1.00 95.75 378 LEU A C 1
ATOM 2991 O O . LEU A 1 378 ? -4.105 -13.221 2.968 1.00 95.75 378 LEU A O 1
ATOM 2995 N N . SER A 1 379 ? -4.900 -11.978 1.289 1.00 94.25 379 SER A N 1
ATOM 2996 C CA . SER A 1 379 ? -6.140 -11.592 1.984 1.00 94.25 379 SER A CA 1
ATOM 2997 C C . SER A 1 379 ? -6.963 -12.815 2.403 1.00 94.25 379 SER A C 1
ATOM 2999 O O . SER A 1 379 ? -7.438 -12.896 3.533 1.00 94.25 379 SER A O 1
ATOM 3001 N N . GLU A 1 380 ? -7.086 -13.810 1.523 1.00 94.69 380 GLU A N 1
ATOM 3002 C CA . GLU A 1 380 ? -7.745 -15.084 1.826 1.00 94.69 380 GLU A CA 1
ATOM 3003 C C . GLU A 1 380 ? -7.002 -15.890 2.898 1.00 94.69 380 GLU A C 1
ATOM 3005 O O . GLU A 1 380 ? -7.642 -16.479 3.770 1.00 94.69 380 GLU A O 1
ATOM 3010 N N . ARG A 1 381 ? -5.660 -15.915 2.857 1.00 96.06 381 ARG A N 1
ATOM 3011 C CA . ARG A 1 381 ? -4.829 -16.534 3.904 1.00 96.06 381 ARG A CA 1
ATOM 3012 C C . ARG A 1 381 ? -5.051 -15.863 5.255 1.00 96.06 381 ARG A C 1
ATOM 3014 O O . ARG A 1 381 ? -5.271 -16.566 6.232 1.00 96.06 381 ARG A O 1
ATOM 3021 N N . LEU A 1 382 ? -5.031 -14.533 5.305 1.00 96.50 382 LEU A N 1
ATOM 3022 C CA . LEU A 1 382 ? -5.234 -13.769 6.535 1.00 96.50 382 LEU A CA 1
ATOM 3023 C C . LEU A 1 382 ? -6.616 -14.038 7.137 1.00 96.50 382 LEU A C 1
ATOM 3025 O O . LEU A 1 382 ? -6.704 -14.369 8.316 1.00 96.50 382 LEU A O 1
ATOM 3029 N N . ARG A 1 383 ? -7.680 -13.998 6.327 1.00 95.38 383 ARG A N 1
ATOM 3030 C CA . ARG A 1 383 ? -9.036 -14.286 6.818 1.00 95.38 383 ARG A CA 1
ATOM 3031 C C . ARG A 1 383 ? -9.184 -15.705 7.353 1.00 95.38 383 ARG A C 1
ATOM 3033 O O . ARG A 1 383 ? -9.780 -15.907 8.403 1.00 95.38 383 ARG A O 1
ATOM 3040 N N . ARG A 1 384 ? -8.642 -16.692 6.637 1.00 95.50 384 ARG A N 1
ATOM 3041 C CA . ARG A 1 384 ? -8.801 -18.101 7.015 1.00 95.50 384 ARG A CA 1
ATOM 3042 C C . ARG A 1 384 ? -7.919 -18.508 8.194 1.00 95.50 384 ARG A C 1
ATOM 3044 O O . ARG A 1 384 ? -8.372 -19.271 9.038 1.00 95.50 384 ARG A O 1
ATOM 3051 N N . ASP A 1 385 ? -6.667 -18.058 8.208 1.00 96.06 385 ASP A N 1
ATOM 3052 C CA . ASP A 1 385 ? -5.634 -18.617 9.085 1.00 96.06 385 ASP A CA 1
ATOM 3053 C C . ASP A 1 385 ? -5.255 -17.682 10.250 1.00 96.06 385 ASP A C 1
ATOM 3055 O O . ASP A 1 385 ? -4.552 -18.119 11.157 1.00 96.06 385 ASP A O 1
ATOM 3059 N N . VAL A 1 386 ? -5.683 -16.411 10.231 1.00 96.19 386 VAL A N 1
ATOM 3060 C CA . VAL A 1 386 ? -5.366 -15.418 11.276 1.00 96.19 386 VAL A CA 1
ATOM 3061 C C . VAL A 1 386 ? -6.636 -14.880 11.927 1.00 96.19 386 VAL A C 1
ATOM 3063 O O . VAL A 1 386 ? -6.893 -15.147 13.096 1.00 96.19 386 VAL A O 1
ATOM 3066 N N . ALA A 1 387 ? -7.420 -14.102 11.185 1.00 97.12 387 ALA A N 1
ATOM 3067 C CA . ALA A 1 387 ? -8.633 -13.469 11.680 1.00 97.12 387 ALA A CA 1
ATOM 3068 C C . ALA A 1 387 ? -9.536 -13.124 10.500 1.00 97.12 387 ALA A C 1
ATOM 3070 O O . ALA A 1 387 ? -9.144 -12.351 9.624 1.00 97.12 387 ALA A O 1
ATOM 3071 N N . ASP A 1 388 ? -10.756 -13.662 10.495 1.00 98.19 388 ASP A N 1
ATOM 3072 C CA . ASP A 1 388 ? -11.766 -13.345 9.485 1.00 98.19 388 ASP A CA 1
ATOM 3073 C C . ASP A 1 388 ? -12.353 -11.952 9.738 1.00 98.19 388 ASP A C 1
ATOM 3075 O O . ASP A 1 388 ? -13.465 -11.805 10.241 1.00 98.19 388 ASP A O 1
ATOM 3079 N N . VAL A 1 389 ? -11.560 -10.925 9.439 1.00 98.25 389 VAL A N 1
ATOM 3080 C CA . VAL A 1 389 ? -11.905 -9.502 9.476 1.00 98.25 389 VAL A CA 1
ATOM 3081 C C . VAL A 1 389 ? -11.703 -8.884 8.087 1.00 98.25 389 VAL A C 1
ATOM 3083 O O . VAL A 1 389 ? -10.921 -9.416 7.294 1.00 98.25 389 VAL A O 1
ATOM 3086 N N . PRO A 1 390 ? -12.355 -7.748 7.782 1.00 98.06 390 PRO A N 1
ATOM 3087 C CA . PRO A 1 390 ? -12.105 -7.003 6.556 1.00 98.06 390 PRO A CA 1
ATOM 3088 C C . PRO A 1 390 ? -10.616 -6.719 6.313 1.00 98.06 390 PRO A C 1
ATOM 3090 O O . PRO A 1 390 ? -9.903 -6.258 7.207 1.00 98.06 390 PRO A O 1
ATOM 3093 N N . ILE A 1 391 ? -10.167 -6.937 5.079 1.00 97.50 391 ILE A N 1
ATOM 3094 C CA . ILE A 1 391 ? -8.847 -6.528 4.589 1.00 97.50 391 ILE A CA 1
ATOM 3095 C C . ILE A 1 391 ? -8.998 -5.259 3.747 1.00 97.50 391 ILE A C 1
ATOM 3097 O O . ILE A 1 391 ? -9.761 -5.240 2.779 1.00 97.50 391 ILE A O 1
ATOM 3101 N N . VAL A 1 392 ? -8.269 -4.200 4.087 1.00 96.56 392 VAL A N 1
ATOM 3102 C CA . VAL A 1 392 ? -8.347 -2.889 3.426 1.00 96.56 392 VAL A CA 1
ATOM 3103 C C . VAL A 1 392 ? -7.001 -2.539 2.795 1.00 96.56 392 VAL A C 1
ATOM 3105 O O . VAL A 1 392 ? -5.955 -2.790 3.388 1.00 96.56 392 VAL A O 1
ATOM 3108 N N . LEU A 1 393 ? -7.031 -1.950 1.597 1.00 94.00 393 LEU A N 1
ATOM 3109 C CA . LEU A 1 393 ? -5.852 -1.347 0.964 1.00 94.00 393 LEU A CA 1
ATOM 3110 C C . LEU A 1 393 ? -5.984 0.164 0.909 1.00 94.00 393 LEU A C 1
ATOM 3112 O O . LEU A 1 393 ? -6.962 0.647 0.337 1.00 94.00 393 LEU A O 1
ATOM 3116 N N . LYS A 1 394 ? -5.003 0.905 1.416 1.00 92.38 394 LYS A N 1
ATOM 3117 C CA . LYS A 1 394 ? -4.910 2.346 1.195 1.00 92.38 394 LYS A CA 1
ATOM 3118 C C . LYS A 1 394 ? -4.627 2.615 -0.277 1.00 92.38 394 LYS A C 1
ATOM 3120 O O . LYS A 1 394 ? -3.718 2.042 -0.880 1.00 92.38 394 LYS A O 1
ATOM 3125 N N . HIS A 1 395 ? -5.417 3.501 -0.869 1.00 89.31 395 HIS A N 1
ATOM 3126 C CA . HIS A 1 395 ? -5.168 3.996 -2.211 1.00 89.31 395 HIS A CA 1
ATOM 3127 C C . HIS A 1 395 ? -4.523 5.372 -2.169 1.00 89.31 395 HIS A C 1
ATOM 3129 O O . HIS A 1 395 ? -5.138 6.328 -1.696 1.00 89.31 395 HIS A O 1
ATOM 3135 N N . THR A 1 396 ? -3.366 5.487 -2.822 1.00 79.44 396 THR A N 1
ATOM 3136 C CA . THR A 1 396 ? -2.640 6.752 -2.969 1.00 79.44 396 THR A CA 1
ATOM 3137 C C . THR A 1 396 ? -2.342 7.053 -4.425 1.00 79.44 396 THR A C 1
ATOM 3139 O O . THR A 1 396 ? -1.991 6.182 -5.223 1.00 79.44 396 THR A O 1
ATOM 3142 N N . GLY A 1 397 ? -2.481 8.312 -4.825 1.00 70.44 397 GLY A N 1
ATOM 3143 C CA . GLY A 1 397 ? -2.100 8.754 -6.164 1.00 70.44 397 GLY A CA 1
ATOM 3144 C C . GLY A 1 397 ? -2.972 8.209 -7.308 1.00 70.44 397 GLY A C 1
ATOM 3145 O O . GLY A 1 397 ? -4.086 8.676 -7.536 1.00 70.44 397 GLY A O 1
ATOM 3146 N N . ARG A 1 398 ? -2.416 7.315 -8.136 1.00 68.12 398 ARG A N 1
ATOM 3147 C CA . ARG A 1 398 ? -2.941 6.948 -9.464 1.00 68.12 398 ARG A CA 1
ATOM 3148 C C . ARG A 1 398 ? -3.756 5.663 -9.406 1.00 68.12 398 ARG A C 1
ATOM 3150 O O . ARG A 1 398 ? -3.418 4.736 -8.683 1.00 68.12 398 ARG A O 1
ATOM 3157 N N . PHE A 1 399 ? -4.758 5.583 -10.277 1.00 70.44 399 PHE A N 1
ATOM 3158 C CA . PHE A 1 399 ? -5.583 4.393 -10.454 1.00 70.44 399 PHE A CA 1
ATOM 3159 C C . PHE A 1 399 ? -4.724 3.142 -10.693 1.00 70.44 399 PHE A C 1
ATOM 3161 O O . PHE A 1 399 ? -4.026 3.048 -11.706 1.00 70.44 399 PHE A O 1
ATOM 3168 N N . ALA A 1 400 ? -4.819 2.171 -9.787 1.00 76.25 400 ALA A N 1
ATOM 3169 C CA . ALA A 1 400 ? -4.122 0.900 -9.888 1.00 76.25 400 ALA A CA 1
ATOM 3170 C C . ALA A 1 400 ? -5.132 -0.226 -10.139 1.00 76.25 400 ALA A C 1
ATOM 3172 O O . ALA A 1 400 ? -5.935 -0.561 -9.265 1.00 76.25 400 ALA A O 1
ATOM 3173 N N . ARG A 1 401 ? -5.109 -0.838 -11.336 1.00 80.75 401 ARG A N 1
ATOM 3174 C CA . ARG A 1 401 ? -6.094 -1.877 -11.710 1.00 80.75 401 ARG A CA 1
ATOM 3175 C C . ARG A 1 401 ? -6.067 -3.077 -10.769 1.00 80.75 401 ARG A C 1
ATOM 3177 O O . ARG A 1 401 ? -7.091 -3.737 -10.616 1.00 80.75 401 ARG A O 1
ATOM 3184 N N . TYR A 1 402 ? -4.936 -3.332 -10.113 1.00 82.44 402 TYR A N 1
ATOM 3185 C CA . TYR A 1 402 ? -4.800 -4.453 -9.193 1.00 82.44 402 TYR A CA 1
ATOM 3186 C C . TYR A 1 402 ? -5.778 -4.372 -8.001 1.00 82.44 402 TYR A C 1
ATOM 3188 O O . TYR A 1 402 ? -6.208 -5.413 -7.513 1.00 82.44 402 TYR A O 1
ATOM 3196 N N . MET A 1 403 ? -6.185 -3.164 -7.579 1.00 82.06 403 MET A N 1
ATOM 3197 C CA . MET A 1 403 ? -7.187 -2.956 -6.518 1.00 82.06 403 MET A CA 1
ATOM 3198 C C . MET A 1 403 ? -8.612 -3.305 -6.968 1.00 82.06 403 MET A C 1
ATOM 3200 O O . MET A 1 403 ? -9.484 -3.576 -6.149 1.00 82.06 403 MET A O 1
ATOM 3204 N N . VAL A 1 404 ? -8.862 -3.308 -8.279 1.00 79.44 404 VAL A N 1
ATOM 3205 C CA . VAL A 1 404 ? -10.151 -3.710 -8.858 1.00 79.44 404 VAL A CA 1
ATOM 3206 C C . VAL A 1 404 ? -10.242 -5.227 -8.955 1.00 79.44 404 VAL A C 1
ATOM 3208 O O . VAL A 1 404 ? -11.302 -5.800 -8.718 1.00 79.44 404 VAL A O 1
ATOM 3211 N N . CYS A 1 405 ? -9.143 -5.878 -9.339 1.00 70.50 405 CYS A N 1
ATOM 3212 C CA . CYS A 1 405 ? -9.101 -7.324 -9.537 1.00 70.50 405 CYS A CA 1
ATOM 3213 C C . CYS A 1 405 ? -8.655 -8.114 -8.299 1.00 70.50 405 CYS A C 1
ATOM 3215 O O . CYS A 1 405 ? -8.429 -9.317 -8.420 1.00 70.50 405 CYS A O 1
ATOM 3217 N N . SER A 1 406 ? -8.519 -7.471 -7.136 1.00 80.69 406 SER A N 1
ATOM 3218 C CA . SER A 1 406 ? -8.247 -8.152 -5.872 1.00 80.69 406 SER A CA 1
ATOM 3219 C C . SER A 1 406 ? -9.526 -8.486 -5.087 1.00 80.69 406 SER A C 1
ATOM 3221 O O . SER A 1 406 ? -10.594 -7.907 -5.302 1.00 80.69 406 SER A O 1
ATOM 3223 N N . THR A 1 407 ? -9.420 -9.430 -4.149 1.00 85.94 407 THR A N 1
ATOM 3224 C CA . THR A 1 407 ? -10.507 -9.876 -3.253 1.00 85.94 407 THR A CA 1
ATOM 3225 C C . THR A 1 407 ? -10.453 -9.216 -1.869 1.00 85.94 407 THR A C 1
ATOM 3227 O O . THR A 1 407 ? -10.811 -9.839 -0.864 1.00 85.94 407 THR A O 1
ATOM 3230 N N . VAL A 1 408 ? -9.944 -7.986 -1.794 1.00 90.88 408 VAL A N 1
ATOM 3231 C CA . VAL A 1 408 ? -9.919 -7.199 -0.548 1.00 90.88 408 VAL A CA 1
ATOM 3232 C C . VAL A 1 408 ? -11.333 -6.770 -0.173 1.00 90.88 408 VAL A C 1
ATOM 3234 O O . VAL A 1 408 ? -12.216 -6.748 -1.023 1.00 90.88 408 VAL A O 1
ATOM 3237 N N . ASP A 1 409 ? -11.586 -6.424 1.075 1.00 93.88 409 ASP A N 1
ATOM 3238 C CA . ASP A 1 409 ? -12.932 -6.085 1.546 1.00 93.88 409 ASP A CA 1
ATOM 3239 C C . ASP A 1 409 ? -13.182 -4.574 1.514 1.00 93.88 409 ASP A C 1
ATOM 3241 O O . ASP A 1 409 ? -14.330 -4.145 1.457 1.00 93.88 409 ASP A O 1
ATOM 3245 N N . GLY A 1 410 ? -12.128 -3.752 1.462 1.00 93.94 410 GLY A N 1
ATOM 3246 C CA . GLY A 1 410 ? -12.260 -2.303 1.332 1.00 93.94 410 GLY A CA 1
ATOM 3247 C C . GLY A 1 410 ? -11.112 -1.616 0.599 1.00 93.94 410 GLY A C 1
ATOM 3248 O O . GLY A 1 410 ? -10.030 -2.178 0.420 1.00 93.94 410 GLY A O 1
ATOM 3249 N N . ILE A 1 411 ? -11.373 -0.378 0.182 1.00 93.69 411 ILE A N 1
ATOM 3250 C CA . ILE A 1 411 ? -10.380 0.546 -0.374 1.00 93.69 411 ILE A CA 1
ATOM 3251 C C . ILE A 1 411 ? -10.327 1.760 0.556 1.00 93.69 411 ILE A C 1
ATOM 3253 O O . ILE A 1 411 ? -11.315 2.469 0.714 1.00 93.69 411 ILE A O 1
ATOM 3257 N N . GLY A 1 412 ? -9.183 1.973 1.191 1.00 94.56 412 GLY A N 1
ATOM 325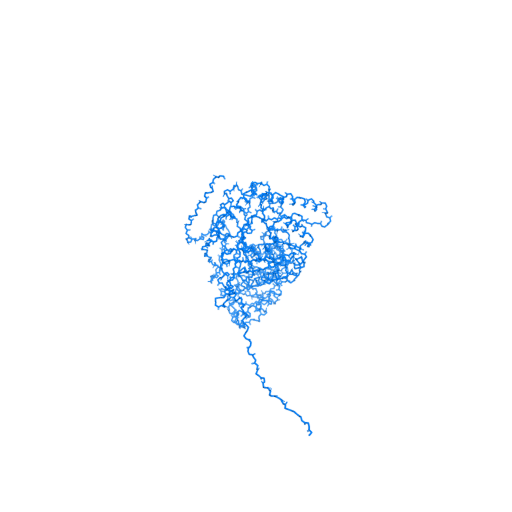8 C CA . GLY A 1 412 ? -8.905 3.122 2.035 1.00 94.56 412 GLY A CA 1
ATOM 3259 C C . GLY A 1 412 ? -8.700 4.384 1.206 1.00 94.56 412 GLY A C 1
ATOM 3260 O O . GLY A 1 412 ? -8.003 4.367 0.189 1.00 94.56 412 GLY A O 1
ATOM 3261 N N . ILE A 1 413 ? -9.317 5.477 1.641 1.00 93.12 413 ILE A N 1
ATOM 3262 C CA . ILE A 1 413 ? -9.100 6.818 1.107 1.00 93.12 413 ILE A CA 1
ATOM 3263 C C . ILE A 1 413 ? -7.984 7.487 1.907 1.00 93.12 413 ILE A C 1
ATOM 3265 O O . IL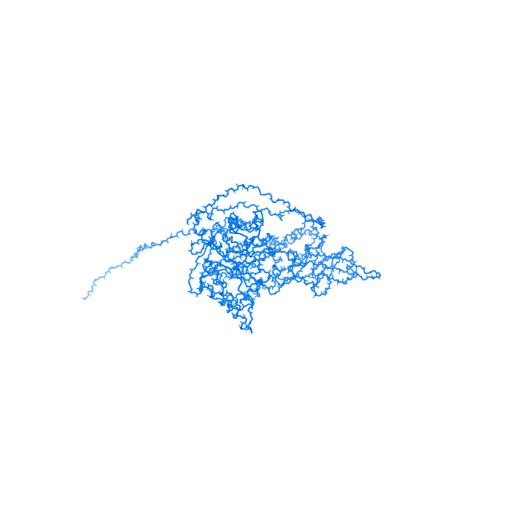E A 1 413 ? -8.093 7.650 3.123 1.00 93.12 413 ILE A O 1
ATOM 3269 N N . GLU A 1 414 ? -6.966 7.942 1.195 1.00 91.19 414 GLU A N 1
ATOM 3270 C CA . GLU A 1 414 ? -6.033 8.960 1.657 1.00 91.19 414 GLU A CA 1
ATOM 3271 C C . GLU A 1 414 ? -6.501 10.309 1.087 1.00 91.19 414 GLU A C 1
ATOM 3273 O O . GLU A 1 414 ? -6.645 10.456 -0.131 1.00 91.19 414 GLU A O 1
ATOM 3278 N N . ALA A 1 415 ? -6.825 11.276 1.946 1.00 89.81 415 ALA A N 1
ATOM 3279 C CA . ALA A 1 415 ? -7.388 12.552 1.516 1.00 89.81 415 ALA A CA 1
ATOM 3280 C C . ALA A 1 415 ? -6.748 13.756 2.205 1.00 89.81 415 ALA A C 1
ATOM 3282 O O . ALA A 1 415 ? -6.900 13.963 3.406 1.00 89.81 415 ALA A O 1
ATOM 3283 N N . TRP A 1 416 ? -6.130 14.609 1.390 1.00 88.06 416 TRP A N 1
ATOM 3284 C CA . TRP A 1 416 ? -5.485 15.843 1.829 1.00 88.06 416 TRP A CA 1
ATOM 3285 C C . TRP A 1 416 ? -6.099 17.079 1.177 1.00 88.06 416 TRP A C 1
ATOM 3287 O O . TRP A 1 416 ? -6.557 17.034 0.028 1.00 88.06 416 TRP A O 1
ATOM 3297 N N . GLY A 1 417 ? -6.024 18.202 1.890 1.00 84.31 417 GLY A N 1
ATOM 3298 C CA . GLY A 1 417 ? -6.460 19.514 1.419 1.00 84.31 417 GLY A CA 1
ATOM 3299 C C . GLY A 1 417 ? -7.740 20.011 2.090 1.00 84.31 417 GLY A C 1
ATOM 3300 O O . GLY A 1 417 ? -8.441 19.282 2.784 1.00 84.31 417 GLY A O 1
ATOM 3301 N N . HIS A 1 418 ? -8.049 21.287 1.868 1.00 76.69 418 HIS A N 1
ATOM 3302 C CA . HIS A 1 418 ? -9.179 21.984 2.494 1.00 76.69 418 HIS A CA 1
ATOM 3303 C C . HIS A 1 418 ? -10.331 22.278 1.520 1.00 76.69 418 HIS A C 1
ATOM 3305 O O . HIS A 1 418 ? -11.453 22.550 1.949 1.00 76.69 418 HIS A O 1
ATOM 3311 N N . ASP A 1 419 ? -10.080 22.237 0.208 1.00 81.50 419 ASP A N 1
ATOM 3312 C CA . ASP A 1 419 ? -11.087 22.537 -0.805 1.00 81.50 419 ASP A CA 1
ATOM 3313 C C . ASP A 1 419 ? -11.732 21.268 -1.392 1.00 81.50 419 ASP A C 1
ATOM 3315 O O . ASP A 1 419 ? -11.125 20.200 -1.496 1.00 81.50 419 ASP A O 1
ATOM 3319 N N . LYS A 1 420 ? -12.996 21.386 -1.818 1.00 78.75 420 LYS A N 1
ATOM 3320 C CA . LYS A 1 420 ? -13.765 20.257 -2.369 1.00 78.75 420 LYS A CA 1
ATOM 3321 C C . LYS A 1 420 ? -13.125 19.638 -3.612 1.00 78.75 420 LYS A C 1
ATOM 3323 O O . LYS A 1 420 ? -13.319 18.449 -3.850 1.00 78.75 420 LYS A O 1
ATOM 3328 N N . ALA A 1 421 ? -12.410 20.415 -4.424 1.00 81.25 421 ALA A N 1
ATOM 3329 C CA . ALA A 1 421 ? -11.762 19.900 -5.622 1.00 81.25 421 ALA A CA 1
ATOM 3330 C C . ALA A 1 421 ? -10.522 19.069 -5.263 1.00 81.25 421 ALA A C 1
ATOM 3332 O O . ALA A 1 421 ? -10.298 18.039 -5.893 1.00 81.25 421 ALA A O 1
ATOM 3333 N N . ALA A 1 422 ? -9.747 19.468 -4.251 1.00 82.38 422 ALA A N 1
ATOM 3334 C CA . ALA A 1 422 ? -8.653 18.679 -3.693 1.00 82.38 422 ALA A CA 1
ATOM 3335 C C . ALA A 1 422 ? -9.162 17.344 -3.149 1.00 82.38 422 ALA A C 1
ATOM 3337 O O . ALA A 1 422 ? -8.693 16.297 -3.596 1.00 82.38 422 ALA A O 1
ATOM 3338 N N . LEU A 1 423 ? -10.205 17.374 -2.317 1.00 84.44 423 LEU A N 1
ATOM 3339 C CA . LEU A 1 423 ? -10.814 16.158 -1.772 1.00 84.44 423 LEU A CA 1
ATOM 3340 C C . LEU A 1 423 ? -11.418 15.265 -2.858 1.00 84.44 423 LEU A C 1
ATOM 3342 O O . LEU A 1 423 ? -11.275 14.049 -2.813 1.00 84.44 423 LEU A O 1
ATOM 3346 N N . ALA A 1 424 ? -12.048 15.837 -3.885 1.00 83.19 424 ALA A N 1
ATOM 3347 C CA . ALA A 1 424 ? -12.551 15.049 -5.008 1.00 83.19 424 ALA A CA 1
ATOM 3348 C C . ALA A 1 424 ? -11.421 14.387 -5.820 1.00 83.19 424 ALA A C 1
ATOM 3350 O O . ALA A 1 424 ? -11.619 13.291 -6.345 1.00 83.19 424 ALA A O 1
ATOM 3351 N N . ARG A 1 425 ? -10.240 15.017 -5.924 1.00 83.19 425 ARG A N 1
ATOM 3352 C CA . ARG A 1 425 ? -9.073 14.434 -6.611 1.00 83.19 425 ARG A CA 1
ATOM 3353 C C . ARG A 1 425 ? -8.476 13.252 -5.849 1.00 83.19 425 ARG A C 1
ATOM 3355 O O . ARG A 1 425 ? -8.000 12.328 -6.499 1.00 83.19 425 ARG A O 1
ATOM 3362 N N . THR A 1 426 ? -8.506 13.279 -4.520 1.00 84.75 426 THR A N 1
ATOM 3363 C CA . THR A 1 426 ? -7.900 12.249 -3.662 1.00 84.75 426 THR A CA 1
ATOM 3364 C C . THR A 1 426 ? -8.890 11.139 -3.290 1.00 84.75 426 THR A C 1
ATOM 3366 O O . THR A 1 426 ? -8.576 9.962 -3.447 1.00 84.75 426 THR A O 1
ATOM 3369 N N . ALA A 1 427 ? -10.132 11.481 -2.933 1.00 86.19 427 ALA A N 1
ATOM 3370 C CA . ALA A 1 427 ? -11.181 10.522 -2.561 1.00 86.19 427 ALA A CA 1
ATOM 3371 C C . ALA A 1 427 ? -11.981 9.958 -3.752 1.00 86.19 427 ALA A C 1
ATOM 3373 O O . ALA A 1 427 ? -12.561 8.872 -3.664 1.00 86.19 427 ALA A O 1
ATOM 3374 N N . GLY A 1 428 ? -12.011 10.663 -4.888 1.00 84.75 428 GLY A N 1
ATOM 3375 C CA . GLY A 1 428 ? -12.727 10.225 -6.091 1.00 84.75 428 GLY A CA 1
ATOM 3376 C C . GLY A 1 428 ? -12.192 8.924 -6.714 1.00 84.75 428 GLY A C 1
ATOM 3377 O O . GLY A 1 428 ? -13.001 8.051 -7.044 1.00 84.75 428 GLY A O 1
ATOM 3378 N N . PRO A 1 429 ? -10.865 8.746 -6.893 1.00 86.31 429 PRO A N 1
ATOM 3379 C CA . PRO A 1 429 ? -10.311 7.518 -7.463 1.00 86.31 429 PRO A CA 1
ATOM 3380 C C . PRO A 1 429 ? -10.604 6.241 -6.648 1.00 86.31 429 PRO A C 1
ATOM 3382 O O . PRO A 1 429 ? -11.071 5.283 -7.270 1.00 86.31 429 PRO A O 1
ATOM 3385 N N . PRO A 1 430 ? -10.444 6.198 -5.305 1.00 88.12 430 PRO A N 1
ATOM 3386 C CA . PRO A 1 430 ? -10.879 5.063 -4.479 1.00 88.12 430 PRO A CA 1
ATOM 3387 C C . PRO A 1 430 ? -12.346 4.676 -4.700 1.00 88.12 430 PRO A C 1
ATOM 3389 O O . PRO A 1 430 ? -12.663 3.508 -4.937 1.00 88.12 430 PRO A O 1
ATOM 3392 N N . PHE A 1 431 ? -13.248 5.664 -4.715 1.00 86.44 431 PHE A N 1
ATOM 3393 C CA . PHE A 1 431 ? -14.664 5.426 -4.992 1.00 86.44 431 PHE A CA 1
ATOM 3394 C C . PHE A 1 431 ? -14.867 4.835 -6.396 1.00 86.44 431 PHE A C 1
ATOM 3396 O O . PHE A 1 431 ? -15.600 3.862 -6.580 1.00 86.44 431 PHE A O 1
ATOM 3403 N N . ALA A 1 432 ? -14.200 5.390 -7.409 1.00 83.81 432 ALA A N 1
ATOM 3404 C CA . ALA A 1 432 ? -14.295 4.899 -8.779 1.00 83.81 432 ALA A CA 1
ATOM 3405 C C . ALA A 1 432 ? -13.778 3.461 -8.936 1.00 83.81 432 ALA A C 1
ATOM 3407 O O . ALA A 1 432 ? -14.398 2.674 -9.656 1.00 83.81 432 ALA A O 1
ATOM 3408 N N . LEU A 1 433 ? -12.679 3.114 -8.260 1.00 85.50 433 LEU A N 1
ATOM 3409 C CA . LEU A 1 433 ? -12.128 1.758 -8.210 1.00 85.50 433 LEU A CA 1
ATOM 3410 C C . LEU A 1 433 ? -13.153 0.776 -7.640 1.00 85.50 433 LEU A C 1
ATOM 3412 O O . LEU A 1 433 ? -13.444 -0.244 -8.273 1.00 85.50 433 LEU A O 1
ATOM 3416 N N . LEU A 1 434 ? -13.762 1.127 -6.505 1.00 86.12 434 LEU A N 1
ATOM 3417 C CA . LEU A 1 434 ? -14.784 0.308 -5.860 1.00 86.12 434 LEU A CA 1
ATOM 3418 C C . LEU A 1 434 ? -15.991 0.086 -6.787 1.00 86.12 434 LEU A C 1
ATOM 3420 O O . LEU A 1 434 ? -16.397 -1.051 -7.034 1.00 86.12 434 LEU A O 1
ATOM 3424 N N . ARG A 1 435 ? -16.506 1.149 -7.416 1.00 84.81 435 ARG A N 1
ATOM 3425 C CA . ARG A 1 435 ? -17.614 1.033 -8.384 1.00 84.81 435 ARG A CA 1
ATOM 3426 C C . ARG A 1 435 ? -17.236 0.261 -9.641 1.00 84.81 435 ARG A C 1
ATOM 3428 O O . ARG A 1 435 ? -18.094 -0.390 -10.240 1.00 84.81 435 ARG A O 1
ATOM 3435 N N . HIS A 1 436 ? -15.984 0.333 -10.085 1.00 81.50 436 HIS A N 1
ATOM 3436 C CA . HIS A 1 436 ? -15.529 -0.459 -11.222 1.00 81.50 436 HIS A CA 1
ATOM 3437 C C . HIS A 1 436 ? -15.523 -1.952 -10.880 1.00 81.50 436 HIS A C 1
ATOM 3439 O O . HIS A 1 436 ? -16.028 -2.756 -11.667 1.00 81.50 436 HIS A O 1
ATOM 3445 N N . ARG A 1 437 ? -15.062 -2.310 -9.678 1.00 80.94 437 ARG A N 1
ATOM 3446 C CA . ARG A 1 437 ? -15.074 -3.685 -9.167 1.00 80.94 437 ARG A CA 1
ATOM 3447 C C . ARG A 1 437 ? -16.486 -4.268 -9.109 1.00 80.94 437 ARG A C 1
ATOM 3449 O O . ARG A 1 437 ? -16.723 -5.348 -9.647 1.00 80.94 437 ARG A O 1
ATOM 3456 N N . GLU A 1 438 ? -17.447 -3.521 -8.570 1.00 78.94 438 GLU A N 1
ATOM 3457 C CA . GLU A 1 438 ? -18.863 -3.926 -8.525 1.00 78.94 438 GLU A CA 1
ATOM 3458 C C . GLU A 1 438 ? -19.466 -4.190 -9.917 1.00 78.94 438 GLU A C 1
ATOM 3460 O O . GLU A 1 438 ? -20.368 -5.019 -10.075 1.00 78.94 438 GLU A O 1
ATOM 3465 N N . ARG A 1 439 ? -18.989 -3.473 -10.946 1.00 77.94 439 ARG A N 1
ATOM 3466 C CA . ARG A 1 439 ? -19.459 -3.617 -12.334 1.00 77.94 439 ARG A CA 1
ATOM 3467 C C . ARG A 1 439 ? -18.838 -4.802 -13.063 1.00 77.94 439 ARG A C 1
ATOM 3469 O O . ARG A 1 439 ? -19.511 -5.351 -13.934 1.00 77.94 439 ARG A O 1
ATOM 3476 N N . LEU A 1 440 ? -17.583 -5.141 -12.762 1.00 72.38 440 LEU A N 1
ATOM 3477 C CA . LEU A 1 440 ? -16.864 -6.252 -13.395 1.00 72.38 440 LEU A CA 1
ATOM 3478 C C . LEU A 1 440 ? -17.284 -7.625 -12.861 1.00 72.38 440 LEU A C 1
ATOM 3480 O O . LEU A 1 440 ? -17.011 -8.630 -13.515 1.00 72.38 440 LEU A O 1
ATOM 3484 N N . ALA A 1 441 ? -17.971 -7.678 -11.719 1.00 64.25 441 ALA A N 1
ATOM 3485 C CA . ALA A 1 441 ? -18.575 -8.909 -11.230 1.00 64.25 441 ALA A CA 1
ATOM 3486 C C . ALA A 1 441 ? -19.497 -9.525 -12.310 1.00 64.25 441 ALA A C 1
ATOM 3488 O O . ALA A 1 441 ? -20.336 -8.800 -12.864 1.00 64.25 441 ALA A O 1
ATOM 3489 N N . PRO A 1 442 ? -19.341 -10.824 -12.649 1.00 56.22 442 PRO A N 1
ATOM 3490 C CA . PRO A 1 442 ? -20.023 -11.442 -13.782 1.00 56.22 442 PRO A CA 1
ATOM 3491 C C . PRO A 1 442 ? -21.534 -11.202 -13.746 1.00 56.22 442 PRO A C 1
ATOM 3493 O O . PRO A 1 442 ? -22.226 -11.585 -12.804 1.00 56.22 442 PRO A O 1
ATOM 3496 N N . ARG A 1 443 ? -22.072 -10.574 -14.795 1.00 46.69 443 ARG A N 1
ATOM 3497 C CA . ARG A 1 443 ? -23.523 -10.455 -14.966 1.00 46.69 443 ARG A CA 1
ATOM 3498 C C . ARG A 1 443 ? -24.075 -11.828 -15.350 1.00 46.69 443 ARG A C 1
ATOM 3500 O O . ARG A 1 443 ? -23.687 -12.364 -16.381 1.00 46.69 443 ARG A O 1
ATOM 3507 N N . GLY A 1 444 ? -24.984 -12.374 -14.542 1.00 43.38 444 GLY A N 1
ATOM 3508 C CA . GLY A 1 444 ? -25.749 -13.578 -14.888 1.00 43.38 444 GLY A CA 1
ATOM 3509 C C . GLY A 1 444 ? -25.237 -14.906 -14.320 1.00 43.38 444 GLY A C 1
ATOM 3510 O O . GLY A 1 444 ? -25.841 -15.929 -14.611 1.00 43.38 444 GLY A O 1
ATOM 3511 N N . SER A 1 445 ? -24.192 -14.926 -13.484 1.00 48.47 445 SER A N 1
ATOM 3512 C CA . SER A 1 445 ? -23.737 -16.163 -12.817 1.00 48.47 445 SER A CA 1
ATOM 3513 C C . SER A 1 445 ? -24.557 -16.546 -11.577 1.00 48.47 445 SER A C 1
ATOM 3515 O O . SER A 1 445 ? -24.213 -17.506 -10.897 1.00 48.47 445 SER A O 1
ATOM 3517 N N . GLY A 1 446 ? -25.583 -15.764 -11.215 1.00 46.03 446 GLY A N 1
ATOM 3518 C CA . GLY A 1 446 ? -26.273 -15.888 -9.923 1.00 46.03 446 GLY A CA 1
ATOM 3519 C C . GLY A 1 446 ? -25.397 -15.525 -8.715 1.00 46.03 446 GLY A C 1
ATOM 3520 O O . GLY A 1 446 ? -25.906 -15.443 -7.602 1.00 46.03 446 GLY A O 1
ATOM 3521 N N . ALA A 1 447 ? -24.100 -15.262 -8.922 1.00 47.97 447 ALA A N 1
ATOM 3522 C CA . ALA A 1 447 ? -23.195 -14.826 -7.877 1.00 47.97 447 ALA A CA 1
ATOM 3523 C C . ALA A 1 447 ? -23.489 -13.372 -7.497 1.00 47.97 447 ALA A C 1
ATOM 3525 O O . ALA A 1 447 ? -23.649 -12.490 -8.347 1.00 47.97 447 ALA A O 1
ATOM 3526 N N . ALA A 1 448 ? -23.539 -13.145 -6.193 1.00 56.06 448 ALA A N 1
ATOM 3527 C CA . ALA A 1 448 ? -23.591 -11.841 -5.567 1.00 56.06 448 ALA A CA 1
ATOM 3528 C C . ALA A 1 448 ? -22.549 -10.862 -6.138 1.00 56.06 448 ALA A C 1
ATOM 3530 O O . ALA A 1 448 ? -21.400 -11.236 -6.377 1.00 56.06 448 ALA A O 1
ATOM 3531 N N . ARG A 1 449 ? -22.922 -9.585 -6.313 1.00 65.25 449 ARG A N 1
ATOM 3532 C CA . ARG A 1 449 ? -21.937 -8.519 -6.543 1.00 65.25 449 ARG A CA 1
ATOM 3533 C C . ARG A 1 449 ? -21.095 -8.341 -5.276 1.00 65.25 449 ARG A C 1
ATOM 3535 O O . ARG A 1 449 ? -21.688 -8.134 -4.226 1.00 65.25 449 ARG A O 1
ATOM 3542 N N . PRO A 1 450 ? -19.756 -8.370 -5.356 1.00 75.31 450 PRO A N 1
ATOM 3543 C CA . PRO A 1 450 ? -18.923 -8.057 -4.213 1.00 75.31 450 PRO A CA 1
ATOM 3544 C C . PRO A 1 450 ? -19.153 -6.599 -3.840 1.00 75.31 450 PRO A C 1
ATOM 3546 O O . PRO A 1 450 ? -19.166 -5.707 -4.690 1.00 75.31 450 PRO A O 1
ATOM 3549 N N . THR A 1 451 ? -19.355 -6.401 -2.556 1.00 86.44 451 THR A N 1
ATOM 3550 C CA . THR A 1 451 ? -19.592 -5.123 -1.911 1.00 86.44 451 THR A CA 1
ATOM 3551 C C . THR A 1 451 ? -18.285 -4.730 -1.201 1.00 86.44 451 THR A C 1
ATOM 3553 O O . THR A 1 451 ? -17.465 -5.612 -0.917 1.00 86.44 451 THR A O 1
ATOM 3556 N N . GLY A 1 452 ? -17.996 -3.447 -0.978 1.00 90.88 452 GLY A N 1
ATOM 3557 C CA . GLY A 1 452 ? -16.711 -3.081 -0.368 1.00 90.88 452 GLY A CA 1
ATOM 3558 C C . GLY A 1 452 ? -16.757 -1.828 0.485 1.00 90.88 452 GLY A C 1
ATOM 3559 O O . GLY A 1 452 ? -17.541 -0.927 0.224 1.00 90.88 452 GLY A O 1
ATOM 3560 N N . TRP A 1 453 ? -15.952 -1.816 1.543 1.00 94.56 453 TRP A N 1
ATOM 3561 C CA . TRP A 1 453 ? -15.894 -0.737 2.521 1.00 94.56 453 TRP A CA 1
ATOM 3562 C C . TRP A 1 453 ? -15.023 0.408 1.999 1.00 94.56 453 TRP A C 1
ATOM 3564 O O . TRP A 1 453 ? -13.999 0.174 1.354 1.00 94.56 453 TRP A O 1
ATOM 3574 N N . LEU A 1 454 ? -15.424 1.647 2.282 1.00 93.62 454 LEU A N 1
ATOM 3575 C CA . LEU A 1 454 ? -14.733 2.853 1.820 1.00 93.62 454 LEU A CA 1
ATOM 3576 C C . LEU A 1 454 ? -14.361 3.784 2.997 1.00 93.62 454 LEU A C 1
ATOM 3578 O O . LEU A 1 454 ? -14.920 4.880 3.119 1.00 93.62 454 LEU A O 1
ATOM 3582 N N . PRO A 1 455 ? -13.482 3.354 3.923 1.00 96.19 455 PRO A N 1
ATOM 3583 C CA . PRO A 1 455 ? -13.024 4.203 5.017 1.00 96.19 455 PRO A CA 1
ATOM 3584 C C . PRO A 1 455 ? -12.017 5.243 4.527 1.00 96.19 455 PRO A C 1
ATOM 3586 O O . PRO A 1 455 ? -11.220 4.976 3.632 1.00 96.19 455 PRO A O 1
ATOM 3589 N N . VAL A 1 456 ? -11.985 6.406 5.171 1.00 96.44 456 VAL A N 1
ATOM 3590 C CA . VAL A 1 456 ? -10.821 7.295 5.109 1.00 96.44 456 VAL A CA 1
ATOM 3591 C C . VAL A 1 456 ? -9.792 6.748 6.079 1.00 96.44 456 VAL A C 1
ATOM 3593 O O . VAL A 1 456 ? -10.019 6.738 7.286 1.00 96.44 456 VAL A O 1
ATOM 3596 N N . THR A 1 457 ? -8.698 6.233 5.539 1.00 95.88 457 THR A N 1
ATOM 3597 C CA . THR A 1 457 ? -7.586 5.645 6.292 1.00 95.88 457 THR A CA 1
ATOM 3598 C C . THR A 1 457 ? -6.546 6.685 6.674 1.00 95.88 457 THR A C 1
ATOM 3600 O O . THR A 1 457 ? -5.748 6.435 7.572 1.00 95.88 457 THR A O 1
ATOM 3603 N N . GLU A 1 458 ? -6.558 7.839 6.009 1.00 93.62 458 GLU A N 1
ATOM 3604 C CA . GLU A 1 458 ? -5.649 8.931 6.312 1.00 93.62 458 GLU A CA 1
ATOM 3605 C C . GLU A 1 458 ? -6.206 10.267 5.827 1.00 93.62 458 GLU A C 1
ATOM 3607 O O . GLU A 1 458 ? -6.660 10.384 4.686 1.00 93.62 458 GLU A O 1
ATOM 3612 N N . THR A 1 459 ? -6.199 11.281 6.692 1.00 93.88 459 THR A N 1
ATOM 3613 C CA . THR A 1 459 ? -6.593 12.632 6.293 1.00 93.88 459 THR A CA 1
ATOM 3614 C C . THR A 1 459 ? -6.077 13.708 7.238 1.00 93.88 459 THR A C 1
ATOM 3616 O O . THR A 1 459 ? -6.098 13.538 8.461 1.00 93.88 459 THR A O 1
ATOM 3619 N N . ALA A 1 460 ? -5.680 14.844 6.666 1.00 90.12 460 ALA A N 1
ATOM 3620 C CA . ALA A 1 460 ? -5.403 16.090 7.373 1.00 90.12 460 ALA A CA 1
ATOM 3621 C C . ALA A 1 460 ? -5.641 17.298 6.436 1.00 90.12 460 ALA A C 1
ATOM 3623 O O . ALA A 1 460 ? -5.774 17.122 5.218 1.00 90.12 460 ALA A O 1
ATOM 3624 N N . PRO A 1 461 ? -5.716 18.539 6.959 1.00 84.25 461 PRO A N 1
ATOM 3625 C CA . PRO A 1 461 ? -6.029 19.711 6.138 1.00 84.25 461 PRO A CA 1
ATOM 3626 C C . PRO A 1 461 ? -4.925 20.065 5.128 1.00 84.25 461 PRO A C 1
ATOM 3628 O O . PRO A 1 461 ? -5.223 20.667 4.095 1.00 84.25 461 PRO A O 1
ATOM 3631 N N . ASP A 1 462 ? -3.680 19.681 5.407 1.00 81.56 462 ASP A N 1
ATOM 3632 C CA . ASP A 1 462 ? -2.498 19.937 4.585 1.00 81.56 462 ASP A CA 1
ATOM 3633 C C . ASP A 1 462 ? -1.591 18.690 4.608 1.00 81.56 462 ASP A C 1
ATOM 3635 O O . ASP A 1 462 ? -1.413 18.118 5.686 1.00 81.56 462 ASP A O 1
ATOM 3639 N N . PRO A 1 463 ? -1.051 18.226 3.464 1.00 76.06 463 PRO A N 1
ATOM 3640 C CA . PRO A 1 463 ? -0.087 17.122 3.425 1.00 76.06 463 PRO A CA 1
ATOM 3641 C C . PRO A 1 463 ? 1.334 17.512 3.875 1.00 76.06 463 PRO A C 1
ATOM 3643 O O . PRO A 1 463 ? 2.192 16.645 4.024 1.00 76.06 463 PRO A O 1
ATOM 3646 N N . SER A 1 464 ? 1.642 18.799 4.042 1.00 76.75 464 SER A N 1
ATOM 3647 C CA . SER A 1 464 ? 2.960 19.284 4.478 1.00 76.75 464 SER A CA 1
ATOM 3648 C C . SER A 1 464 ? 2.844 20.568 5.315 1.00 76.75 464 SER A C 1
ATOM 3650 O O . SER A 1 464 ? 3.406 21.604 4.942 1.00 76.75 464 SER A O 1
ATOM 3652 N N . PRO A 1 465 ? 2.118 20.530 6.450 1.00 73.31 465 PRO A N 1
ATOM 3653 C CA . PRO A 1 465 ? 2.094 21.639 7.383 1.00 73.31 465 PRO A CA 1
ATOM 3654 C C . PRO A 1 465 ? 3.508 21.796 7.949 1.00 73.31 465 PRO A C 1
ATOM 3656 O O . PRO A 1 465 ? 4.090 20.853 8.486 1.00 73.31 465 PRO A O 1
ATOM 3659 N N . HIS A 1 466 ? 4.090 22.974 7.746 1.00 73.44 466 HIS A N 1
ATOM 3660 C CA . HIS A 1 466 ? 5.389 23.320 8.302 1.00 73.44 466 HIS A CA 1
ATOM 3661 C C . HIS A 1 466 ? 5.256 24.597 9.125 1.00 73.44 466 HIS A C 1
ATOM 3663 O O . HIS A 1 466 ? 5.048 25.682 8.576 1.00 73.44 466 HIS A O 1
ATOM 3669 N N . GLY A 1 467 ? 5.406 24.459 10.442 1.00 77.56 467 GLY A N 1
ATOM 3670 C CA . GLY A 1 467 ? 5.341 25.568 11.392 1.00 77.56 467 GLY A CA 1
ATOM 3671 C C . GLY A 1 467 ? 3.913 25.971 11.759 1.00 77.56 467 GLY A C 1
ATOM 3672 O O . GLY A 1 467 ? 3.694 27.108 12.184 1.00 77.56 467 GLY A O 1
ATOM 3673 N N . LEU A 1 468 ? 2.943 25.071 11.577 1.00 81.06 468 LEU A N 1
ATOM 3674 C CA . LEU A 1 468 ? 1.549 25.290 11.962 1.00 81.06 468 LEU A CA 1
ATOM 3675 C C . LEU A 1 468 ? 1.227 24.565 13.277 1.00 81.06 468 LEU A C 1
ATOM 3677 O O . LEU A 1 468 ? 1.851 23.559 13.598 1.00 81.06 468 LEU A O 1
ATOM 3681 N N . PRO A 1 469 ? 0.238 25.037 14.059 1.00 85.81 469 PRO A N 1
ATOM 3682 C CA . PRO A 1 469 ? -0.260 24.266 15.193 1.00 85.81 469 PRO A CA 1
ATOM 3683 C C . PRO A 1 469 ? -0.715 22.860 14.762 1.00 85.81 469 PRO A C 1
ATOM 3685 O O . PRO A 1 469 ? -1.272 22.735 13.667 1.00 85.81 469 PRO A O 1
ATOM 3688 N N . PRO A 1 470 ? -0.563 21.827 15.614 1.00 89.25 470 PRO A N 1
ATOM 3689 C CA . PRO A 1 470 ? -0.922 20.466 15.243 1.00 89.25 470 PRO A CA 1
ATOM 3690 C C . PRO A 1 470 ? -2.385 20.311 14.808 1.00 89.25 470 PRO A C 1
ATOM 3692 O O . PRO A 1 470 ? -3.311 20.695 15.531 1.00 89.25 470 PRO A O 1
ATOM 3695 N N . GLY A 1 471 ? -2.598 19.680 13.653 1.00 91.75 471 GLY A N 1
ATOM 3696 C CA . GLY A 1 471 ? -3.918 19.308 13.150 1.00 91.75 471 GLY A CA 1
ATOM 3697 C C . GLY A 1 471 ? -4.698 20.426 12.461 1.00 91.75 471 GLY A C 1
ATOM 3698 O O . GLY A 1 471 ? -4.204 21.126 11.581 1.00 91.75 471 GLY A O 1
ATOM 3699 N N . TYR A 1 472 ? -5.986 20.531 12.794 1.00 94.12 472 TYR A N 1
ATOM 3700 C CA . TYR A 1 472 ? -6.911 21.449 12.130 1.00 94.12 472 TYR A CA 1
ATOM 3701 C C . TYR A 1 472 ? -6.875 22.852 12.748 1.00 94.12 472 TYR A C 1
ATOM 3703 O O . TYR A 1 472 ? -6.823 22.979 13.969 1.00 94.12 472 TYR A O 1
ATOM 3711 N N . PRO A 1 473 ? -7.003 23.927 11.949 1.00 93.44 473 PRO A N 1
ATOM 3712 C CA . PRO A 1 473 ? -6.972 25.292 12.477 1.00 93.44 473 PRO A CA 1
ATOM 3713 C C . PRO A 1 473 ? -8.209 25.645 13.320 1.00 93.44 473 PRO A C 1
ATOM 3715 O O . PRO A 1 473 ? -8.158 26.552 14.148 1.00 93.44 473 PRO A O 1
ATOM 3718 N N . SER A 1 474 ? -9.331 24.947 13.117 1.00 95.00 474 SER A N 1
ATOM 3719 C CA . SER A 1 474 ? -10.552 25.109 13.904 1.00 95.00 474 SER A CA 1
ATOM 3720 C C . SER A 1 474 ? -11.428 23.858 13.864 1.00 95.00 474 SER A C 1
ATOM 3722 O O . SER A 1 474 ? -11.297 23.004 12.979 1.00 95.00 474 SER A O 1
ATOM 3724 N N . ARG A 1 475 ? -12.387 23.799 14.792 1.00 96.25 475 ARG A N 1
ATOM 3725 C CA . ARG A 1 475 ? -13.450 22.791 14.825 1.00 96.25 475 ARG A CA 1
ATOM 3726 C C . ARG A 1 475 ? -14.247 22.769 13.522 1.00 96.25 475 ARG A C 1
ATOM 3728 O O . ARG A 1 475 ? -14.483 21.709 12.951 1.00 96.25 475 ARG A O 1
ATOM 3735 N N . GLU A 1 476 ? -14.631 23.942 13.028 1.00 95.69 476 GLU A N 1
ATOM 3736 C CA . GLU A 1 476 ? -15.436 24.099 11.815 1.00 95.69 476 GLU A CA 1
ATOM 3737 C C . GLU A 1 476 ? -14.680 23.594 10.584 1.00 95.69 476 GLU A C 1
ATOM 3739 O O . GLU A 1 476 ? -15.285 22.973 9.712 1.00 95.69 476 GLU A O 1
ATOM 3744 N N . ALA A 1 477 ? -13.360 23.809 10.528 1.00 93.50 477 ALA A N 1
ATOM 3745 C CA . ALA A 1 477 ? -12.520 23.293 9.453 1.00 93.50 477 ALA A CA 1
ATOM 3746 C C . ALA A 1 477 ? -12.468 21.759 9.467 1.00 93.50 477 ALA A C 1
ATOM 3748 O O . ALA A 1 477 ? -12.651 21.140 8.418 1.00 93.50 477 ALA A O 1
ATOM 3749 N N . MET A 1 478 ? -12.286 21.144 10.643 1.00 95.12 478 MET A N 1
ATOM 3750 C CA . MET A 1 478 ? -12.321 19.683 10.786 1.00 95.12 478 MET A CA 1
ATOM 3751 C C . MET A 1 478 ? -13.674 19.121 10.355 1.00 95.12 478 MET A C 1
ATOM 3753 O O . MET A 1 478 ? -13.735 18.234 9.508 1.00 95.12 478 MET A O 1
ATOM 3757 N N . PHE A 1 479 ? -14.766 19.670 10.883 1.00 95.12 479 PHE A N 1
ATOM 3758 C CA . PHE A 1 479 ? -16.108 19.156 10.612 1.00 95.12 479 PHE A CA 1
ATOM 3759 C C . PHE A 1 479 ? -16.463 19.322 9.136 1.00 95.12 479 PHE A C 1
ATOM 3761 O O . PHE A 1 479 ? -16.927 18.377 8.509 1.00 95.12 479 PHE A O 1
ATOM 3768 N N . SER A 1 480 ? -16.159 20.483 8.546 1.00 91.81 480 SER A N 1
ATOM 3769 C CA . SER A 1 480 ? -16.385 20.722 7.120 1.00 91.81 480 SER A CA 1
ATOM 3770 C C . SER A 1 480 ? -15.570 19.779 6.231 1.00 91.81 480 SER A C 1
ATOM 3772 O O . SER A 1 480 ? -16.057 19.397 5.166 1.00 91.81 480 SER A O 1
ATOM 3774 N N . HIS A 1 481 ? -14.344 19.422 6.622 1.00 93.12 481 HIS A N 1
ATOM 3775 C CA . HIS A 1 481 ? -13.528 18.456 5.886 1.00 93.12 481 HIS A CA 1
ATOM 3776 C C . HIS A 1 481 ? -14.176 17.064 5.951 1.00 93.12 481 HIS A C 1
ATOM 3778 O O . HIS A 1 481 ? -14.475 16.469 4.912 1.00 93.12 481 HIS A O 1
ATOM 3784 N N . LEU A 1 482 ? -14.468 16.566 7.153 1.00 93.38 482 LEU A N 1
ATOM 3785 C CA . LEU A 1 482 ? -15.050 15.233 7.336 1.00 93.38 482 LEU A CA 1
ATOM 3786 C C . LEU A 1 482 ? -16.441 15.114 6.689 1.00 93.38 482 LEU A C 1
ATOM 3788 O O . LEU A 1 482 ? -16.714 14.123 6.011 1.00 93.38 482 LEU A O 1
ATOM 3792 N N . ASP A 1 483 ? -17.276 16.152 6.777 1.00 91.06 483 ASP A N 1
ATOM 3793 C CA . ASP A 1 483 ? -18.578 16.210 6.100 1.00 91.06 483 ASP A CA 1
ATOM 3794 C C . ASP A 1 483 ? -18.437 16.208 4.574 1.00 91.06 483 ASP A C 1
ATOM 3796 O O . ASP A 1 483 ? -19.241 15.587 3.872 1.00 91.06 483 ASP A O 1
ATOM 3800 N N . ALA A 1 484 ? -17.411 16.874 4.034 1.00 89.31 484 ALA A N 1
ATOM 3801 C CA . ALA A 1 484 ? -17.127 16.819 2.607 1.00 89.31 484 ALA A CA 1
ATOM 3802 C C . ALA A 1 484 ? -16.761 15.391 2.182 1.00 89.31 484 ALA A C 1
ATOM 3804 O O . ALA A 1 484 ? -17.326 14.898 1.208 1.00 89.31 484 ALA A O 1
ATOM 3805 N N . LEU A 1 485 ? -15.899 14.695 2.927 1.00 90.44 485 LEU A N 1
ATOM 3806 C CA . LEU A 1 485 ? -15.539 13.298 2.655 1.00 90.44 485 LEU A CA 1
ATOM 3807 C C . LEU A 1 485 ? -16.736 12.347 2.802 1.00 90.44 485 LEU A C 1
ATOM 3809 O O . LEU A 1 485 ? -16.940 11.483 1.945 1.00 90.44 485 LEU A O 1
ATOM 3813 N N . LEU A 1 486 ? -17.579 12.543 3.820 1.00 89.19 486 LEU A N 1
ATOM 3814 C CA . LEU A 1 486 ? -18.845 11.820 3.978 1.00 89.19 486 LEU A CA 1
ATOM 3815 C C . LEU A 1 486 ? -19.748 12.018 2.752 1.00 89.19 486 LEU A C 1
ATOM 3817 O O . LEU A 1 486 ? -20.296 11.055 2.206 1.00 89.19 486 LEU A O 1
ATOM 3821 N N . GLY A 1 487 ? -19.853 13.265 2.282 1.00 84.94 487 GLY A N 1
ATOM 3822 C CA . GLY A 1 487 ? -20.566 13.642 1.064 1.00 84.94 487 GLY A CA 1
ATOM 3823 C C . GLY A 1 487 ? -19.985 13.012 -0.205 1.00 84.94 487 GLY A C 1
ATOM 3824 O O . GLY A 1 487 ? -20.729 12.718 -1.143 1.00 84.94 487 GLY A O 1
ATOM 3825 N N . LEU A 1 488 ? -18.674 12.749 -0.217 1.00 83.81 488 LEU A N 1
ATOM 3826 C CA . LEU A 1 488 ? -17.970 12.035 -1.285 1.00 83.81 488 LEU A CA 1
ATOM 3827 C C . LEU A 1 488 ? -18.112 10.501 -1.186 1.00 83.81 488 LEU A C 1
ATOM 3829 O O . LEU A 1 488 ? -17.659 9.789 -2.080 1.00 83.81 488 LEU A O 1
ATOM 3833 N N . GLY A 1 489 ? -18.810 9.993 -0.166 1.00 86.94 489 GLY A N 1
ATOM 3834 C CA . GLY A 1 489 ? -19.136 8.576 -0.011 1.00 86.94 489 GLY A CA 1
ATOM 3835 C C . GLY A 1 489 ? -18.311 7.837 1.041 1.00 86.94 489 GLY A C 1
ATOM 3836 O O . GLY A 1 489 ? -18.523 6.639 1.198 1.00 86.94 489 GLY A O 1
ATOM 3837 N N . ALA A 1 490 ? -17.422 8.511 1.780 1.00 91.38 490 ALA A N 1
ATOM 3838 C CA . ALA A 1 490 ? -16.636 7.880 2.841 1.00 91.38 490 ALA A CA 1
ATOM 3839 C C . ALA A 1 490 ? -17.517 7.254 3.941 1.00 91.38 490 ALA A C 1
ATOM 3841 O O . ALA A 1 490 ? -18.624 7.728 4.222 1.00 91.38 490 ALA A O 1
ATOM 3842 N N . ARG A 1 491 ? -17.024 6.182 4.573 1.00 92.69 491 ARG A N 1
ATOM 3843 C CA . ARG A 1 491 ? -17.737 5.379 5.589 1.00 92.69 491 ARG A CA 1
ATOM 3844 C C . ARG A 1 491 ? -16.879 5.121 6.828 1.00 92.69 491 ARG A C 1
ATOM 3846 O O . ARG A 1 491 ? -16.703 3.981 7.250 1.00 92.69 491 ARG A O 1
ATOM 3853 N N . GLY A 1 492 ? -16.341 6.197 7.393 1.00 94.38 492 GLY A N 1
ATOM 3854 C CA . GLY A 1 492 ? -15.437 6.173 8.541 1.00 94.38 492 GLY A CA 1
ATOM 3855 C C . GLY A 1 492 ? -14.204 7.035 8.302 1.00 94.38 492 GLY A C 1
ATOM 3856 O O . GLY A 1 492 ? -13.847 7.288 7.152 1.00 94.38 492 GLY A O 1
ATOM 3857 N N . PHE A 1 493 ? -13.575 7.484 9.384 1.00 96.62 493 PHE A N 1
ATOM 3858 C CA . PHE A 1 493 ? -12.493 8.459 9.371 1.00 96.62 493 PHE A CA 1
ATOM 3859 C C . PHE A 1 493 ? -11.399 8.090 10.366 1.00 96.62 493 PHE A C 1
ATOM 3861 O O . PHE A 1 493 ? -11.625 8.054 11.577 1.00 96.62 493 PHE A O 1
ATOM 3868 N N . TYR A 1 494 ? -10.198 7.893 9.839 1.00 98.00 494 TYR A N 1
ATOM 3869 C CA . TYR A 1 494 ? -8.961 7.848 10.592 1.00 98.00 494 TYR A CA 1
ATOM 3870 C C . TYR A 1 494 ? -8.093 9.037 10.170 1.00 98.00 494 TYR A C 1
ATOM 3872 O O . TYR A 1 494 ? -7.590 9.094 9.050 1.00 98.00 494 TYR A O 1
ATOM 3880 N N . LEU A 1 495 ? -7.967 10.016 11.063 1.00 97.25 495 LEU A N 1
ATOM 3881 C CA . LEU A 1 495 ? -7.157 11.212 10.864 1.00 97.25 495 LEU A CA 1
ATOM 3882 C C . LEU A 1 495 ? -5.659 10.887 10.971 1.00 97.25 495 LEU A C 1
ATOM 3884 O O . LEU A 1 495 ? -5.272 9.987 11.726 1.00 97.25 495 LEU A O 1
ATOM 3888 N N . PHE A 1 496 ? -4.835 11.670 10.270 1.00 94.69 496 PHE A N 1
ATOM 3889 C CA . PHE A 1 496 ? -3.375 11.669 10.381 1.00 94.69 496 PHE A CA 1
ATOM 3890 C C . PHE A 1 496 ? -2.905 12.823 11.286 1.00 94.69 496 PHE A C 1
ATOM 3892 O O . PHE A 1 496 ? -2.976 13.987 10.901 1.00 94.69 496 PHE A O 1
ATOM 3899 N N . ALA A 1 497 ? -2.472 12.565 12.518 1.00 93.88 497 ALA A N 1
ATOM 3900 C CA . ALA A 1 497 ? -2.537 11.288 13.227 1.00 93.88 497 ALA A CA 1
ATOM 3901 C C . ALA A 1 497 ? -2.819 11.509 14.717 1.00 93.88 497 ALA A C 1
ATOM 3903 O O . ALA A 1 497 ? -2.452 12.536 15.282 1.00 93.88 497 ALA A O 1
ATOM 3904 N N . LEU A 1 498 ? -3.440 10.541 15.404 1.00 97.38 498 LEU A N 1
ATOM 3905 C CA . LEU A 1 498 ? -3.501 10.607 16.874 1.00 97.38 498 LEU A CA 1
ATOM 3906 C C . LEU A 1 498 ? -2.085 10.663 17.441 1.00 97.38 498 LEU A C 1
ATOM 3908 O O . LEU A 1 498 ? -1.832 11.436 18.360 1.00 97.38 498 LEU A O 1
ATOM 3912 N N . ARG A 1 499 ? -1.173 9.891 16.841 1.00 96.88 499 ARG A N 1
ATOM 3913 C CA . ARG A 1 499 ? 0.268 10.006 17.037 1.00 96.88 499 ARG A CA 1
ATOM 3914 C C . ARG A 1 499 ? 1.024 9.422 15.836 1.00 96.88 499 ARG A C 1
ATOM 3916 O O . ARG A 1 499 ? 0.982 8.204 15.667 1.00 96.88 499 ARG A O 1
ATOM 3923 N N . PRO A 1 500 ? 1.715 10.241 15.031 1.00 95.69 500 PRO A N 1
ATOM 3924 C C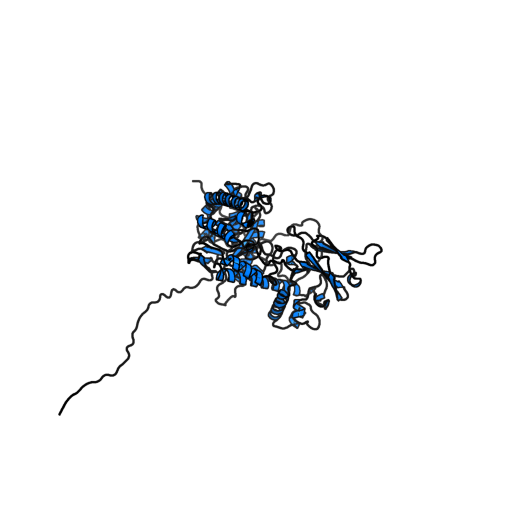A . PRO A 1 500 ? 2.657 9.767 14.024 1.00 95.69 500 PRO A CA 1
ATOM 3925 C C . PRO A 1 500 ? 4.051 9.554 14.636 1.00 95.69 500 PRO A C 1
ATOM 3927 O O . PRO A 1 500 ? 4.348 10.075 15.709 1.00 95.69 500 PRO A O 1
ATOM 3930 N N . LEU A 1 501 ? 4.923 8.819 13.946 1.00 95.00 501 LEU A N 1
ATOM 3931 C CA . LEU A 1 501 ? 6.348 8.726 14.281 1.00 95.00 501 LEU A CA 1
ATOM 3932 C C . LEU A 1 501 ? 7.209 8.831 13.008 1.00 95.00 501 LEU A C 1
ATOM 3934 O O . LEU A 1 501 ? 6.769 8.363 11.956 1.00 95.00 501 LEU A O 1
ATOM 3938 N N . PRO A 1 502 ? 8.436 9.385 13.098 1.00 93.81 502 PRO A N 1
ATOM 3939 C CA . PRO A 1 502 ? 8.997 10.088 14.259 1.00 93.81 502 PRO A CA 1
ATOM 3940 C C . PRO A 1 502 ? 8.327 11.460 14.460 1.00 93.81 502 PRO A C 1
ATOM 3942 O O . PRO A 1 502 ? 8.097 12.203 13.506 1.00 93.81 502 PRO A O 1
ATOM 3945 N N . GLU A 1 503 ? 8.005 11.799 15.708 1.00 92.62 503 GLU A N 1
ATOM 3946 C CA . GLU A 1 503 ? 7.243 13.016 16.045 1.00 92.62 503 GLU A CA 1
ATOM 3947 C C . GLU A 1 503 ? 8.033 14.292 15.761 1.00 92.62 503 GLU A C 1
ATOM 3949 O O . GLU A 1 503 ? 7.461 15.327 15.442 1.00 92.62 503 GLU A O 1
ATOM 3954 N N . GLU A 1 504 ? 9.357 14.208 15.837 1.00 90.44 504 GLU A N 1
ATOM 3955 C CA . GLU A 1 504 ? 10.272 15.324 15.630 1.00 90.44 504 GLU A CA 1
ATOM 3956 C C . GLU A 1 504 ? 10.278 15.786 14.163 1.00 90.44 504 GLU A C 1
ATOM 3958 O O . GLU A 1 504 ? 10.592 16.942 13.884 1.00 90.44 504 GLU A O 1
ATOM 3963 N N . LEU A 1 505 ? 9.906 14.901 13.229 1.00 88.50 505 LEU A N 1
ATOM 3964 C CA . LEU A 1 505 ? 9.757 15.225 11.805 1.00 88.50 505 LEU A CA 1
ATOM 3965 C C . LEU A 1 505 ? 8.310 15.550 11.417 1.00 88.50 505 LEU A C 1
ATOM 3967 O O . LEU A 1 505 ? 8.085 16.103 10.343 1.00 88.50 505 LEU A O 1
ATOM 3971 N N . LEU A 1 506 ? 7.342 15.203 12.270 1.00 90.81 506 LEU A N 1
ATOM 3972 C CA . LEU A 1 506 ? 5.907 15.323 12.009 1.00 90.81 506 LEU A CA 1
ATOM 3973 C C . LEU A 1 506 ? 5.147 16.034 13.155 1.00 90.81 506 LEU A C 1
ATOM 3975 O O . LEU A 1 506 ? 4.042 15.598 13.494 1.00 90.81 506 LEU A O 1
ATOM 3979 N N . PRO A 1 507 ? 5.682 17.115 13.765 1.00 91.19 507 PRO A N 1
ATOM 3980 C CA . PRO A 1 507 ? 5.078 17.713 14.960 1.00 91.19 507 PRO A CA 1
ATOM 3981 C C . PRO A 1 507 ? 3.670 18.253 14.681 1.00 91.19 507 PRO A C 1
ATOM 3983 O O . PRO A 1 507 ? 2.755 18.082 15.484 1.00 91.19 507 PRO A O 1
ATOM 3986 N N . ASP A 1 508 ? 3.472 18.807 13.488 1.00 91.25 508 ASP A N 1
ATOM 3987 C CA . ASP A 1 508 ? 2.226 19.431 13.045 1.00 91.25 508 ASP A CA 1
ATOM 3988 C C . ASP A 1 508 ? 1.102 18.395 12.792 1.00 91.25 508 ASP A C 1
ATOM 3990 O O . ASP A 1 508 ? -0.062 18.751 12.594 1.00 91.25 508 ASP A O 1
ATOM 3994 N N . PHE A 1 509 ? 1.416 17.096 12.856 1.00 92.81 509 PHE A N 1
ATOM 3995 C CA . PHE A 1 509 ? 0.453 15.997 12.749 1.00 92.81 509 PHE A CA 1
ATOM 3996 C C . PHE A 1 509 ? 0.145 15.313 14.090 1.00 92.81 509 PHE A C 1
ATOM 3998 O O . PHE A 1 509 ? -0.706 14.427 14.135 1.00 92.81 509 PHE A O 1
ATOM 4005 N N . CYS A 1 510 ? 0.791 15.709 15.190 1.00 95.06 510 CYS A N 1
ATOM 4006 C CA . CYS A 1 510 ? 0.609 15.113 16.515 1.00 95.06 510 CYS A CA 1
ATOM 4007 C C . CYS A 1 510 ? -0.669 15.623 17.209 1.00 95.06 510 CYS A C 1
ATOM 4009 O O . CYS A 1 510 ? -0.605 16.441 18.129 1.00 95.06 510 CYS A O 1
ATOM 4011 N N . LEU A 1 511 ? -1.847 15.117 16.820 1.00 96.62 511 LEU A N 1
ATOM 4012 C CA . LEU A 1 511 ? -3.142 15.629 17.308 1.00 96.62 511 LEU A CA 1
ATOM 4013 C C . LEU A 1 511 ? -3.303 15.556 18.835 1.00 96.62 511 LEU A C 1
ATOM 4015 O O . LEU A 1 511 ? -4.020 16.366 19.416 1.00 96.62 511 LEU A O 1
ATOM 4019 N N . TYR A 1 512 ? -2.626 14.621 19.506 1.00 96.31 512 TYR A N 1
ATOM 4020 C CA . TYR A 1 512 ? -2.672 14.497 20.965 1.00 96.31 512 TYR A CA 1
ATOM 4021 C C . TYR A 1 512 ? -2.028 15.673 21.728 1.00 96.31 512 TYR A C 1
ATOM 4023 O O . TYR A 1 512 ? -2.245 15.805 22.939 1.00 96.31 512 TYR A O 1
ATOM 4031 N N . GLN A 1 513 ? -1.211 16.494 21.057 1.00 95.81 513 GLN A N 1
ATOM 4032 C CA . GLN A 1 513 ? -0.531 17.638 21.670 1.00 95.81 513 GLN A CA 1
ATOM 4033 C C . GLN A 1 513 ? -1.486 18.806 21.935 1.00 95.81 513 GLN A C 1
ATOM 4035 O O . GLN A 1 513 ? -1.265 19.564 22.878 1.00 95.81 513 GLN A O 1
ATOM 4040 N N . ASP A 1 514 ? -2.571 18.917 21.165 1.00 95.94 514 ASP A N 1
ATOM 4041 C CA . ASP A 1 514 ? -3.621 19.911 21.377 1.00 95.94 514 ASP A CA 1
ATOM 4042 C C . ASP A 1 514 ? -4.929 19.224 21.818 1.00 95.94 514 ASP A C 1
ATOM 4044 O O . ASP A 1 514 ? -5.622 18.610 20.999 1.00 95.94 514 ASP A O 1
ATOM 4048 N N . PRO A 1 515 ? -5.333 19.353 23.100 1.00 96.44 515 PRO A N 1
ATOM 4049 C CA . PRO A 1 515 ? -6.562 18.749 23.617 1.00 96.44 515 PRO A CA 1
ATOM 4050 C C . PRO A 1 515 ? -7.827 19.131 22.841 1.00 96.44 515 PRO A C 1
ATOM 4052 O O . PRO A 1 515 ? -8.802 18.374 22.851 1.00 96.44 515 PRO A O 1
ATOM 4055 N N . ARG A 1 516 ? -7.830 20.284 22.156 1.00 97.75 516 ARG A N 1
ATOM 4056 C CA . ARG A 1 516 ? -8.964 20.724 21.334 1.00 97.75 516 ARG A CA 1
ATOM 4057 C C . ARG A 1 516 ? -9.181 19.791 20.146 1.00 97.75 516 ARG A C 1
ATOM 4059 O O . ARG A 1 516 ? -10.327 19.446 19.884 1.00 97.75 516 ARG A O 1
ATOM 4066 N N . GLN A 1 517 ? -8.114 19.313 19.497 1.00 97.69 517 GLN A N 1
ATOM 4067 C CA . GLN A 1 517 ? -8.219 18.363 18.381 1.00 97.69 517 GLN A CA 1
ATOM 4068 C C . GLN A 1 517 ? -8.929 17.084 18.831 1.00 97.69 517 GLN A C 1
ATOM 4070 O O . GLN A 1 517 ? -9.890 16.650 18.197 1.00 97.69 517 GLN A O 1
ATOM 4075 N N . LEU A 1 518 ? -8.513 16.514 19.969 1.00 98.50 518 LEU A N 1
ATOM 4076 C CA . LEU A 1 518 ? -9.134 15.308 20.522 1.00 98.50 518 LEU A CA 1
ATOM 4077 C C . LEU A 1 518 ? -10.607 15.542 20.896 1.00 98.50 518 LEU A C 1
ATOM 4079 O O . LEU A 1 518 ? -11.463 14.698 20.621 1.00 98.50 518 LEU A O 1
ATOM 4083 N N . ALA A 1 519 ? -10.916 16.702 21.484 1.00 98.31 519 ALA A N 1
ATOM 4084 C CA . ALA A 1 519 ? -12.286 17.078 21.816 1.00 98.31 519 ALA A CA 1
ATOM 4085 C C . ALA A 1 519 ? -13.175 17.183 20.564 1.00 98.31 519 ALA A C 1
ATOM 4087 O O . ALA A 1 519 ? -14.303 16.684 20.584 1.00 98.31 519 ALA A O 1
ATOM 4088 N N . TRP A 1 520 ? -12.669 17.768 19.473 1.00 98.38 520 TRP A N 1
ATOM 4089 C CA . TRP A 1 520 ? -13.394 17.897 18.206 1.00 98.38 520 TRP A CA 1
ATOM 4090 C C . TRP A 1 520 ? -13.638 16.540 17.539 1.00 98.38 520 TRP A C 1
ATOM 4092 O O . TRP A 1 520 ? -14.761 16.277 17.115 1.00 98.38 520 TRP A O 1
ATOM 4102 N N . ILE A 1 521 ? -12.646 15.640 17.521 1.00 98.25 521 ILE A N 1
ATOM 4103 C CA . ILE A 1 521 ? -12.811 14.265 17.009 1.00 98.25 521 ILE A CA 1
ATOM 4104 C C . ILE A 1 521 ? -13.931 13.549 17.773 1.00 98.25 521 ILE A C 1
ATOM 4106 O O . ILE A 1 521 ? -14.848 12.983 17.173 1.00 98.25 521 ILE A O 1
ATOM 4110 N N . ALA A 1 522 ? -13.891 13.604 19.105 1.00 98.00 522 ALA A N 1
ATOM 4111 C CA . ALA A 1 522 ? -14.893 12.958 19.943 1.00 98.00 522 ALA A CA 1
ATOM 4112 C C . ALA A 1 522 ? -16.286 13.587 19.788 1.00 98.00 522 ALA A C 1
ATOM 4114 O O . ALA A 1 522 ? -17.301 12.887 19.836 1.00 98.00 522 ALA A O 1
ATOM 4115 N N . GLU A 1 523 ? -16.359 14.904 19.604 1.00 97.69 523 GLU A N 1
ATOM 4116 C CA . GLU A 1 523 ? -17.608 15.602 19.318 1.00 97.69 523 GLU A CA 1
ATOM 4117 C C . GLU A 1 523 ? -18.197 15.172 17.970 1.00 97.69 523 GLU A C 1
ATOM 4119 O O . GLU A 1 523 ? -19.378 14.817 17.918 1.00 97.69 523 GLU A O 1
ATOM 4124 N N . TYR A 1 524 ? -17.381 15.112 16.915 1.00 96.44 524 TYR A N 1
ATOM 4125 C CA . TYR A 1 524 ? -17.808 14.648 15.595 1.00 96.44 524 TYR A CA 1
ATOM 4126 C C . TYR A 1 524 ? -18.311 13.198 15.645 1.00 96.44 524 TYR A C 1
ATOM 4128 O O . TYR A 1 524 ? -19.390 12.893 15.133 1.00 96.44 524 TYR A O 1
ATOM 4136 N N . GLN A 1 525 ? -17.599 12.318 16.362 1.00 95.00 525 GLN A N 1
ATOM 4137 C CA . GLN A 1 525 ? -18.016 10.933 16.609 1.00 95.00 525 GLN A CA 1
ATOM 4138 C C . GLN A 1 525 ? -19.407 10.854 17.254 1.00 95.00 525 GLN A C 1
ATOM 4140 O O . GLN A 1 525 ? -20.268 10.099 16.798 1.00 95.00 525 GLN A O 1
ATOM 4145 N N . ARG A 1 526 ? -19.653 11.644 18.310 1.00 94.00 526 ARG A N 1
ATOM 4146 C CA . ARG A 1 526 ? -20.967 11.695 18.975 1.00 94.00 526 ARG A CA 1
ATOM 4147 C C . ARG A 1 526 ? -22.053 12.231 18.045 1.00 94.00 526 ARG A C 1
ATOM 4149 O O . ARG A 1 526 ? -23.176 11.730 18.092 1.00 94.00 526 ARG A O 1
ATOM 4156 N N . GLY A 1 527 ? -21.729 13.225 17.219 1.00 90.88 527 GLY A N 1
ATOM 4157 C CA . GLY A 1 527 ? -22.630 13.776 16.207 1.00 90.88 527 GLY A CA 1
ATOM 4158 C C . GLY A 1 527 ? -23.079 12.716 15.201 1.00 90.88 527 GLY A C 1
ATOM 4159 O O . GLY A 1 527 ? -24.281 12.515 15.021 1.00 90.88 527 GLY A O 1
ATOM 4160 N N . LEU A 1 528 ? -22.132 11.971 14.623 1.00 87.62 528 LEU A N 1
ATOM 4161 C CA . LEU A 1 528 ? -22.430 10.885 13.684 1.00 87.62 528 LEU A CA 1
ATOM 4162 C C . LEU A 1 528 ? -23.230 9.749 14.327 1.00 87.62 528 LEU A C 1
ATOM 4164 O O . LEU A 1 528 ? -24.169 9.251 13.712 1.00 87.62 528 LEU A O 1
ATOM 4168 N N . GLY A 1 529 ? -22.928 9.382 15.576 1.00 82.12 529 GLY A N 1
ATOM 4169 C CA . GLY A 1 529 ? -23.678 8.350 16.303 1.00 82.12 529 GLY A CA 1
ATOM 4170 C C . GLY A 1 529 ? -25.145 8.710 16.580 1.00 82.12 529 GLY A C 1
ATOM 4171 O O . GLY A 1 529 ? -25.964 7.816 16.786 1.00 82.12 529 GLY A O 1
ATOM 4172 N N . ARG A 1 530 ? -25.495 10.005 16.571 1.00 82.94 530 ARG A N 1
ATOM 4173 C CA . ARG A 1 530 ? -26.874 10.505 16.731 1.00 82.94 530 ARG A CA 1
ATOM 4174 C C . ARG A 1 530 ? -27.588 10.747 15.400 1.00 82.94 530 ARG A C 1
ATOM 4176 O O . ARG A 1 530 ? -28.809 10.908 15.397 1.00 82.94 530 ARG A O 1
ATOM 4183 N N . ALA A 1 531 ? -26.857 10.811 14.288 1.00 76.38 531 ALA A N 1
ATOM 4184 C CA . ALA A 1 531 ? -27.443 11.064 12.982 1.00 76.38 531 ALA A CA 1
ATOM 4185 C C . ALA A 1 531 ? -28.387 9.911 12.585 1.00 76.38 531 ALA A C 1
ATOM 4187 O O . ALA A 1 531 ? -28.056 8.740 12.797 1.00 76.38 531 ALA A O 1
ATOM 4188 N N . PRO A 1 532 ? -29.558 10.195 11.980 1.00 72.19 532 PRO A N 1
ATOM 4189 C CA . PRO A 1 532 ? -30.433 9.144 11.484 1.00 72.19 532 PRO A CA 1
ATOM 4190 C C . PRO A 1 532 ? -29.673 8.219 10.529 1.00 72.19 532 PRO A C 1
ATOM 4192 O O . PRO A 1 532 ? -29.076 8.680 9.558 1.00 72.19 532 PRO A O 1
ATOM 4195 N N . ARG A 1 533 ? -29.739 6.902 10.761 1.00 66.94 533 ARG A N 1
ATOM 4196 C CA . ARG A 1 533 ? -29.046 5.885 9.944 1.00 66.94 533 ARG A CA 1
ATOM 4197 C C . ARG A 1 533 ? -29.335 6.047 8.447 1.00 66.94 533 ARG A C 1
ATOM 4199 O O . ARG A 1 533 ? -28.441 5.873 7.632 1.00 66.94 533 ARG A O 1
ATOM 4206 N N . ALA A 1 534 ? -30.556 6.448 8.086 1.00 61.38 534 ALA A N 1
ATOM 4207 C CA . ALA A 1 534 ? -30.932 6.739 6.703 1.00 61.38 534 ALA A CA 1
ATOM 4208 C C . ALA A 1 534 ? -30.101 7.875 6.068 1.00 61.38 534 ALA A C 1
ATOM 4210 O O . ALA A 1 534 ? -29.748 7.774 4.898 1.00 61.38 534 ALA A O 1
ATOM 4211 N N . ALA A 1 535 ? -29.739 8.908 6.837 1.00 61.78 535 ALA A N 1
ATOM 4212 C CA . ALA A 1 535 ? -28.947 10.045 6.362 1.00 61.78 535 ALA A CA 1
ATOM 4213 C C . ALA A 1 535 ? -27.472 9.676 6.124 1.00 61.78 535 ALA A C 1
ATOM 4215 O O . ALA A 1 535 ? -26.863 10.157 5.172 1.00 61.78 535 ALA A O 1
ATOM 4216 N N . LEU A 1 536 ? -26.910 8.771 6.935 1.00 64.38 536 LEU A N 1
ATOM 4217 C CA . LEU A 1 536 ? -25.556 8.234 6.727 1.00 64.38 536 LEU A CA 1
ATOM 4218 C C . LEU A 1 536 ? -25.470 7.323 5.489 1.00 64.38 536 LEU A C 1
ATOM 4220 O O . LEU A 1 536 ? -24.409 7.191 4.883 1.00 64.38 536 LEU A O 1
ATOM 4224 N N . LEU A 1 537 ? -26.586 6.691 5.115 1.00 63.28 537 LEU A N 1
ATOM 4225 C CA . LEU A 1 537 ? -26.658 5.699 4.038 1.00 63.28 537 LEU A CA 1
ATOM 4226 C C . LEU A 1 537 ? -27.117 6.277 2.688 1.00 63.28 537 LEU A C 1
ATOM 4228 O O . LEU A 1 537 ? -26.922 5.627 1.662 1.00 63.28 537 LEU A O 1
ATOM 4232 N N . SER A 1 538 ? -27.714 7.473 2.653 1.00 60.94 538 SER A N 1
ATOM 4233 C CA . SER A 1 538 ? -28.321 8.032 1.434 1.00 60.94 538 SER A CA 1
ATOM 4234 C C . SER A 1 538 ? -27.323 8.597 0.418 1.00 60.94 538 SER A C 1
ATOM 4236 O O . SER A 1 538 ? -27.685 8.820 -0.737 1.00 60.94 538 SER A O 1
ATOM 4238 N N . THR A 1 539 ? -26.073 8.845 0.811 1.00 63.16 539 THR A N 1
ATOM 4239 C CA . THR A 1 539 ? -25.138 9.620 -0.016 1.00 63.16 539 THR A CA 1
ATOM 4240 C C . THR A 1 539 ? -24.248 8.710 -0.857 1.00 63.16 539 THR A C 1
ATOM 4242 O O . THR A 1 539 ? -23.267 8.151 -0.364 1.00 63.16 539 THR A O 1
ATOM 4245 N N . ARG A 1 540 ? -24.577 8.574 -2.147 1.00 67.19 540 ARG A N 1
ATOM 4246 C CA . ARG A 1 540 ? -23.693 7.997 -3.174 1.00 67.19 540 ARG A CA 1
ATOM 4247 C C . ARG A 1 540 ? -23.459 9.021 -4.281 1.00 67.19 540 ARG A C 1
ATOM 4249 O O . ARG A 1 540 ? -24.299 9.140 -5.176 1.00 67.19 540 ARG A O 1
ATOM 4256 N N . PRO A 1 541 ? -22.357 9.778 -4.244 1.00 63.50 541 PRO A N 1
ATOM 4257 C CA . PRO A 1 541 ? -22.077 10.739 -5.297 1.00 63.50 541 PRO A CA 1
ATOM 4258 C C . PRO A 1 541 ? -21.886 10.018 -6.640 1.00 63.50 541 PRO A C 1
ATOM 4260 O O . PRO A 1 541 ? -21.223 8.977 -6.710 1.00 63.50 541 PRO A O 1
ATOM 4263 N N . PRO A 1 542 ? -22.450 10.547 -7.735 1.00 57.34 542 PRO A N 1
ATOM 4264 C CA . PRO A 1 542 ? -22.275 9.971 -9.057 1.00 57.34 542 PRO A CA 1
ATOM 4265 C C . PRO A 1 542 ? -20.885 10.320 -9.604 1.00 57.34 542 PRO A C 1
ATOM 4267 O O . PRO A 1 542 ? -20.741 11.195 -10.452 1.00 57.34 542 PRO A O 1
ATOM 4270 N N . PHE A 1 543 ? -19.837 9.625 -9.163 1.00 61.56 543 PHE A N 1
ATOM 4271 C CA . PHE A 1 543 ? -18.536 9.746 -9.819 1.00 61.56 543 PHE A CA 1
ATOM 4272 C C . PHE A 1 543 ? -18.519 8.962 -11.131 1.00 61.56 543 PHE A C 1
ATOM 4274 O O . PHE A 1 543 ? -18.748 7.748 -11.177 1.00 61.56 543 PHE A O 1
ATOM 4281 N N . ARG A 1 544 ? -18.201 9.662 -12.221 1.00 52.78 544 ARG A N 1
ATOM 4282 C CA . ARG A 1 544 ? -17.822 9.051 -13.495 1.00 52.78 544 ARG A CA 1
ATOM 4283 C C . ARG A 1 544 ? -16.325 9.236 -13.680 1.00 52.78 544 ARG A C 1
ATOM 4285 O O . ARG A 1 544 ? -15.872 10.313 -14.045 1.00 52.78 544 ARG A O 1
ATOM 4292 N N . PHE A 1 545 ? -15.561 8.179 -13.439 1.00 48.53 545 PHE A N 1
ATOM 4293 C CA . PHE A 1 545 ? -14.153 8.164 -13.809 1.00 48.53 545 PHE A CA 1
ATOM 4294 C C . PHE A 1 545 ? -14.028 7.840 -15.296 1.00 48.53 545 PHE A C 1
ATOM 4296 O O . PHE A 1 545 ? -14.560 6.831 -15.768 1.00 48.53 545 PHE A O 1
ATOM 4303 N N . ARG A 1 546 ? -13.339 8.705 -16.041 1.00 44.16 546 ARG A N 1
ATOM 4304 C CA . ARG A 1 546 ? -12.929 8.430 -17.416 1.00 44.16 546 ARG A CA 1
ATOM 4305 C C . ARG A 1 546 ? -11.493 7.929 -17.352 1.00 44.16 546 ARG A C 1
ATOM 4307 O O . ARG A 1 546 ? -10.596 8.701 -17.030 1.00 44.16 546 ARG A O 1
ATOM 4314 N N . ASP A 1 547 ? -11.293 6.642 -17.626 1.00 42.41 547 ASP A N 1
ATOM 4315 C CA . ASP A 1 547 ? -9.954 6.058 -17.718 1.00 42.41 547 ASP A CA 1
ATOM 4316 C C . ASP A 1 547 ? -9.203 6.734 -18.877 1.00 42.41 547 ASP A C 1
ATOM 4318 O O . ASP A 1 547 ? -9.441 6.443 -20.050 1.00 42.41 547 ASP A O 1
ATOM 4322 N N . ALA A 1 548 ? -8.327 7.688 -18.557 1.00 40.19 548 ALA A N 1
ATOM 4323 C CA . ALA A 1 548 ? -7.490 8.365 -19.544 1.00 40.19 548 ALA A CA 1
ATOM 4324 C C . ALA A 1 548 ? -6.468 7.409 -20.192 1.00 40.19 548 ALA A C 1
ATOM 4326 O O . ALA A 1 548 ? -5.881 7.757 -21.214 1.00 40.19 548 ALA A O 1
ATOM 4327 N N . GLN A 1 549 ? -6.271 6.204 -19.639 1.00 40.81 549 GLN A N 1
ATOM 4328 C CA . GLN A 1 549 ? -5.414 5.167 -20.216 1.00 40.81 549 GLN A CA 1
ATOM 4329 C C . GLN A 1 549 ? -6.165 4.207 -21.154 1.00 40.81 549 GLN A C 1
ATOM 4331 O O . GLN A 1 549 ? -5.529 3.392 -21.814 1.00 40.81 549 GLN A O 1
ATOM 4336 N N . ALA A 1 550 ? -7.489 4.326 -21.299 1.00 28.62 550 ALA A N 1
ATOM 4337 C CA . ALA A 1 550 ? -8.292 3.469 -22.181 1.00 28.62 550 ALA A CA 1
ATOM 4338 C C . ALA A 1 550 ? -8.367 3.950 -23.651 1.00 28.62 550 ALA A C 1
ATOM 4340 O O . ALA A 1 550 ? -9.269 3.553 -24.390 1.00 28.62 550 ALA A O 1
ATOM 4341 N N . GLY A 1 551 ? -7.446 4.813 -24.096 1.00 25.03 551 GLY A N 1
ATOM 4342 C CA . GLY A 1 551 ? -7.379 5.298 -25.479 1.00 25.03 551 GLY A CA 1
ATOM 4343 C C . GLY A 1 551 ? -6.318 4.565 -26.317 1.00 25.03 551 GLY A C 1
ATOM 4344 O O . GLY A 1 551 ? -5.166 4.492 -25.889 1.00 25.03 551 GLY A O 1
ATOM 4345 N N . PRO A 1 552 ? -6.636 4.068 -27.528 1.00 25.27 552 PRO A N 1
ATOM 4346 C CA . PRO A 1 552 ? -5.632 3.540 -28.442 1.00 25.27 552 PRO A CA 1
ATOM 4347 C C . PRO A 1 552 ? -4.918 4.714 -29.127 1.00 25.27 552 PRO A C 1
ATOM 4349 O O . PRO A 1 552 ? -5.497 5.390 -29.973 1.00 25.27 552 PRO A O 1
ATOM 4352 N N . GLY A 1 553 ? -3.661 4.979 -28.773 1.00 24.70 553 GLY A N 1
ATOM 4353 C CA . GLY A 1 553 ? -2.862 5.960 -29.509 1.00 24.70 553 GLY A CA 1
ATOM 4354 C C . GLY A 1 553 ? -1.661 6.496 -28.749 1.00 24.70 553 GLY A C 1
ATOM 4355 O O . GLY A 1 553 ? -1.743 7.515 -28.070 1.00 24.70 553 GLY A O 1
ATOM 4356 N N . LEU A 1 554 ? -0.513 5.850 -28.937 1.00 24.00 554 LEU A N 1
ATOM 4357 C CA . LEU A 1 554 ? 0.791 6.448 -28.675 1.00 24.00 554 LEU A CA 1
ATOM 4358 C C . LEU A 1 554 ? 0.940 7.749 -29.493 1.00 24.00 554 LEU A C 1
ATOM 4360 O O . LEU A 1 554 ? 0.985 7.706 -30.722 1.00 24.00 554 LEU A O 1
ATOM 4364 N N . ARG A 1 555 ? 1.140 8.886 -28.822 1.00 22.05 555 ARG A N 1
ATOM 4365 C CA . ARG A 1 555 ? 2.036 9.948 -29.309 1.00 22.05 555 ARG A CA 1
ATOM 4366 C C . ARG A 1 555 ? 2.881 10.455 -28.150 1.00 22.05 555 ARG A C 1
ATOM 4368 O O . ARG A 1 555 ? 2.436 11.242 -27.325 1.00 22.05 555 ARG A O 1
ATOM 4375 N N . VAL A 1 556 ? 4.123 9.982 -28.110 1.00 26.81 556 VAL A N 1
ATOM 4376 C CA . VAL A 1 556 ? 5.195 10.608 -27.339 1.00 26.81 556 VAL A CA 1
ATOM 4377 C C . VAL A 1 556 ? 5.806 11.679 -28.236 1.00 26.81 556 VAL A C 1
ATOM 4379 O O . VAL A 1 556 ? 6.485 11.359 -29.209 1.00 26.81 556 VAL A O 1
ATOM 4382 N N . SER A 1 557 ? 5.566 12.948 -27.919 1.00 22.22 557 SER A N 1
ATOM 4383 C CA . SER A 1 557 ? 6.361 14.060 -28.439 1.00 22.22 557 SER A CA 1
ATOM 4384 C C . SER A 1 557 ? 6.532 15.128 -27.360 1.00 22.22 557 SER A C 1
ATOM 4386 O O . SER A 1 557 ? 5.565 15.774 -26.975 1.00 22.22 557 SER A O 1
ATOM 4388 N N . GLY A 1 558 ? 7.778 15.284 -26.902 1.00 23.70 558 GLY A N 1
ATOM 4389 C CA . GLY A 1 558 ? 8.351 16.520 -26.363 1.00 23.70 558 GLY A CA 1
ATOM 4390 C C . GLY A 1 558 ? 7.694 17.140 -25.130 1.00 23.70 558 GLY A C 1
ATOM 4391 O O . GLY A 1 558 ? 6.997 18.139 -25.251 1.00 23.70 558 GLY A O 1
ATOM 4392 N N . TRP A 1 559 ? 8.035 16.652 -23.936 1.00 22.31 559 TRP A N 1
ATOM 4393 C CA . TRP A 1 559 ? 7.950 17.478 -22.729 1.00 22.31 559 TRP A CA 1
ATOM 4394 C C . TRP A 1 559 ? 9.227 18.321 -22.637 1.00 22.31 559 TRP A C 1
ATOM 4396 O O . TRP A 1 559 ? 10.284 17.821 -22.262 1.00 22.31 559 TRP A O 1
ATOM 4406 N N . LYS A 1 560 ? 9.145 19.598 -23.032 1.00 22.42 560 LYS A N 1
ATOM 4407 C CA . LYS A 1 560 ? 10.116 20.610 -22.600 1.00 22.42 560 LYS A CA 1
ATOM 4408 C C . LYS A 1 560 ? 9.708 21.064 -21.201 1.00 22.42 560 LYS A C 1
ATOM 4410 O O . LYS A 1 560 ? 8.610 21.570 -21.004 1.00 22.42 560 LYS A O 1
ATOM 4415 N N . THR A 1 561 ? 10.604 20.866 -20.247 1.00 30.47 561 THR A N 1
ATOM 4416 C CA . THR A 1 561 ? 10.526 21.391 -18.885 1.00 30.47 561 THR A CA 1
ATOM 4417 C C . THR A 1 561 ? 10.649 22.913 -18.900 1.00 30.47 561 THR A C 1
ATOM 4419 O O . THR A 1 561 ? 11.623 23.450 -19.428 1.00 30.47 561 THR A O 1
ATOM 4422 N N . GLY A 1 562 ? 9.687 23.608 -18.296 1.00 24.25 562 GLY A N 1
ATOM 4423 C CA . GLY A 1 562 ? 9.759 25.049 -18.074 1.00 24.25 562 GLY A CA 1
ATOM 4424 C C . GLY A 1 562 ? 8.437 25.610 -17.566 1.00 24.25 562 GLY A C 1
ATOM 4425 O O . GLY A 1 562 ? 7.559 25.894 -18.368 1.00 24.25 562 GLY A O 1
ATOM 4426 N N . ARG A 1 563 ? 8.354 25.801 -16.241 1.00 24.17 563 ARG A N 1
ATOM 4427 C CA . ARG A 1 563 ? 7.216 26.335 -15.466 1.00 24.17 563 ARG A CA 1
ATOM 4428 C C . ARG A 1 563 ? 5.961 25.454 -15.469 1.00 24.17 563 ARG A C 1
ATOM 4430 O O . ARG A 1 563 ? 5.465 25.036 -16.505 1.00 24.17 563 ARG A O 1
ATOM 4437 N N . SER A 1 564 ? 5.469 25.194 -14.258 1.00 31.45 564 SER A N 1
ATOM 4438 C CA . SER A 1 564 ? 4.217 24.492 -13.975 1.00 31.45 564 SER A CA 1
ATOM 4439 C C . SER A 1 564 ? 3.078 25.041 -14.846 1.00 31.45 564 SER A C 1
ATOM 4441 O O . SER A 1 564 ? 2.758 26.226 -14.714 1.00 31.45 564 SER A O 1
ATOM 4443 N N . PRO A 1 565 ? 2.465 24.244 -15.738 1.00 24.66 565 PRO A N 1
ATOM 4444 C CA . PRO A 1 565 ? 1.203 24.612 -16.335 1.00 24.66 565 PRO A CA 1
ATOM 4445 C C . PRO A 1 565 ? 0.082 23.980 -15.513 1.00 24.66 565 PRO A C 1
ATOM 4447 O O . PRO A 1 565 ? 0.087 22.780 -15.234 1.00 24.66 565 PRO A O 1
ATOM 4450 N N . ALA A 1 566 ? -0.887 24.815 -15.141 1.00 31.12 566 ALA A N 1
ATOM 4451 C CA . ALA A 1 566 ? -2.190 24.391 -14.664 1.00 31.12 566 ALA A CA 1
ATOM 4452 C C . ALA A 1 566 ? -2.686 23.188 -15.485 1.00 31.12 566 ALA A C 1
ATOM 4454 O O . ALA A 1 566 ? -2.859 23.276 -16.703 1.00 31.12 566 ALA A O 1
ATOM 4455 N N . LEU A 1 567 ? -2.875 22.049 -14.815 1.00 27.44 567 LEU A N 1
ATOM 4456 C CA . LEU A 1 567 ? -3.536 20.895 -15.407 1.00 27.44 567 LEU A CA 1
ATOM 4457 C C . LEU A 1 567 ? -4.981 21.297 -15.708 1.00 27.44 567 LEU A C 1
ATOM 4459 O O . LEU A 1 567 ? -5.681 21.814 -14.837 1.00 27.44 567 LEU A O 1
ATOM 4463 N N . ALA A 1 568 ? -5.397 21.092 -16.958 1.00 22.31 568 ALA A N 1
ATOM 4464 C CA . ALA A 1 568 ? -6.740 21.396 -17.430 1.00 22.31 568 ALA A CA 1
ATOM 4465 C C . ALA A 1 568 ? -7.811 20.797 -16.491 1.00 22.31 568 ALA A C 1
ATOM 4467 O O . ALA A 1 568 ? -7.623 19.687 -15.977 1.00 22.31 568 ALA A O 1
ATOM 4468 N N . PRO A 1 569 ? -8.922 21.515 -16.253 1.00 23.52 569 PRO A N 1
ATOM 4469 C CA . PRO A 1 569 ? -9.929 21.109 -15.288 1.00 23.52 569 PRO A CA 1
ATOM 4470 C C . PRO A 1 569 ? -10.553 19.772 -15.687 1.00 23.52 569 PRO A C 1
ATOM 4472 O O . PRO A 1 569 ? -10.936 19.550 -16.835 1.00 23.52 569 PRO A O 1
ATOM 4475 N N . VAL A 1 570 ? -10.704 18.889 -14.702 1.00 28.44 570 VAL A N 1
ATOM 4476 C CA . VAL A 1 570 ? -11.698 17.822 -14.773 1.00 28.44 570 VAL A CA 1
ATOM 4477 C C . VAL A 1 570 ? -13.056 18.518 -14.865 1.00 28.44 570 VAL A C 1
ATOM 4479 O O . VAL A 1 570 ? -13.494 19.136 -13.896 1.00 28.44 570 VAL A O 1
ATOM 4482 N N . GLU A 1 571 ? -13.709 18.467 -16.026 1.00 24.02 571 GLU A N 1
ATOM 4483 C CA . GLU A 1 571 ? -15.104 18.896 -16.150 1.00 24.02 571 GLU A CA 1
ATOM 4484 C C . GLU A 1 571 ? -15.988 17.973 -15.300 1.00 24.02 571 GLU A C 1
ATOM 4486 O O . GLU A 1 571 ? -16.363 16.867 -15.696 1.00 24.02 571 GLU A O 1
ATOM 4491 N N . LEU A 1 572 ? -16.317 18.444 -14.098 1.00 30.94 572 LEU A N 1
ATOM 4492 C CA . LEU A 1 572 ? -17.426 17.951 -13.292 1.00 30.94 572 LEU A CA 1
ATOM 4493 C C . LEU A 1 572 ? -18.733 18.414 -13.952 1.00 30.94 572 LEU A C 1
ATOM 4495 O O . LEU A 1 572 ? -19.236 19.497 -13.659 1.00 30.94 572 LEU A O 1
ATOM 4499 N N . GLN A 1 573 ? -19.302 17.614 -14.854 1.00 25.55 573 GLN A N 1
ATOM 4500 C CA . GLN A 1 573 ? -20.682 17.844 -15.290 1.00 25.55 573 GLN A CA 1
ATOM 4501 C C . GLN A 1 573 ? -21.671 17.354 -14.215 1.00 25.55 573 GLN A C 1
ATOM 4503 O O . GLN A 1 573 ? -21.932 16.157 -14.105 1.00 25.55 573 GLN A O 1
ATOM 4508 N N . GLY A 1 574 ? -22.245 18.314 -13.474 1.00 24.42 574 GLY A N 1
ATOM 4509 C CA . GLY A 1 574 ? -23.443 18.179 -12.624 1.00 24.42 574 GLY A CA 1
ATOM 4510 C C . GLY A 1 574 ? -23.164 17.695 -11.192 1.00 24.42 574 GLY A C 1
ATOM 4511 O O . GLY A 1 574 ? -22.387 16.777 -10.984 1.00 24.42 574 GLY A O 1
ATOM 4512 N N . ALA A 1 575 ? -23.749 18.230 -10.121 1.00 25.48 575 ALA A N 1
ATOM 4513 C CA . ALA A 1 575 ? -24.782 19.241 -9.931 1.00 25.48 575 ALA A CA 1
ATOM 4514 C C . ALA A 1 575 ? -24.451 20.014 -8.639 1.00 25.48 575 ALA A C 1
ATOM 4516 O O . ALA A 1 575 ? -23.830 19.464 -7.727 1.00 25.48 575 ALA A O 1
ATOM 4517 N N . LEU A 1 576 ? -24.875 21.277 -8.545 1.00 25.11 576 LEU A N 1
ATOM 4518 C CA . LEU A 1 576 ? -24.882 22.027 -7.288 1.00 25.11 576 LEU A CA 1
ATOM 4519 C C . LEU A 1 576 ? -25.722 21.263 -6.247 1.00 25.11 576 LEU A C 1
ATOM 4521 O O . LEU A 1 576 ? -26.944 21.362 -6.228 1.00 25.11 576 LEU A O 1
ATOM 4525 N N . MET A 1 577 ? -25.065 20.495 -5.377 1.00 25.42 577 MET A N 1
ATOM 4526 C CA . MET A 1 577 ? -25.665 20.004 -4.140 1.00 25.42 577 MET A CA 1
ATOM 4527 C C . MET A 1 577 ? -25.562 21.115 -3.097 1.00 25.42 577 MET A C 1
ATOM 4529 O O . MET A 1 577 ? -24.496 21.365 -2.528 1.00 25.42 577 MET A O 1
ATOM 4533 N N . VAL A 1 578 ? -26.686 21.783 -2.846 1.00 23.17 578 VAL A N 1
ATOM 4534 C CA . VAL A 1 578 ? -26.886 22.552 -1.618 1.00 23.17 578 VAL A CA 1
ATOM 4535 C C . VAL A 1 578 ? -27.038 21.529 -0.493 1.00 23.17 578 VAL A C 1
ATOM 4537 O O . VAL A 1 578 ? -28.082 20.897 -0.359 1.00 23.17 578 VAL A O 1
ATOM 4540 N N . LEU A 1 579 ? -25.972 21.313 0.278 1.00 24.75 579 LEU A N 1
ATOM 4541 C CA . LEU A 1 579 ? -26.054 20.549 1.523 1.00 24.75 579 LEU A CA 1
ATOM 4542 C C . LEU A 1 579 ? -26.972 21.313 2.496 1.00 24.75 579 LEU A C 1
ATOM 4544 O O . LEU A 1 579 ? -26.793 22.528 2.644 1.00 24.75 579 LEU A O 1
ATOM 4548 N N . PRO A 1 580 ? -27.933 20.663 3.177 1.00 23.03 580 PRO A N 1
ATOM 4549 C CA . PRO A 1 580 ? -28.640 21.310 4.270 1.00 23.03 580 PRO A CA 1
ATOM 4550 C C . PRO A 1 580 ? -27.624 21.641 5.369 1.00 23.03 580 PRO A C 1
ATOM 4552 O O . PRO A 1 580 ? -26.942 20.763 5.890 1.00 23.03 580 PRO A O 1
ATOM 4555 N N . ARG A 1 581 ? -27.485 22.932 5.697 1.00 24.64 581 ARG A N 1
ATOM 4556 C CA . ARG A 1 581 ? -26.694 23.387 6.847 1.00 24.64 581 ARG A CA 1
ATOM 4557 C C . ARG A 1 581 ? -27.316 22.795 8.112 1.00 24.64 581 ARG A C 1
ATOM 4559 O O . ARG A 1 581 ? -28.369 23.256 8.547 1.00 24.64 581 ARG A O 1
ATOM 4566 N N . TYR A 1 582 ? -26.667 21.801 8.707 1.00 27.42 582 TYR A N 1
ATOM 4567 C CA . TYR A 1 582 ? -27.021 21.321 10.036 1.00 27.42 582 TYR A CA 1
ATOM 4568 C C . TYR A 1 582 ? -26.639 22.401 11.058 1.00 27.42 582 TYR A C 1
ATOM 4570 O O . TYR A 1 582 ? -25.472 22.564 11.404 1.00 27.42 582 TYR A O 1
ATOM 4578 N N . ARG A 1 583 ? -27.621 23.185 11.522 1.00 24.09 583 ARG A N 1
ATOM 4579 C CA . ARG A 1 583 ? -27.480 23.971 12.754 1.00 24.09 583 ARG A CA 1
ATOM 4580 C C . ARG A 1 583 ? -27.702 23.021 13.925 1.00 24.09 583 ARG A C 1
ATOM 4582 O O . ARG A 1 583 ? -28.836 22.628 14.184 1.00 24.09 583 ARG A O 1
ATOM 4589 N N . LEU A 1 584 ? -26.628 22.656 14.618 1.00 27.69 584 LEU A N 1
ATOM 4590 C CA . LEU A 1 584 ? -26.736 22.163 15.987 1.00 27.69 584 LEU A CA 1
ATOM 4591 C C . LEU A 1 584 ? -27.183 23.362 16.833 1.00 27.69 584 LEU A C 1
ATOM 4593 O O . LEU A 1 584 ? -26.465 24.352 16.925 1.00 27.69 584 LEU A O 1
ATOM 4597 N N . SER A 1 585 ? -28.420 23.332 17.323 1.00 24.31 585 SER A N 1
ATOM 4598 C CA . SER A 1 585 ? -28.953 24.356 18.220 1.00 24.31 585 SER A CA 1
ATOM 4599 C C . SER A 1 585 ? -28.346 24.185 19.609 1.00 24.31 585 SER A C 1
ATOM 4601 O O . SER A 1 585 ? -28.438 23.091 20.168 1.00 24.31 585 SER A O 1
ATOM 4603 N N . ASP A 1 586 ? -27.785 25.263 20.152 1.00 29.42 586 ASP A N 1
ATOM 4604 C CA . ASP A 1 586 ? -27.284 25.345 21.522 1.00 29.42 586 ASP A CA 1
ATOM 4605 C C . ASP A 1 586 ? -28.378 24.987 22.538 1.00 29.42 586 ASP A C 1
ATOM 4607 O O . ASP A 1 586 ? -29.395 25.684 22.635 1.00 29.42 586 ASP A O 1
ATOM 4611 N N . ARG A 1 587 ? -28.149 23.910 23.295 1.00 29.72 587 ARG A N 1
ATOM 4612 C CA . ARG A 1 587 ? -28.602 23.724 24.679 1.00 29.72 587 ARG A CA 1
ATOM 4613 C C . ARG A 1 587 ? -27.617 22.855 25.439 1.00 29.72 587 ARG A C 1
ATOM 4615 O O . ARG A 1 587 ? -27.250 21.786 24.898 1.00 29.72 587 ARG A O 1
#

Radius of gyration: 29.58 Å; chains: 1; bounding box: 97×115×70 Å

Foldseek 3Di:
DDDDDDDDDDDDDDDDDDDDDDPPPPCPPALWDWDWWQALVRDIWTWIQDQLLFIDINNHTDFAQAAEDEQPLLQVPDPVCVVVSVVSNVVSVVLVVLLVVLVHQEYEYDSVDAQLVDAQVSVQVVQVVSVVSNHQYEYERQAAFQFFFWFKFLDFPFKDKAWDDDVPDLKIKIKIAGDDDPNFFWFWAWKWKADPVLFIDIFGFPRDGDRMGMGIDDNVRNDRPIFIITTTGDGPQPAAGPCQVGLVVLLVSVLNRLLSHNGHPSYAEYEHSHRAQRDQDDRNVRTDGPDPRQLVLLLVVLCVVQVNPQVVSCVQQQFDDDRDDSSQLSQWRDTPPAQWTARNVPRGIGGGDNQRGCSVVSSLVSVLLVLLVSQQVSQVCCCPSRTVHFYEYEHDDDQRLSLLSHPGQAYAFAAEAQDLQSRCRGLVNRLVSQVSSQVPPDDPPPRRRYRHHYAHNEYFNHPDDDPDAATDPDLCSVLSVVVSSLLQSHRYDHYQRCDDPPCVRVVNSNQSVDSRSSNSSSVSVVVVVPDDPCVSSVHDDPRDDDPPVPDSGDDDDDDDDDDDDDDDDPPPDDDPDPDPPDDPDDD

Secondary structure (DSSP, 8-state):
---------PPPPP----------------S-EEEEEE-TT--EEEEEE-TTS-EEETTEE---EEEEE--HHHHT--TT-HHHHHHHHHHHHHHHHHHHHHT--EEEE--SS-GGGS-HHHHHHHHHHHHHTT-EEEEE-----SS--EEEE-S-SSEEEEEEE-TT-S-EEEEEEE--BTTB--EEEEEEEE-TTS-EEEEEPP----SEEEEEEPTTT--TT-EEEEEEEPPTTSSS--HHHHHHHHHHHHHHHHHT----TTEEEEE-SSSTT----TTGGGEEE--HHHHHHHHHHHHHHTTT-HHHHHHHTTB-SSPPPHHHHTTPEEPTTSSEEE-TTT--EEEB-GGG--HHHHHHHHHHHHHHHHHHHHHHHHHHHT----EEEEE-SS--GGGTSS--SEEEEEEE-SSHHHHHHHHHHHHHHHHHHHHHSPTTSSPPPPP-B--EEEEES-SS--SSPSS-S-HHHHHHHHHHHHHTT---EEEEEEE-SSTTT-GGG-GGGSHHHHHHHHHHHHHHHHS-HHHHHS---------TT-------------S---PPP----S-------------

pLDDT: mean 81.87, std 21.98, range [22.05, 98.75]

Sequence (587 aa):
MTHSTMSSRVWLPVLLVSSLLTPHSSLLWSAETAGVYVDGSGARHPWRIDSNDMLHWRGQPFVPVGGMFCFRYLSEFEERDVPGNEARWKGDLEILDRVERAGIRHLYVNPVNPATRFGASVWNHCLEELERRRFEYGIELTDGPERGMDGYLLGGVGWGWSVARAGGSTAASVRLTWEMEFGQLPRAIELLAVTPDGRAGRISLPSTRAATLVAGLPAWAAHPQTRFIPRVEAPKGFNVPDLWGGYGEYERRLLRLLSGLKLGPGLRFILDPFTNEMNYHGLTAHMLPAASEFREELEKWLRAKYKGRRLTAWRAWGGRGRAPEWAVMARLLPVPARPQFVDPETALVLPADCAKSGALEDLRMFRDASVGRFVSRLSERLRRDVADVPIVLKHTGRFARYMVCSTVDGIGIEAWGHDKAALARTAGPPFALLRHRERLAPRGSGAARPTGWLPVTETAPDPSPHGLPPGYPSREAMFSHLDALLGLGARGFYLFALRPLPEELLPDFCLYQDPRQLAWIAEYQRGLGRAPRAALLSTRPPFRFRDAQAGPGLRVSGWKTGRSPALAPVELQGALMVLPRYRLSDR